Protein AF-A0AA36IM83-F1 (afdb_monomer_lite)

Foldseek 3Di:
DDDDDDDDDDDDDDDDDDDDDDDPPDDDPDDDDDPDPQDDAALVCPLVVLLVVLLVVCVVQQALLSVCCVQQVDLVSLVVLLVLQCVLQPADPPFDADFFLDADPDQVDKHWHALQQAASDPQQELFPGQFSVLLSVLSNCCSVPALPCVVPPFEFARADHDDRGARGNRTHGLGCNRVSSSLSSSSVVCSVSVPNCCRNPVRNSVSNNIHIHGYDDDDNDSLRSLLSSQVVQCDDPSGHRQFLLRLLRSVLSVVVVVDDPVVSLVVNQVPDDPVNRCDDLLVLLSVQLNVADPLLSVLSNSQCSVQPVLGQADSRLSSDPLLHQQHFDPPADPVLRVLQRQHNQLSSLLSLQSSLVQVPDDSVPRHHDDSVRSSLSSSLSSNQVSQLVVLCVVDVQPPPCVQRSVCSSNCVVLSSVQSVVCVVVVDPPDHSCSGPSSVVSVVVVVVVVVPVVPPPDDDDDDDDPPVVVVVVVVVVVVVVVVVVVVVVVVVVVVVVVVVVVVVVVVVVVVVVVVVVVVVVVQCVDPPHPSPDDDDDDDDALVVNLVVVVVVLVVVCVVVVPPDSQVDEAEAEAEVQEVVVDDPNRLLSSLLNQLCRQQVYLYKYKYQAHPDYPDPPCRVVRRVVSVVSNVVSQWDFPAKDWAFDPPDADPPWRHGDTGIMTMTHGNDPVRRVSNCVVCVPPPRNPDRPDDDDDGDDDPPPDDPDDDPDPDD

Secondary structure (DSSP, 8-state):
-----------------------------S------------TTTHHHHHHHHHHHHHHHHSSHHHHHHHHS-SHHHHHHHHHHHHHHSPPPTTS-B---SS--S-SS--EEE-GGG---SGGG-SSPSPPHHHHHHHHHHHHHH----SSSPEEEEPP----SSPPTT--EEEE-HHHHHHHHHHHHHHHHHT--HHHH-HHHHHHHH-EEEEE-SS-SSHHHHHHHHHHHHTS-SS-PPPPHHHHHHHHHHHHTTT--HHHHHHHHHHHS-TTT---HHHHHHHHHHHTS-HHHHHHHHHHHHHHGGG-SS-TTGGG-GGGSTT---SSS-HHHHHHTSPPHHHHHHHHHHHHHHHHHS-TTT--PPPHHHHHHHHHHHHHHHHHHHHHHHHS--TTHHHHHHHHHHHT-HHHHHHHHHHHHH--TT--GGGSHHHHHHHHHHHHHHHHTTT----------STTHHHHHHHHHHHHHHHHHHHHHHHHHHHHHHHHHHHHHHHHHHHHHHHHHHHHHHHHTSTT-TT---------SHHHHHHHHHHHHHHHHHHHT-SSGGGS--EEEEE-SSGGGS-HHHHHHHHHHHHHHHHTSS-EEEEEPP---SSTT-HHHHHHHHHHHHHTTTEE---EEEEEEEEEE-TTT-PEEEEEEEEEEESSHHHHHHHHHHHTTSHHHHS-SSPPPPPP--TT--------SS--

Structure (mmCIF, N/CA/C/O backbone):
data_AF-A0AA36IM83-F1
#
_entry.id   AF-A0AA36IM83-F1
#
loop_
_atom_site.group_PDB
_atom_site.id
_atom_site.type_symbol
_atom_site.label_atom_id
_atom_site.label_alt_id
_atom_site.label_comp_id
_atom_site.label_asym_id
_atom_site.label_entity_id
_atom_site.label_seq_id
_atom_site.pdbx_PDB_ins_code
_atom_site.Cartn_x
_atom_site.Cartn_y
_atom_site.Cartn_z
_atom_site.occupancy
_atom_site.B_iso_or_equiv
_atom_site.auth_seq_id
_atom_site.auth_comp_id
_atom_site.auth_asym_id
_atom_site.auth_atom_id
_atom_site.pdbx_PDB_model_num
ATOM 1 N N . MET A 1 1 ? -21.441 67.932 49.925 1.00 37.47 1 MET A N 1
ATOM 2 C CA . MET A 1 1 ? -20.030 67.525 49.770 1.00 37.47 1 MET A CA 1
ATOM 3 C C . MET A 1 1 ? -20.013 66.435 48.716 1.00 37.47 1 MET A C 1
ATOM 5 O O . MET A 1 1 ? -20.657 65.426 48.941 1.00 37.47 1 MET A O 1
ATOM 9 N N . THR A 1 2 ? -19.403 66.737 47.563 1.00 38.31 2 THR A N 1
ATOM 10 C CA . THR A 1 2 ? -19.196 65.874 46.377 1.00 38.31 2 THR A CA 1
ATOM 11 C C . THR A 1 2 ? -20.369 64.979 45.974 1.00 38.31 2 THR A C 1
ATOM 13 O O . THR A 1 2 ? -20.428 63.813 46.346 1.00 38.31 2 THR A O 1
ATOM 16 N N . ASP A 1 3 ? -21.248 65.554 45.156 1.00 33.47 3 ASP A N 1
ATOM 17 C CA . ASP A 1 3 ? -22.343 64.889 44.454 1.00 33.47 3 ASP A CA 1
ATOM 18 C C . ASP A 1 3 ? -22.333 65.437 43.018 1.00 33.47 3 ASP A C 1
ATOM 20 O O . ASP A 1 3 ? -22.610 66.619 42.826 1.00 33.47 3 ASP A O 1
ATOM 24 N N . THR A 1 4 ? -21.956 64.634 42.020 1.00 34.16 4 THR A N 1
ATOM 25 C CA . THR A 1 4 ? -22.121 64.997 40.599 1.00 34.16 4 THR A CA 1
ATOM 26 C C . THR A 1 4 ? -22.232 63.751 39.720 1.00 34.16 4 THR A C 1
ATOM 28 O O . THR A 1 4 ? -21.237 63.227 39.226 1.00 34.16 4 THR A O 1
ATOM 31 N N . ALA A 1 5 ? -23.470 63.316 39.484 1.00 38.19 5 ALA A N 1
ATOM 32 C CA . ALA A 1 5 ? -23.899 62.828 38.171 1.00 38.19 5 ALA A CA 1
ATOM 33 C C . ALA A 1 5 ? -24.315 64.044 37.315 1.00 38.19 5 ALA A C 1
ATOM 35 O O . ALA A 1 5 ? -24.752 65.048 37.886 1.00 38.19 5 ALA A O 1
ATOM 36 N N . PRO A 1 6 ? -24.212 63.985 35.972 1.00 40.19 6 PRO A N 1
ATOM 37 C CA . PRO A 1 6 ? -25.450 63.787 35.203 1.00 40.19 6 PRO A CA 1
ATOM 38 C C . PRO A 1 6 ? -25.317 63.032 33.852 1.00 40.19 6 PRO A C 1
ATOM 40 O O . PRO A 1 6 ? -24.257 62.938 33.242 1.00 40.19 6 PRO A O 1
ATOM 43 N N . LYS A 1 7 ? -26.477 62.524 33.404 1.00 29.11 7 LYS A N 1
ATOM 44 C CA . LYS A 1 7 ? -26.895 62.088 32.045 1.00 29.11 7 LYS A CA 1
ATOM 45 C C . LYS A 1 7 ? -26.953 63.292 31.038 1.00 29.11 7 LYS A C 1
ATOM 47 O O . LYS A 1 7 ? -26.666 64.402 31.469 1.00 29.11 7 LYS A O 1
ATOM 52 N N . PRO A 1 8 ? -27.637 63.214 29.863 1.00 49.78 8 PRO A N 1
ATOM 53 C CA . PRO A 1 8 ? -27.429 62.460 28.605 1.00 49.78 8 PRO A CA 1
ATOM 54 C C . PRO A 1 8 ? -27.528 63.379 27.335 1.00 49.78 8 PRO A C 1
ATOM 56 O O . PRO A 1 8 ? -27.607 64.598 27.463 1.00 49.78 8 PRO A O 1
ATOM 59 N N . SER A 1 9 ? -27.698 62.769 26.140 1.00 26.17 9 SER A N 1
ATOM 60 C CA . SER A 1 9 ? -28.183 63.338 24.844 1.00 26.17 9 SER A CA 1
ATOM 61 C C . SER A 1 9 ? -27.094 63.902 23.907 1.00 26.17 9 SER A C 1
ATOM 63 O O . SER A 1 9 ? -26.048 64.298 24.396 1.00 26.17 9 SER A O 1
ATOM 65 N N . LEU A 1 10 ? -27.199 64.001 22.574 1.00 29.11 10 LEU A N 1
ATOM 66 C CA . LEU A 1 10 ? -28.135 63.627 21.493 1.00 29.11 10 LEU A CA 1
ATOM 67 C C . LEU A 1 10 ? -27.405 64.036 20.182 1.00 29.11 10 LEU A C 1
ATOM 69 O O . LEU A 1 10 ? -26.789 65.097 20.202 1.00 29.11 10 LEU A O 1
ATOM 73 N N . ALA A 1 11 ? -27.496 63.263 19.087 1.00 29.25 11 ALA A N 1
ATOM 74 C CA . ALA A 1 11 ? -27.328 63.639 17.651 1.00 29.25 11 ALA A CA 1
ATOM 75 C C . ALA A 1 11 ? -26.796 62.419 16.864 1.00 29.25 11 ALA A C 1
ATOM 77 O O . ALA A 1 11 ? -25.929 61.719 17.369 1.00 29.25 11 ALA A O 1
ATOM 78 N N . SER A 1 12 ? -27.224 62.065 15.653 1.00 29.33 12 SER A N 1
ATOM 79 C CA . SER A 1 12 ? -28.164 62.644 14.687 1.00 29.33 12 SER A CA 1
ATOM 80 C C . SER A 1 12 ? -28.459 61.572 13.623 1.00 29.33 12 SER A C 1
ATOM 82 O O . SER A 1 12 ? -27.591 60.765 13.298 1.00 29.33 12 SER A O 1
ATOM 84 N N . LYS A 1 13 ? -29.689 61.573 13.100 1.00 28.97 13 LYS A N 1
ATOM 85 C CA . LYS A 1 13 ? -30.113 60.842 11.898 1.00 28.97 13 LYS A CA 1
ATOM 86 C C . LYS A 1 13 ? -29.447 61.436 10.655 1.00 28.97 13 LYS A C 1
ATOM 88 O O . LYS A 1 13 ? -29.394 62.656 10.570 1.00 28.97 13 LYS A O 1
ATOM 93 N N . GLU A 1 14 ? -29.119 60.599 9.674 1.00 27.50 14 GLU A N 1
ATOM 94 C CA . GLU A 1 14 ? -29.386 60.894 8.261 1.00 27.50 14 GLU A CA 1
ATOM 95 C C . GLU A 1 14 ? -29.507 59.587 7.463 1.00 27.50 14 GLU A C 1
ATOM 97 O O . GLU A 1 14 ? -28.755 58.634 7.665 1.00 27.50 14 GLU A O 1
ATOM 102 N N . GLU A 1 15 ? -30.557 59.538 6.649 1.00 27.23 15 GLU A N 1
ATOM 103 C CA . GLU A 1 15 ? -31.004 58.439 5.796 1.00 27.23 15 GLU A CA 1
ATOM 104 C C . GLU A 1 15 ? -30.163 58.360 4.511 1.00 27.23 15 GLU A C 1
ATOM 106 O O . GLU A 1 15 ? -29.767 59.387 3.968 1.00 27.23 15 GLU A O 1
ATOM 111 N N . SER A 1 16 ? -29.956 57.158 3.966 1.00 26.72 16 SER A N 1
ATOM 112 C CA . SER A 1 16 ? -29.896 56.963 2.507 1.00 26.72 16 SER A CA 1
ATOM 113 C C . SER A 1 16 ? -30.161 55.501 2.126 1.00 26.72 16 SER A C 1
ATOM 115 O O . SER A 1 16 ? -29.385 54.598 2.416 1.00 26.72 16 SER A O 1
ATOM 117 N N . GLU A 1 17 ? -31.347 55.319 1.545 1.00 25.98 17 GLU A N 1
ATOM 118 C CA . GLU A 1 17 ? -31.712 54.457 0.412 1.00 25.98 17 GLU A CA 1
ATOM 119 C C . GLU A 1 17 ? -31.021 53.091 0.235 1.00 25.98 17 GLU A C 1
ATOM 121 O O . GLU A 1 17 ? -29.912 52.962 -0.281 1.00 25.98 17 GLU A O 1
ATOM 126 N N . GLU A 1 18 ? -31.796 52.042 0.529 1.00 26.78 18 GLU A N 1
ATOM 127 C CA . GLU A 1 18 ? -31.615 50.695 -0.007 1.00 26.78 18 GLU A CA 1
ATOM 128 C C . GLU A 1 18 ? -31.792 50.685 -1.536 1.00 26.78 18 GLU A C 1
ATOM 130 O O . GLU A 1 18 ? -32.862 50.983 -2.066 1.00 26.78 18 GLU A O 1
ATOM 135 N N . THR A 1 19 ? -30.756 50.239 -2.243 1.00 25.52 19 THR A N 1
ATOM 136 C CA . THR A 1 19 ? -30.876 49.606 -3.563 1.00 25.52 19 THR A CA 1
ATOM 137 C C . THR A 1 19 ? -30.302 48.189 -3.456 1.00 25.52 19 THR A C 1
ATOM 139 O O . THR A 1 19 ? -29.188 48.028 -2.955 1.00 25.52 19 THR A O 1
ATOM 142 N N . PRO A 1 20 ? -31.030 47.136 -3.874 1.00 25.22 20 PRO A N 1
ATOM 143 C CA . PRO A 1 20 ? -30.526 45.772 -3.810 1.00 25.22 20 PRO A CA 1
ATOM 144 C C . PRO A 1 20 ? -29.591 45.539 -5.000 1.00 25.22 20 PRO A C 1
ATOM 146 O O . PRO A 1 20 ? -30.045 45.407 -6.136 1.00 25.22 20 PRO A O 1
ATOM 149 N N . SER A 1 21 ? -28.281 45.514 -4.754 1.00 25.09 21 SER A N 1
ATOM 150 C CA . SER A 1 21 ? -27.311 45.081 -5.756 1.00 25.09 21 SER A CA 1
ATOM 151 C C . SER A 1 21 ? -27.229 43.556 -5.793 1.00 25.09 21 SER A C 1
ATOM 153 O O . SER A 1 21 ? -27.151 42.862 -4.779 1.00 25.09 21 SER A O 1
ATOM 155 N N . GLU A 1 22 ? -27.323 43.061 -7.018 1.00 25.38 22 GLU A N 1
ATOM 156 C CA . GLU A 1 22 ? -27.397 41.672 -7.432 1.00 25.38 22 GLU A CA 1
ATOM 157 C C . GLU A 1 22 ? -26.303 40.790 -6.819 1.00 25.38 22 GLU A C 1
ATOM 159 O O . GLU A 1 22 ? -25.113 41.111 -6.816 1.00 25.38 22 GLU A O 1
ATOM 164 N N . SER A 1 23 ? -26.723 39.611 -6.359 1.00 24.17 23 SER A N 1
ATOM 165 C CA . SER A 1 23 ? -25.851 38.499 -6.011 1.00 24.17 23 SER A CA 1
ATOM 166 C C . SER A 1 23 ? -25.044 38.063 -7.235 1.00 24.17 23 SER A C 1
ATOM 168 O O . SER A 1 23 ? -25.560 37.386 -8.129 1.00 24.17 23 SER A O 1
ATOM 170 N N . VAL A 1 24 ? -23.764 38.418 -7.261 1.00 25.52 24 VAL A N 1
ATOM 171 C CA . VAL A 1 24 ? -22.811 37.900 -8.240 1.00 25.52 24 VAL A CA 1
ATOM 172 C C . VAL A 1 24 ? -22.431 36.474 -7.835 1.00 25.52 24 VAL A C 1
ATOM 174 O O . VAL A 1 24 ? -21.502 36.244 -7.064 1.00 25.52 24 VAL A O 1
ATOM 177 N N . ALA A 1 25 ? -23.173 35.498 -8.355 1.00 27.83 25 ALA A N 1
ATOM 178 C CA . ALA A 1 25 ? -22.710 34.122 -8.451 1.00 27.83 25 ALA A CA 1
ATOM 179 C C . ALA A 1 25 ? -21.598 34.075 -9.510 1.00 27.83 25 ALA A C 1
ATOM 181 O O . ALA A 1 25 ? -21.868 34.256 -10.697 1.00 27.83 25 ALA A O 1
ATOM 182 N N . LEU A 1 26 ? -20.348 33.861 -9.092 1.00 27.56 26 LEU A N 1
ATOM 183 C CA . LEU A 1 26 ? -19.225 33.698 -10.014 1.00 27.56 26 LEU A CA 1
ATOM 184 C C . LEU A 1 26 ? -18.753 32.246 -10.024 1.00 27.56 26 LEU A C 1
ATOM 186 O O . LEU A 1 26 ? -18.303 31.682 -9.030 1.00 27.56 26 LEU A O 1
ATOM 190 N N . SER A 1 27 ? -18.935 31.665 -11.205 1.00 25.66 27 SER A N 1
ATOM 191 C CA . SER A 1 27 ? -18.651 30.304 -11.624 1.00 25.66 27 SER A CA 1
ATOM 192 C C . SER A 1 27 ? -17.201 29.891 -11.372 1.00 25.66 27 SER A C 1
ATOM 194 O O . SER A 1 27 ? -16.273 30.465 -11.949 1.00 25.66 27 SER A O 1
ATOM 196 N N . LEU A 1 28 ? -17.014 28.819 -10.604 1.00 30.98 28 LEU A N 1
ATOM 197 C CA . LEU A 1 28 ? -15.788 28.030 -10.641 1.00 30.98 28 LEU A CA 1
ATOM 198 C C . LEU A 1 28 ? -15.732 27.300 -11.985 1.00 30.98 28 LEU A C 1
ATOM 200 O O . LEU A 1 28 ? -16.576 26.462 -12.297 1.00 30.98 28 LEU A O 1
ATOM 204 N N . ASN A 1 29 ? -14.742 27.654 -12.799 1.00 30.16 29 ASN A N 1
ATOM 205 C CA . ASN A 1 29 ? -14.474 27.026 -14.083 1.00 30.16 29 ASN A CA 1
ATOM 206 C C . ASN A 1 29 ? -13.777 25.670 -13.857 1.00 30.16 29 ASN A C 1
ATOM 208 O O . ASN A 1 29 ? -12.577 25.517 -14.076 1.00 30.16 29 ASN A O 1
ATOM 212 N N . THR A 1 30 ? -14.534 24.687 -13.379 1.00 30.84 30 THR A N 1
ATOM 213 C CA . THR A 1 30 ? -14.222 23.261 -13.511 1.00 30.84 30 THR A CA 1
ATOM 214 C C . THR A 1 30 ? -15.297 22.656 -14.399 1.00 30.84 30 THR A C 1
ATOM 216 O O . THR A 1 30 ? -16.476 22.957 -14.223 1.00 30.84 30 THR A O 1
ATOM 219 N N . LYS A 1 31 ? -14.907 21.827 -15.378 1.00 25.00 31 LYS A N 1
ATOM 220 C CA . LYS A 1 31 ? -15.864 21.017 -16.152 1.00 25.00 31 LYS A CA 1
ATOM 221 C C . LYS A 1 31 ? -16.901 20.417 -15.187 1.00 25.00 31 LYS A C 1
ATOM 223 O O . LYS A 1 31 ? -16.477 19.927 -14.140 1.00 25.00 31 LYS A O 1
ATOM 228 N N . PRO A 1 32 ? -18.207 20.450 -15.500 1.00 28.61 32 PRO A N 1
ATOM 229 C CA . PRO A 1 32 ? -19.206 19.850 -14.631 1.00 28.61 32 PRO A CA 1
ATOM 230 C C . PRO A 1 32 ? -18.963 18.336 -14.610 1.00 28.61 32 PRO A C 1
ATOM 232 O O . PRO A 1 32 ? -19.246 17.645 -15.586 1.00 28.61 32 PRO A O 1
ATOM 235 N N . GLU A 1 33 ? -18.369 17.832 -13.527 1.00 35.84 33 GLU A N 1
ATOM 236 C CA . GLU A 1 33 ? -18.490 16.420 -13.175 1.00 35.84 33 GLU A CA 1
ATOM 237 C C . GLU A 1 33 ? -19.981 16.154 -12.957 1.00 35.84 33 GLU A C 1
ATOM 239 O O . GLU A 1 33 ? -20.646 16.872 -12.204 1.00 35.84 33 GLU A O 1
ATOM 244 N N . GLU A 1 34 ? -20.518 15.162 -13.666 1.00 31.50 34 GLU A N 1
ATOM 245 C CA . GLU A 1 34 ? -21.870 14.658 -13.436 1.00 31.50 34 GLU A CA 1
ATOM 246 C C . GLU A 1 34 ? -22.068 14.393 -11.932 1.00 31.50 34 GLU A C 1
ATOM 248 O O . GLU A 1 34 ? -21.150 13.885 -11.279 1.00 31.50 34 GLU A O 1
ATOM 253 N N . PRO A 1 35 ? -23.228 14.738 -11.341 1.00 38.03 35 PRO A N 1
ATOM 254 C CA . PRO A 1 35 ? -23.460 14.497 -9.925 1.00 38.03 35 PRO A CA 1
ATOM 255 C C . PRO A 1 35 ? -23.360 12.994 -9.648 1.00 38.03 35 PRO A C 1
ATOM 257 O O . PRO A 1 35 ? -24.215 12.224 -10.088 1.00 38.03 35 PRO A O 1
ATOM 260 N N . GLU A 1 36 ? -22.309 12.584 -8.923 1.00 46.94 36 GLU A N 1
ATOM 261 C CA . GLU A 1 36 ? -22.131 11.196 -8.489 1.00 46.94 36 GLU A CA 1
ATOM 262 C C . GLU A 1 36 ? -23.446 10.702 -7.851 1.00 46.94 36 GLU A C 1
ATOM 264 O O . GLU A 1 36 ? -24.040 11.425 -7.038 1.00 46.94 36 GLU A O 1
ATOM 269 N N . PRO A 1 37 ? -23.925 9.491 -8.195 1.00 42.78 37 PRO A N 1
ATOM 270 C CA . PRO A 1 37 ? -25.159 8.958 -7.637 1.00 42.78 37 PRO A CA 1
ATOM 271 C C . PRO A 1 37 ? -25.070 8.975 -6.108 1.00 42.78 37 PRO A C 1
ATOM 273 O O . PRO A 1 37 ? -24.178 8.366 -5.514 1.00 42.78 37 PRO A O 1
ATOM 276 N N . ARG A 1 38 ? -25.988 9.706 -5.460 1.00 52.09 38 ARG A N 1
ATOM 277 C CA . ARG A 1 38 ? -26.088 9.760 -3.998 1.00 52.09 38 ARG A CA 1
ATOM 278 C C . ARG A 1 38 ? -26.525 8.388 -3.499 1.00 52.09 38 ARG A C 1
ATOM 280 O O . ARG A 1 38 ? -27.714 8.098 -3.435 1.00 52.09 38 ARG A O 1
ATOM 287 N N . VAL A 1 39 ? -25.556 7.542 -3.170 1.00 60.25 39 VAL A N 1
ATOM 288 C CA . VAL A 1 39 ? -25.796 6.306 -2.425 1.00 60.25 39 VAL A CA 1
ATOM 289 C C . VAL A 1 39 ? -26.469 6.705 -1.111 1.00 60.25 39 VAL A C 1
ATOM 291 O O . VAL A 1 39 ? -25.898 7.487 -0.351 1.00 60.25 39 VAL A O 1
ATOM 294 N N . GLU A 1 40 ? -27.691 6.232 -0.860 1.00 66.00 40 GLU A N 1
ATOM 295 C CA . GLU A 1 40 ? -28.348 6.438 0.434 1.00 66.00 40 GLU A CA 1
ATOM 296 C C . GLU A 1 40 ? -27.519 5.745 1.519 1.00 66.00 40 GLU A C 1
ATOM 298 O O . GLU A 1 40 ? -27.279 4.538 1.466 1.00 66.00 40 GLU A O 1
ATOM 303 N N . VAL A 1 41 ? -27.038 6.527 2.487 1.00 81.75 41 VAL A N 1
ATOM 304 C CA . VAL A 1 41 ? -26.170 6.037 3.560 1.00 81.75 41 VAL A CA 1
ATOM 305 C C . VAL A 1 41 ? -26.948 6.027 4.871 1.00 81.75 41 VAL A C 1
ATOM 307 O O . VAL A 1 41 ? -27.443 7.069 5.301 1.00 81.75 41 VAL A O 1
ATOM 310 N N . SER A 1 42 ? -27.033 4.863 5.518 1.00 85.75 42 SER A N 1
ATOM 311 C CA . SER A 1 42 ? -27.610 4.699 6.858 1.00 85.75 42 SER A CA 1
ATOM 312 C C . SER A 1 42 ? -26.501 4.479 7.898 1.00 85.75 42 SER A C 1
ATOM 314 O O . SER A 1 42 ? -25.367 4.171 7.522 1.00 85.75 42 SER A O 1
ATOM 316 N N . PRO A 1 43 ? -26.773 4.609 9.208 1.00 83.19 43 PRO A N 1
ATOM 317 C CA . PRO A 1 43 ? -25.788 4.302 10.250 1.00 83.19 43 PRO A CA 1
ATOM 318 C C . PRO A 1 43 ? -25.198 2.880 10.162 1.00 83.19 43 PRO A C 1
ATOM 320 O O . PRO A 1 43 ? -24.021 2.675 10.471 1.00 83.19 43 PRO A O 1
ATOM 323 N N . GLU A 1 44 ? -25.991 1.900 9.718 1.00 83.06 44 GLU A N 1
ATOM 324 C CA . GLU A 1 44 ? -25.589 0.495 9.570 1.00 83.06 44 GLU A CA 1
ATOM 325 C C . GLU A 1 44 ? -24.646 0.295 8.379 1.00 83.06 44 GLU A C 1
ATOM 327 O O . GLU A 1 44 ? -23.661 -0.435 8.488 1.00 83.06 44 GLU A O 1
ATOM 332 N N . THR A 1 45 ? -24.912 0.974 7.260 1.00 88.50 45 THR A N 1
ATOM 333 C CA . THR A 1 45 ? -24.146 0.834 6.011 1.00 88.50 45 THR A CA 1
ATOM 334 C C . THR A 1 45 ? -23.006 1.845 5.883 1.00 88.50 45 THR A C 1
ATOM 336 O O . THR A 1 45 ? -22.102 1.651 5.067 1.00 88.50 45 THR A O 1
ATOM 339 N N . PHE A 1 46 ? -22.985 2.891 6.721 1.00 89.06 46 PHE A N 1
ATOM 340 C CA . PHE A 1 46 ? -22.024 3.994 6.636 1.00 89.06 46 PHE A CA 1
ATOM 341 C C . PHE A 1 46 ? -20.575 3.525 6.598 1.00 89.06 46 PHE A C 1
ATOM 343 O O . PHE A 1 46 ? -19.813 4.012 5.773 1.00 89.06 46 PHE A O 1
ATOM 350 N N . ARG A 1 47 ? -20.180 2.573 7.456 1.00 92.50 47 ARG A N 1
ATOM 351 C CA . ARG A 1 47 ? -18.786 2.098 7.493 1.00 92.50 47 ARG A CA 1
ATOM 352 C C . ARG A 1 47 ? -18.361 1.523 6.143 1.00 92.50 47 ARG A C 1
ATOM 354 O O . ARG A 1 47 ? -17.300 1.886 5.653 1.00 92.50 47 ARG A O 1
ATOM 361 N N . GLU A 1 48 ? -19.164 0.633 5.567 1.00 90.81 48 GLU A N 1
ATOM 362 C CA . GLU A 1 48 ? -18.820 -0.074 4.329 1.00 90.81 48 GLU A CA 1
ATOM 363 C C . GLU A 1 48 ? -18.815 0.879 3.131 1.00 90.81 48 GLU A C 1
ATOM 365 O O . GLU A 1 48 ? -17.852 0.898 2.364 1.00 90.81 48 GLU A O 1
ATOM 370 N N . VAL A 1 49 ? -19.841 1.733 3.026 1.00 91.50 49 VAL A N 1
ATOM 371 C CA . VAL A 1 49 ? -19.954 2.733 1.955 1.00 91.50 49 VAL A CA 1
ATOM 372 C C . VAL A 1 49 ? -18.841 3.774 2.063 1.00 91.50 49 VAL A C 1
ATOM 374 O O . VAL A 1 49 ? -18.143 4.028 1.081 1.00 91.50 49 VAL A O 1
ATOM 377 N N . ALA A 1 50 ? -18.627 4.350 3.251 1.00 92.62 50 ALA A N 1
ATOM 378 C CA . ALA A 1 50 ? -17.574 5.335 3.463 1.00 92.62 50 ALA A CA 1
ATOM 379 C C . ALA A 1 50 ? -16.198 4.722 3.208 1.00 92.62 50 ALA A C 1
ATOM 381 O O . ALA A 1 50 ? -15.390 5.336 2.524 1.00 92.62 50 ALA A O 1
ATOM 382 N N . TYR A 1 51 ? -15.930 3.504 3.683 1.00 95.25 51 TYR A N 1
ATOM 383 C CA . TYR A 1 51 ? -14.649 2.851 3.436 1.00 95.25 51 TYR A CA 1
ATOM 384 C C . TYR A 1 51 ? -14.383 2.673 1.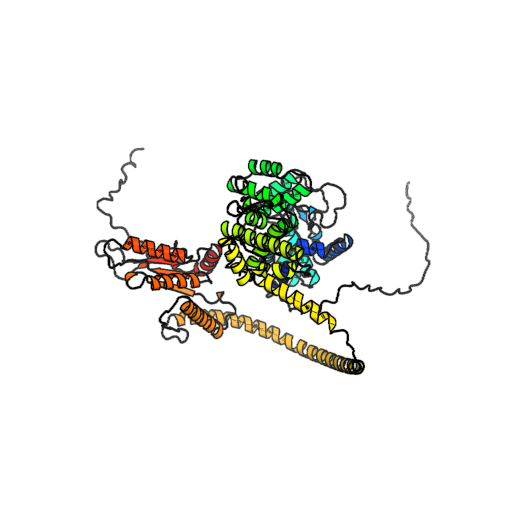937 1.00 95.25 51 TYR A C 1
ATOM 386 O O . TYR A 1 51 ? -13.340 3.113 1.460 1.00 95.25 51 TYR A O 1
ATOM 394 N N . ALA A 1 52 ? -15.329 2.105 1.181 1.00 92.62 52 ALA A N 1
ATOM 395 C CA . ALA A 1 52 ? -15.166 1.895 -0.258 1.00 92.62 52 ALA A CA 1
ATOM 396 C C . ALA A 1 52 ? -14.912 3.215 -1.008 1.00 92.62 52 ALA A C 1
ATOM 398 O O . ALA A 1 52 ? -13.921 3.343 -1.730 1.00 92.62 52 ALA A O 1
ATOM 399 N N . VAL A 1 53 ? -15.754 4.223 -0.762 1.00 93.00 53 VAL A N 1
ATOM 400 C CA . VAL A 1 53 ? -15.670 5.535 -1.419 1.00 93.00 53 VAL A CA 1
ATOM 401 C C . VAL A 1 53 ? -14.367 6.260 -1.074 1.00 93.00 53 VAL A C 1
ATOM 403 O O . VAL A 1 53 ? -13.691 6.789 -1.954 1.00 93.00 53 VAL A O 1
ATOM 406 N N . LEU A 1 54 ? -13.989 6.286 0.205 1.00 94.75 54 LEU A N 1
ATOM 407 C CA . LEU A 1 54 ? -12.793 6.992 0.668 1.00 94.75 54 LEU A CA 1
ATOM 408 C C . LEU A 1 54 ? -11.507 6.303 0.212 1.00 94.75 54 LEU A C 1
ATOM 410 O O . LEU A 1 54 ? -10.530 6.985 -0.093 1.00 94.75 54 LEU A O 1
ATOM 414 N N . VAL A 1 55 ? -11.493 4.970 0.156 1.00 94.25 55 VAL A N 1
ATOM 415 C CA . VAL A 1 55 ? -10.357 4.204 -0.364 1.00 94.25 55 VAL A CA 1
ATOM 416 C C . VAL A 1 55 ? -10.159 4.477 -1.849 1.00 94.25 55 VAL A C 1
ATOM 418 O O . VAL A 1 55 ? -9.024 4.707 -2.265 1.00 94.25 55 VAL A O 1
ATOM 421 N N . ASP A 1 56 ? -11.227 4.482 -2.644 1.00 92.44 56 ASP A N 1
ATOM 422 C CA . ASP A 1 56 ? -11.116 4.784 -4.072 1.00 92.44 56 ASP A CA 1
ATOM 423 C C . ASP A 1 56 ? -10.667 6.223 -4.311 1.00 92.44 56 ASP A C 1
ATOM 425 O O . ASP A 1 56 ? -9.801 6.463 -5.151 1.00 92.44 56 ASP A O 1
ATOM 429 N N . GLU A 1 57 ? -11.146 7.168 -3.506 1.00 93.19 57 GLU A N 1
ATOM 430 C CA . GLU A 1 57 ? -10.662 8.541 -3.559 1.00 93.19 57 GLU A CA 1
ATOM 431 C C . GLU A 1 57 ? -9.171 8.625 -3.184 1.00 93.19 57 GLU A C 1
ATOM 433 O O . GLU A 1 57 ? -8.379 9.205 -3.924 1.00 93.19 57 GLU A O 1
ATOM 438 N N . LEU A 1 58 ? -8.725 7.972 -2.107 1.00 92.81 58 LEU A N 1
ATOM 439 C CA . LEU A 1 58 ? -7.301 7.944 -1.761 1.00 92.81 58 LEU A CA 1
ATOM 440 C C . LEU A 1 58 ? -6.429 7.305 -2.849 1.00 92.81 58 LEU A C 1
ATOM 442 O O . LEU A 1 58 ? -5.319 7.786 -3.074 1.00 92.81 58 LEU A O 1
ATOM 446 N N . LYS A 1 59 ? -6.905 6.263 -3.545 1.00 90.06 59 LYS A N 1
ATOM 447 C CA . LYS A 1 59 ? -6.177 5.670 -4.681 1.00 90.06 59 LYS A CA 1
ATOM 448 C C . LYS A 1 59 ? -5.997 6.663 -5.830 1.00 90.06 59 LYS A C 1
ATOM 450 O O . LYS A 1 59 ? -4.939 6.646 -6.449 1.00 90.06 59 LYS A O 1
ATOM 455 N N . LYS A 1 60 ? -6.980 7.537 -6.096 1.00 90.06 60 LYS A N 1
ATOM 456 C CA . LYS A 1 60 ? -6.866 8.590 -7.126 1.00 90.06 60 LYS A CA 1
ATOM 457 C C . LYS A 1 60 ? -5.781 9.613 -6.778 1.00 90.06 60 LYS A C 1
ATOM 459 O O . LYS A 1 60 ? -5.049 10.058 -7.657 1.00 90.06 60 LYS A O 1
ATOM 464 N N . TRP A 1 61 ? -5.680 9.998 -5.505 1.00 88.12 61 TRP A N 1
ATOM 465 C CA . TRP A 1 61 ? -4.788 11.083 -5.068 1.00 88.12 61 TRP A CA 1
ATOM 466 C C . TRP A 1 61 ? -3.420 10.620 -4.553 1.00 88.12 61 TRP A C 1
ATOM 468 O O . TRP A 1 61 ? -2.513 11.442 -4.443 1.00 88.12 61 TRP A O 1
ATOM 478 N N . GLY A 1 62 ? -3.265 9.340 -4.213 1.00 85.94 62 GLY A N 1
ATOM 479 C CA . GLY A 1 62 ? -2.034 8.738 -3.693 1.00 85.94 62 GLY A CA 1
ATOM 480 C C . GLY A 1 62 ? -1.822 8.913 -2.185 1.00 85.94 62 GLY A C 1
ATOM 481 O O . GLY A 1 62 ? -1.235 8.041 -1.547 1.00 85.94 62 GLY A O 1
ATOM 482 N N . SER A 1 63 ? -2.314 9.994 -1.572 1.00 89.44 63 SER A N 1
ATOM 483 C CA . SER A 1 63 ? -2.290 10.176 -0.113 1.00 89.44 63 SER A CA 1
ATOM 484 C C . SER A 1 63 ? -3.278 11.246 0.377 1.00 89.44 63 SER A C 1
ATOM 486 O O . SER A 1 63 ? -3.624 12.160 -0.378 1.00 89.44 63 SER A O 1
ATOM 488 N N . PRO A 1 64 ? -3.667 11.220 1.670 1.00 94.00 64 PRO A N 1
ATOM 489 C CA . PRO A 1 64 ? -4.490 12.271 2.274 1.00 94.00 64 PRO A CA 1
ATOM 490 C C . PRO A 1 64 ? -3.868 13.668 2.169 1.00 94.00 64 PRO A C 1
ATOM 492 O O . PRO A 1 64 ? -4.566 14.644 1.919 1.00 94.00 64 PRO A O 1
ATOM 495 N N . ALA A 1 65 ? -2.547 13.780 2.348 1.00 92.50 65 ALA A N 1
ATOM 496 C CA . ALA A 1 65 ? -1.865 15.072 2.288 1.00 92.50 65 ALA A CA 1
ATOM 497 C C . ALA A 1 65 ? -1.851 15.640 0.862 1.00 92.50 65 ALA A C 1
ATOM 499 O O . ALA A 1 65 ? -2.060 16.835 0.690 1.00 92.50 65 ALA A O 1
ATOM 500 N N . GLN A 1 66 ? -1.659 14.791 -0.155 1.00 91.69 66 GLN A N 1
ATOM 501 C CA . GLN A 1 66 ? -1.733 15.211 -1.557 1.00 91.69 66 GLN A CA 1
ATOM 502 C C . GLN A 1 66 ? -3.148 15.654 -1.942 1.00 91.69 66 GLN A C 1
ATOM 504 O O . GLN A 1 66 ? -3.282 16.672 -2.618 1.00 91.69 66 GLN A O 1
ATOM 509 N N . TYR A 1 67 ? -4.187 14.951 -1.472 1.00 95.00 67 TYR A N 1
ATOM 510 C CA . TYR A 1 67 ? -5.576 15.392 -1.635 1.00 95.00 67 TYR A CA 1
ATOM 511 C C . TYR A 1 67 ? -5.783 16.793 -1.049 1.00 95.00 67 TYR A C 1
ATOM 513 O O . TYR A 1 67 ? -6.231 17.695 -1.751 1.00 95.00 67 TYR A O 1
ATOM 521 N N . LEU A 1 68 ? -5.416 16.994 0.222 1.00 94.81 68 LEU A N 1
ATOM 522 C CA . LEU A 1 68 ? -5.638 18.262 0.922 1.00 94.81 68 LEU A CA 1
ATOM 523 C C . LEU A 1 68 ? -4.854 19.415 0.280 1.00 94.81 68 LEU A C 1
ATOM 525 O O . LEU A 1 68 ? -5.408 20.490 0.092 1.00 94.81 68 LEU A O 1
ATOM 529 N N . GLN A 1 69 ? -3.598 19.189 -0.115 1.00 92.19 69 GLN A N 1
ATOM 530 C CA . GLN A 1 69 ? -2.766 20.214 -0.758 1.00 92.19 69 GLN A CA 1
ATOM 531 C C . GLN A 1 69 ? -3.256 20.593 -2.157 1.00 92.19 69 GLN A C 1
ATOM 533 O O . GLN A 1 69 ? -3.137 21.751 -2.542 1.00 92.19 69 GLN A O 1
ATOM 538 N N . LYS A 1 70 ? -3.795 19.640 -2.928 1.00 92.94 70 LYS A N 1
ATOM 539 C CA . LYS A 1 70 ? -4.348 19.931 -4.258 1.00 92.94 70 LYS A CA 1
ATOM 540 C C . LYS A 1 70 ? -5.758 20.522 -4.198 1.00 92.94 70 LYS A C 1
ATOM 542 O O . LYS A 1 70 ? -6.098 21.313 -5.067 1.00 92.94 70 LYS A O 1
ATOM 547 N N . THR A 1 71 ? -6.550 20.157 -3.189 1.00 93.44 71 THR A N 1
ATOM 548 C CA . THR A 1 71 ? -7.908 20.692 -2.983 1.00 93.44 71 THR A CA 1
ATOM 549 C C . THR A 1 71 ? -7.870 22.099 -2.386 1.00 93.44 71 THR A C 1
ATOM 551 O O . THR A 1 71 ? -8.657 22.946 -2.788 1.00 93.44 71 THR A O 1
ATOM 554 N N . TYR A 1 72 ? -6.919 22.365 -1.482 1.00 93.19 72 TYR A N 1
ATOM 555 C CA . TYR A 1 72 ? -6.759 23.652 -0.793 1.00 93.19 72 TYR A CA 1
ATOM 556 C C . TYR A 1 72 ? -5.346 24.239 -1.004 1.00 93.19 72 TYR A C 1
ATOM 558 O O . TYR A 1 72 ? -4.541 24.315 -0.063 1.00 93.19 72 TYR A O 1
ATOM 566 N N . PRO A 1 73 ? -4.989 24.609 -2.251 1.00 91.38 73 PRO A N 1
ATOM 567 C CA . PRO A 1 73 ? -3.627 25.005 -2.600 1.00 91.38 73 PRO A CA 1
ATOM 568 C C . PRO A 1 73 ? -3.249 26.414 -2.125 1.00 91.38 73 PRO A C 1
ATOM 570 O O . PRO A 1 73 ? -2.065 26.668 -1.901 1.00 91.38 73 PRO A O 1
ATOM 573 N N . THR A 1 74 ? -4.214 27.327 -1.963 1.00 91.44 74 THR A N 1
ATOM 574 C CA . THR A 1 74 ? -3.955 28.739 -1.620 1.00 91.44 74 THR A CA 1
ATOM 575 C C . THR A 1 74 ? -4.306 29.060 -0.162 1.00 91.44 74 THR A C 1
ATOM 577 O O . THR A 1 74 ? -5.161 28.378 0.414 1.00 91.44 74 THR A O 1
ATOM 580 N N . PRO A 1 75 ? -3.702 30.097 0.450 1.00 89.00 75 PRO A N 1
ATOM 581 C CA . PRO A 1 75 ? -4.044 30.529 1.808 1.00 89.00 75 PRO A CA 1
ATOM 582 C C . PRO A 1 75 ? -5.536 30.831 2.008 1.00 89.00 75 PRO A C 1
ATOM 584 O O . PRO A 1 75 ? -6.088 30.518 3.060 1.00 89.00 75 PRO A O 1
ATOM 587 N N . GLU A 1 76 ? -6.205 31.378 0.993 1.00 90.00 76 GLU A N 1
ATOM 588 C CA . GLU A 1 76 ? -7.636 31.696 1.028 1.00 90.00 76 GLU A CA 1
ATOM 589 C C . GLU A 1 76 ? -8.473 30.413 1.103 1.00 90.00 76 GLU A C 1
ATOM 591 O O . GLU A 1 76 ? -9.288 30.264 2.009 1.00 90.00 76 GLU A O 1
ATOM 596 N N . SER A 1 77 ? -8.194 29.435 0.231 1.00 91.94 77 SER A N 1
ATOM 597 C CA . SER A 1 77 ? -8.873 28.127 0.250 1.00 91.94 77 SER A CA 1
ATOM 598 C C . SER A 1 77 ? -8.619 27.342 1.546 1.00 91.94 77 SER A C 1
ATOM 600 O O . SER A 1 77 ? -9.451 26.556 1.995 1.00 91.94 77 SER A O 1
ATOM 602 N N . GLN A 1 78 ? -7.468 27.563 2.187 1.00 91.75 78 GLN A N 1
ATOM 603 C CA . GLN A 1 78 ? -7.138 26.969 3.483 1.00 91.75 78 GLN A CA 1
ATOM 604 C C . GLN A 1 78 ? -7.927 27.624 4.618 1.00 91.75 78 GLN A C 1
ATOM 606 O O . GLN A 1 78 ? -8.361 26.930 5.540 1.00 91.75 78 GLN A O 1
ATOM 611 N N . LEU A 1 79 ? -8.122 28.943 4.562 1.00 91.44 79 LEU A N 1
ATOM 612 C CA . LEU A 1 79 ? -8.958 29.658 5.520 1.00 91.44 79 LEU A CA 1
ATOM 613 C C . LEU A 1 79 ? -10.423 29.224 5.394 1.00 91.44 79 LEU A C 1
ATOM 615 O O . LEU A 1 79 ? -11.028 28.876 6.403 1.00 91.44 79 LEU A O 1
ATOM 619 N N . GLU A 1 80 ? -10.934 29.124 4.166 1.00 92.88 80 GLU A N 1
ATOM 620 C CA . GLU A 1 80 ? -12.271 28.594 3.875 1.00 92.88 80 GLU A CA 1
ATOM 621 C C . GLU A 1 80 ? -12.437 27.170 4.427 1.00 92.88 80 GLU A C 1
ATOM 623 O O . GLU A 1 80 ? -13.392 26.870 5.143 1.00 92.88 80 GLU A O 1
ATOM 628 N N . PHE A 1 81 ? -11.463 26.283 4.191 1.00 95.44 81 PHE A N 1
ATOM 629 C CA . PHE A 1 81 ? -11.517 24.929 4.743 1.00 95.44 81 PHE A CA 1
ATOM 630 C C . PHE A 1 81 ? -11.515 24.918 6.279 1.00 95.44 81 PHE A C 1
ATOM 632 O O . PHE A 1 81 ? -12.218 24.119 6.900 1.00 95.44 81 PHE A O 1
ATOM 639 N N . LYS A 1 82 ? -10.753 25.814 6.917 1.00 94.38 82 LYS A N 1
ATOM 640 C CA . LYS A 1 82 ? -10.770 25.985 8.375 1.00 94.38 82 LYS A CA 1
ATOM 641 C C . LYS A 1 82 ? -12.146 26.432 8.878 1.00 94.38 82 LYS A C 1
ATOM 643 O O . LYS A 1 82 ? -12.587 25.920 9.907 1.00 94.38 82 LYS A O 1
ATOM 648 N N . GLU A 1 83 ? -12.807 27.352 8.186 1.00 93.94 83 GLU A N 1
ATOM 649 C CA . GLU A 1 83 ? -14.160 27.807 8.526 1.00 93.94 83 GLU A CA 1
ATOM 650 C C . GLU A 1 83 ? -15.178 26.669 8.394 1.00 93.94 83 GLU A C 1
ATOM 652 O O . GLU A 1 83 ? -15.912 26.400 9.345 1.00 93.94 83 GLU A O 1
ATOM 657 N N . LEU A 1 84 ? -15.127 25.903 7.298 1.00 95.12 84 LEU A N 1
ATOM 658 C CA . LEU A 1 84 ? -15.968 24.716 7.101 1.00 95.12 84 LEU A CA 1
ATOM 659 C C . LEU A 1 84 ? -15.765 23.662 8.198 1.00 95.12 84 LEU A C 1
ATOM 661 O O . LEU A 1 84 ? -16.731 23.053 8.668 1.00 95.12 84 LEU A O 1
ATOM 665 N N . LEU A 1 85 ? -14.518 23.444 8.632 1.00 95.50 85 LEU A N 1
ATOM 666 C CA . LEU A 1 85 ? -14.216 22.549 9.750 1.00 95.50 85 LEU A CA 1
ATOM 667 C C . LEU A 1 85 ? -14.830 23.055 11.058 1.00 95.50 85 LEU A C 1
ATOM 669 O O . LEU A 1 85 ? -15.388 22.253 11.794 1.00 95.50 85 LEU A O 1
ATOM 673 N N . LEU A 1 86 ? -14.747 24.355 11.350 1.00 93.44 86 LEU A N 1
ATOM 674 C CA . LEU A 1 86 ? -15.337 24.938 12.560 1.00 93.44 86 LEU A CA 1
ATOM 675 C C . LEU A 1 86 ? -16.871 24.887 12.548 1.00 93.44 86 LEU A C 1
ATOM 677 O O . LEU A 1 86 ? -17.476 24.726 13.605 1.00 93.44 86 LEU A O 1
ATOM 681 N N . GLU A 1 87 ? -17.493 24.989 11.375 1.00 92.44 87 GLU A N 1
ATOM 682 C CA . GLU A 1 87 ? -18.941 24.846 11.214 1.00 92.44 87 GLU A CA 1
ATOM 683 C C . GLU A 1 87 ? -19.405 23.403 11.476 1.00 92.44 87 GLU A C 1
ATOM 685 O O . GLU A 1 87 ? -20.346 23.169 12.236 1.00 92.44 87 GLU A O 1
ATOM 690 N N . HIS A 1 88 ? -18.728 22.416 10.880 1.00 92.38 88 HIS A N 1
ATOM 691 C CA . HIS A 1 88 ? -19.141 21.007 10.940 1.00 92.38 88 HIS A CA 1
ATOM 692 C C . HIS A 1 88 ? -18.625 20.266 12.187 1.00 92.38 88 HIS A C 1
ATOM 694 O O . HIS A 1 88 ? -19.201 19.254 12.602 1.00 92.38 88 HIS A O 1
ATOM 700 N N . PHE A 1 89 ? -17.549 20.764 12.795 1.00 94.19 89 PHE A N 1
ATOM 701 C CA . PHE A 1 89 ? -16.905 20.218 13.989 1.00 94.19 89 PHE A CA 1
ATOM 702 C C . PHE A 1 89 ? -16.657 21.337 15.016 1.00 94.19 89 PHE A C 1
ATOM 704 O O . PHE A 1 89 ? -15.517 21.672 15.303 1.00 94.19 89 PHE A O 1
ATOM 711 N N . PRO A 1 90 ? -17.697 21.955 15.597 1.00 91.88 90 PRO A N 1
ATOM 712 C CA . PRO A 1 90 ? -17.522 23.132 16.444 1.00 91.88 90 PRO A CA 1
ATOM 713 C C . PRO A 1 90 ? -16.729 22.839 17.724 1.00 91.88 90 PRO A C 1
ATOM 715 O O . PRO A 1 90 ? -16.882 21.794 18.361 1.00 91.88 90 PRO A O 1
ATOM 718 N N . LYS A 1 91 ? -15.924 23.816 18.162 1.00 89.06 91 LYS A N 1
ATOM 719 C CA . LYS A 1 91 ? -15.223 23.746 19.452 1.00 89.06 91 LYS A CA 1
ATOM 720 C C . LYS A 1 91 ? -16.226 23.569 20.593 1.00 89.06 91 LYS A C 1
ATOM 722 O O . LYS A 1 91 ? -17.178 24.333 20.734 1.00 89.06 91 LYS A O 1
ATOM 727 N N . SER A 1 92 ? -15.989 22.564 21.431 1.00 86.38 92 SER A N 1
ATOM 728 C CA . SER A 1 92 ? -16.847 22.280 22.587 1.00 86.38 92 SER A CA 1
ATOM 729 C C . SER A 1 92 ? -16.700 23.354 23.682 1.00 86.38 92 SER A C 1
ATOM 731 O O . SER A 1 92 ? -15.572 23.618 24.096 1.00 86.38 92 SER A O 1
ATOM 733 N N . PRO A 1 93 ? -17.799 23.921 24.217 1.00 78.56 93 PRO A N 1
ATOM 734 C CA . PRO A 1 93 ? -17.776 25.069 25.138 1.00 78.56 93 PRO A CA 1
ATOM 735 C C . PRO A 1 93 ? -17.200 24.788 26.542 1.00 78.56 93 PRO A C 1
ATOM 737 O O . PRO A 1 93 ? -17.126 25.700 27.356 1.00 78.56 93 PRO A O 1
ATOM 740 N N . GLY A 1 94 ? -16.796 23.550 26.839 1.00 80.06 94 GLY A N 1
ATOM 741 C CA . GLY A 1 94 ? -16.175 23.152 28.111 1.00 80.06 94 GLY A CA 1
ATOM 742 C C . GLY A 1 94 ? -14.738 22.644 27.978 1.00 80.06 94 GLY A C 1
ATOM 743 O O . GLY A 1 94 ? -14.250 21.983 28.890 1.00 80.06 94 GLY A O 1
ATOM 744 N N . ILE A 1 95 ? -14.092 22.868 26.831 1.00 85.88 95 ILE A N 1
ATOM 745 C CA . ILE A 1 95 ? -12.730 22.402 26.558 1.00 85.88 95 ILE A CA 1
ATOM 746 C C . ILE A 1 95 ? -11.858 23.598 26.202 1.00 85.88 95 ILE A C 1
ATOM 748 O O . ILE A 1 95 ? -12.155 24.334 25.261 1.00 85.88 95 ILE A O 1
ATOM 752 N N . ASP A 1 96 ? -10.745 23.737 26.915 1.00 86.81 96 ASP A N 1
ATOM 753 C CA . ASP A 1 96 ? -9.738 24.753 26.633 1.00 86.81 96 ASP A CA 1
ATOM 754 C C . ASP A 1 96 ? -8.835 24.281 25.488 1.00 86.81 96 ASP A C 1
ATOM 756 O O . ASP A 1 96 ? -7.869 23.536 25.673 1.00 86.81 96 ASP A O 1
ATOM 760 N N . TYR A 1 97 ? -9.180 24.696 24.267 1.00 87.88 97 TYR A N 1
ATOM 761 C CA . TYR A 1 97 ? -8.378 24.408 23.080 1.00 87.88 97 TYR A CA 1
ATOM 762 C C . TYR A 1 97 ? -7.107 25.251 23.075 1.00 87.88 97 TYR A C 1
ATOM 764 O O . TYR A 1 97 ? -7.155 26.477 23.187 1.00 87.88 97 TYR A O 1
ATOM 772 N N . HIS A 1 98 ? -5.971 24.602 22.851 1.00 86.75 98 HIS A N 1
ATOM 773 C CA . HIS A 1 98 ? -4.699 25.284 22.706 1.00 86.75 98 HIS A CA 1
ATOM 774 C C . HIS A 1 98 ? -4.675 26.091 21.402 1.00 86.75 98 HIS A C 1
ATOM 776 O O . HIS A 1 98 ? -4.815 25.543 20.311 1.00 86.75 98 HIS A O 1
ATOM 782 N N . SER A 1 99 ? -4.514 27.407 21.527 1.00 72.75 99 SER A N 1
ATOM 783 C CA . SER A 1 99 ? -4.618 28.368 20.423 1.00 72.75 99 SER A CA 1
ATOM 784 C C . SER A 1 99 ? -3.313 29.118 20.141 1.00 72.75 99 SER A C 1
ATOM 786 O O . SER A 1 99 ? -3.355 30.182 19.531 1.00 72.75 99 SER A O 1
ATOM 788 N N . SER A 1 100 ? -2.173 28.610 20.615 1.00 72.88 100 SER A N 1
ATOM 789 C CA . SER A 1 100 ? -0.849 29.198 20.391 1.00 72.88 100 SER A CA 1
ATOM 790 C C . SER A 1 100 ? 0.025 28.242 19.583 1.00 72.88 100 SER A C 1
ATOM 792 O O . SER A 1 100 ? -0.128 27.029 19.673 1.00 72.88 100 SER A O 1
ATOM 794 N N . SER A 1 101 ? 0.965 28.778 18.805 1.00 70.31 101 SER A N 1
ATOM 795 C CA . SER A 1 101 ? 2.047 27.977 18.220 1.00 70.31 101 SER A CA 1
ATOM 796 C C . SER A 1 101 ? 3.139 27.626 19.240 1.00 70.31 101 SER A C 1
ATOM 798 O O . SER A 1 101 ? 4.026 26.824 18.942 1.00 70.31 101 SER A O 1
ATOM 800 N N . GLU A 1 102 ? 3.115 28.240 20.425 1.00 78.06 102 GLU A N 1
ATOM 801 C CA . GLU A 1 102 ? 4.030 27.945 21.527 1.00 78.06 102 GLU A CA 1
ATOM 802 C C . GLU A 1 102 ? 3.499 26.796 22.380 1.00 78.06 102 GLU A C 1
ATOM 804 O O . GLU A 1 102 ? 2.522 26.937 23.116 1.00 78.06 102 GLU A O 1
ATOM 809 N N . LEU A 1 103 ? 4.177 25.651 22.299 1.00 83.81 103 LEU A N 1
ATOM 810 C CA . LEU A 1 103 ? 3.792 24.460 23.041 1.00 83.81 103 LEU A CA 1
ATOM 811 C C . LEU A 1 103 ? 4.144 24.604 24.535 1.00 83.81 103 LEU A C 1
ATOM 813 O O . LEU A 1 103 ? 5.219 25.124 24.858 1.00 83.81 103 LEU A O 1
ATOM 817 N N . PRO A 1 104 ? 3.319 24.057 25.453 1.00 82.25 104 PRO A N 1
ATOM 818 C CA . PRO A 1 104 ? 3.591 24.038 26.889 1.00 82.25 104 PRO A CA 1
ATOM 819 C C . PRO A 1 104 ? 5.004 23.555 27.233 1.00 82.25 104 PRO A C 1
ATOM 821 O O . PRO A 1 104 ? 5.594 22.712 26.547 1.00 82.25 104 PRO A O 1
ATOM 824 N N . SER A 1 105 ? 5.572 24.091 28.313 1.00 77.62 105 SER A N 1
ATOM 825 C CA . SER A 1 105 ? 6.908 23.712 28.790 1.00 77.62 105 SER A CA 1
ATOM 826 C C . SER A 1 105 ? 6.954 22.265 29.285 1.00 77.62 105 SER A C 1
ATOM 828 O O . SER A 1 105 ? 7.948 21.571 29.062 1.00 77.62 105 SER A O 1
ATOM 830 N N . ASN A 1 106 ? 5.873 21.792 29.907 1.00 78.38 106 ASN A N 1
ATOM 831 C CA . ASN A 1 106 ? 5.770 20.430 30.401 1.00 78.38 106 ASN A CA 1
ATOM 832 C C . ASN A 1 106 ? 5.396 19.445 29.279 1.00 78.38 106 ASN A C 1
ATOM 834 O O . ASN A 1 106 ? 4.426 19.628 28.548 1.00 78.38 106 ASN A O 1
ATOM 838 N N . MET A 1 107 ? 6.165 18.363 29.162 1.00 73.75 107 MET A N 1
ATOM 839 C CA . MET A 1 107 ? 5.982 17.340 28.126 1.00 73.75 107 MET A CA 1
ATOM 840 C C . MET A 1 107 ? 4.906 16.302 28.468 1.00 73.75 107 MET A C 1
ATOM 842 O O . MET A 1 107 ? 4.489 15.539 27.595 1.00 73.75 107 MET A O 1
ATOM 846 N N . THR A 1 108 ? 4.453 16.245 29.724 1.00 76.81 108 THR A N 1
ATOM 847 C CA . THR A 1 108 ? 3.371 15.335 30.135 1.00 76.81 108 THR A CA 1
ATOM 848 C C . THR A 1 108 ? 1.983 15.917 29.911 1.00 76.81 108 THR A C 1
ATOM 850 O O . THR A 1 108 ? 1.013 15.157 29.880 1.00 76.81 108 THR A O 1
ATOM 853 N N . ASP A 1 109 ? 1.888 17.237 29.747 1.00 83.81 109 ASP A N 1
ATOM 854 C CA . ASP A 1 109 ? 0.612 17.937 29.678 1.00 83.81 109 ASP A CA 1
ATOM 855 C C . ASP A 1 109 ? -0.115 17.591 28.381 1.00 83.81 109 ASP A C 1
ATOM 857 O O . ASP A 1 109 ? 0.421 17.709 27.274 1.00 83.81 109 ASP A O 1
ATOM 861 N N . LEU A 1 110 ? -1.348 17.117 28.545 1.00 88.44 110 LEU A N 1
ATOM 862 C CA . LEU A 1 110 ? -2.259 16.851 27.447 1.00 88.44 110 LEU A CA 1
ATOM 863 C C . LEU A 1 110 ? -2.920 18.169 27.049 1.00 88.44 110 LEU A C 1
ATOM 865 O O . LEU A 1 110 ? -3.503 18.843 27.893 1.00 88.44 110 LEU A O 1
ATOM 869 N N . MET A 1 111 ? -2.843 18.519 25.771 1.00 91.56 111 MET A N 1
ATOM 870 C CA . MET A 1 111 ? -3.530 19.683 25.220 1.00 91.56 111 MET A CA 1
ATOM 871 C C . MET A 1 111 ? -4.617 19.239 24.248 1.00 91.56 111 MET A C 1
ATOM 873 O O . MET A 1 111 ? -4.435 18.272 23.503 1.00 91.56 111 MET A O 1
ATOM 877 N N . ALA A 1 112 ? -5.735 19.956 24.250 1.00 92.25 112 ALA A N 1
ATOM 878 C CA . ALA A 1 112 ? -6.792 19.779 23.271 1.00 92.25 112 ALA A CA 1
ATOM 879 C C . ALA A 1 112 ? -6.519 20.667 22.053 1.00 92.25 112 ALA A C 1
ATOM 881 O O . ALA A 1 112 ? -6.301 21.870 22.185 1.00 92.25 112 ALA A O 1
ATOM 882 N N . LEU A 1 113 ? -6.541 20.073 20.868 1.00 93.50 113 LEU A N 1
ATOM 883 C CA . LEU A 1 113 ? -6.462 20.756 19.583 1.00 93.50 113 LEU A CA 1
ATOM 884 C C . LEU A 1 113 ? -7.763 20.559 18.822 1.00 93.50 113 LEU A C 1
ATOM 886 O O . LEU A 1 113 ? -8.443 19.540 18.970 1.00 93.50 113 LEU A O 1
ATOM 890 N N . HIS A 1 114 ? -8.086 21.533 17.983 1.00 94.25 114 HIS A N 1
ATOM 891 C CA . HIS A 1 114 ? -9.161 21.408 17.018 1.00 94.25 114 HIS A CA 1
ATOM 892 C C . HIS A 1 114 ? -8.615 20.842 15.694 1.00 94.25 114 HIS A C 1
ATOM 894 O O . HIS A 1 114 ? -7.421 20.957 15.405 1.00 94.25 114 HIS A O 1
ATOM 900 N N . LEU A 1 115 ? -9.468 20.249 14.847 1.00 94.31 115 LEU A N 1
ATOM 901 C CA . LEU A 1 115 ? -9.035 19.730 13.539 1.00 94.31 115 LEU A CA 1
ATOM 902 C C . LEU A 1 115 ? -8.340 20.797 12.688 1.00 94.31 115 LEU A C 1
ATOM 904 O O . LEU A 1 115 ? -7.352 20.500 12.027 1.00 94.31 115 LEU A O 1
ATOM 908 N N . SER A 1 116 ? -8.799 22.049 12.754 1.00 93.50 116 SER A N 1
ATOM 909 C CA . SER A 1 116 ? -8.195 23.173 12.021 1.00 93.50 116 SER A CA 1
ATOM 910 C C . SER A 1 116 ? -6.753 23.497 12.423 1.00 93.50 116 SER A C 1
ATOM 912 O O . SER A 1 116 ? -6.087 24.270 11.739 1.00 93.50 116 SER A O 1
ATOM 914 N N . ASP A 1 117 ? -6.276 22.959 13.545 1.00 92.06 117 ASP A N 1
ATOM 915 C CA . ASP A 1 117 ? -4.910 23.162 14.032 1.00 92.06 117 ASP A CA 1
ATOM 916 C C . ASP A 1 117 ? -3.947 22.103 13.461 1.00 92.06 117 ASP A C 1
ATOM 918 O O . ASP A 1 117 ? -2.722 22.232 13.554 1.00 92.06 117 ASP A O 1
ATOM 922 N N . LEU A 1 118 ? -4.477 21.044 12.836 1.00 93.81 118 LEU A N 1
ATOM 923 C CA . LEU A 1 118 ? -3.704 19.923 12.310 1.00 93.81 118 LEU A CA 1
ATOM 924 C C . LEU A 1 118 ? -2.992 20.268 10.993 1.00 93.81 118 LEU A C 1
ATOM 926 O O . LEU A 1 118 ? -3.626 20.481 9.972 1.00 93.81 118 LEU A O 1
ATOM 930 N N . GLY A 1 119 ? -1.661 20.284 10.984 1.00 91.56 119 GLY A N 1
ATOM 931 C CA . GLY A 1 119 ? -0.870 20.497 9.777 1.00 91.56 119 GLY A CA 1
ATOM 932 C C . GLY A 1 119 ? -0.996 19.364 8.758 1.00 91.56 119 GLY A C 1
ATOM 933 O O . GLY A 1 119 ? -0.950 18.187 9.103 1.00 91.56 119 GLY A O 1
ATOM 934 N N . PHE A 1 120 ? -1.075 19.700 7.472 1.00 92.94 120 PHE A N 1
ATOM 935 C CA . PHE A 1 120 ? -1.008 18.716 6.377 1.00 92.94 120 PHE A CA 1
ATOM 936 C C . PHE A 1 120 ? 0.036 19.068 5.305 1.00 92.94 120 PHE A C 1
ATOM 938 O O . PHE A 1 120 ? 0.107 18.439 4.246 1.00 92.94 120 PHE A O 1
ATOM 945 N N . PHE A 1 121 ? 0.887 20.056 5.581 1.00 89.06 121 PHE A N 1
ATOM 946 C CA . PHE A 1 121 ? 1.930 20.523 4.671 1.00 89.06 121 PHE A CA 1
ATOM 947 C C . PHE A 1 121 ? 3.224 19.718 4.812 1.00 89.06 121 PHE A C 1
ATOM 949 O O . PHE A 1 121 ? 3.506 19.144 5.864 1.00 89.06 121 PHE A O 1
ATOM 956 N N . ALA A 1 122 ? 4.083 19.769 3.788 1.00 83.88 122 ALA A N 1
ATOM 957 C CA . ALA A 1 122 ? 5.425 19.179 3.851 1.00 83.88 122 ALA A CA 1
ATOM 958 C C . ALA A 1 122 ? 6.242 19.712 5.045 1.00 83.88 122 ALA A C 1
ATOM 960 O O . ALA A 1 122 ? 7.004 18.973 5.661 1.00 83.88 122 ALA A O 1
ATOM 961 N N . ARG A 1 123 ? 6.031 20.979 5.440 1.00 84.69 123 ARG A N 1
ATOM 962 C CA . ARG A 1 123 ? 6.701 21.574 6.607 1.00 84.69 123 ARG A CA 1
ATOM 963 C C . ARG A 1 123 ? 6.290 20.955 7.947 1.00 84.69 123 ARG A C 1
ATOM 965 O O . ARG A 1 123 ? 7.097 20.983 8.876 1.00 84.69 123 ARG A O 1
ATOM 972 N N . SER A 1 124 ? 5.090 20.381 8.025 1.00 87.81 124 SER A N 1
ATOM 973 C CA . SER A 1 124 ? 4.494 19.828 9.244 1.00 87.81 124 SER A CA 1
ATOM 974 C C . SER A 1 124 ? 5.069 18.464 9.632 1.00 87.81 124 SER A C 1
ATOM 976 O O . SER A 1 124 ? 4.794 17.979 10.726 1.00 87.81 124 SER A O 1
ATOM 978 N N . SER A 1 125 ? 5.874 17.815 8.783 1.00 87.94 125 SER A N 1
ATOM 979 C CA . SER A 1 125 ? 6.466 16.510 9.090 1.00 87.94 125 SER A CA 1
ATOM 980 C C . SER A 1 125 ? 7.914 16.385 8.623 1.00 87.94 125 SER A C 1
ATOM 982 O O . SER A 1 125 ? 8.345 17.020 7.670 1.00 87.94 125 SER A O 1
ATOM 984 N N . THR A 1 126 ? 8.669 15.510 9.286 1.00 84.44 126 THR A N 1
ATOM 985 C CA . THR A 1 126 ? 10.003 15.048 8.856 1.00 84.44 126 THR A CA 1
ATOM 986 C C . THR A 1 126 ? 9.938 13.718 8.096 1.00 84.44 126 THR A C 1
ATOM 988 O O . THR A 1 126 ? 10.932 12.994 7.985 1.00 84.44 126 THR A O 1
ATOM 991 N N . LYS A 1 127 ? 8.743 13.339 7.637 1.00 83.31 127 LYS A N 1
ATOM 992 C CA . LYS A 1 127 ? 8.490 12.205 6.748 1.00 83.31 127 LYS A CA 1
ATOM 993 C C . LYS A 1 127 ? 7.873 12.716 5.444 1.00 83.31 127 LYS A C 1
ATOM 995 O O . LYS A 1 127 ? 7.235 13.770 5.470 1.00 83.31 127 LYS A O 1
ATOM 1000 N N . PRO A 1 128 ? 8.013 11.961 4.339 1.00 83.81 128 PRO A N 1
ATOM 1001 C CA . PRO A 1 128 ? 7.221 12.209 3.139 1.00 83.81 128 PRO A CA 1
ATOM 1002 C C . PRO A 1 128 ? 5.718 12.139 3.448 1.00 83.81 128 PRO A C 1
ATOM 1004 O O . PRO A 1 128 ? 5.309 11.728 4.542 1.00 83.81 128 PRO A O 1
ATOM 1007 N N . ALA A 1 129 ? 4.902 12.543 2.470 1.00 86.88 129 ALA A N 1
ATOM 1008 C CA . ALA A 1 129 ? 3.450 12.441 2.561 1.00 86.88 129 ALA A CA 1
ATOM 1009 C C . ALA A 1 129 ? 3.022 11.043 3.065 1.00 86.88 129 ALA A C 1
ATOM 1011 O O . ALA A 1 129 ? 3.681 10.051 2.735 1.00 86.88 129 ALA A O 1
ATOM 1012 N N . PRO A 1 130 ? 1.960 10.945 3.889 1.00 89.56 130 PRO A N 1
ATOM 1013 C CA . PRO A 1 130 ? 1.523 9.671 4.449 1.00 89.56 130 PRO A CA 1
ATOM 1014 C C . PRO A 1 130 ? 1.317 8.617 3.362 1.00 89.56 130 PRO A C 1
ATOM 1016 O O . PRO A 1 130 ? 0.619 8.870 2.386 1.00 89.56 130 PRO A O 1
ATOM 1019 N N . PHE A 1 131 ? 1.922 7.444 3.538 1.00 90.19 131 PHE A N 1
ATOM 1020 C CA . PHE A 1 131 ? 1.816 6.365 2.562 1.00 90.19 131 PHE A CA 1
ATOM 1021 C C . PHE A 1 131 ? 0.376 5.862 2.428 1.00 90.19 131 PHE A C 1
ATOM 1023 O O . PHE A 1 131 ? -0.311 5.676 3.435 1.00 90.19 131 PHE A O 1
ATOM 1030 N N . LEU A 1 132 ? -0.046 5.581 1.193 1.00 90.88 132 LEU A N 1
ATOM 1031 C CA . LEU A 1 132 ? -1.411 5.190 0.851 1.00 90.88 132 LEU A CA 1
ATOM 1032 C C . LEU A 1 132 ? -1.890 4.000 1.679 1.00 90.88 132 LEU A C 1
ATOM 1034 O O . LEU A 1 132 ? -2.929 4.085 2.327 1.00 90.88 132 LEU A O 1
ATOM 1038 N N . HIS A 1 133 ? -1.115 2.912 1.706 1.00 88.81 133 HIS A N 1
ATOM 1039 C CA . HIS A 1 133 ? -1.478 1.710 2.460 1.00 88.81 133 HIS A CA 1
ATOM 1040 C C . HIS A 1 133 ? -1.669 2.010 3.957 1.00 88.81 133 HIS A C 1
ATOM 1042 O O . HIS A 1 133 ? -2.612 1.519 4.569 1.00 88.81 133 HIS A O 1
ATOM 1048 N N . THR A 1 134 ? -0.821 2.870 4.540 1.00 90.12 134 THR A N 1
ATOM 1049 C CA . THR A 1 134 ? -0.943 3.290 5.943 1.00 90.12 134 THR A CA 1
ATOM 1050 C C . THR A 1 134 ? -2.228 4.087 6.154 1.00 90.12 134 THR A C 1
ATOM 1052 O O . THR A 1 134 ? -2.934 3.870 7.134 1.00 90.12 134 THR A O 1
ATOM 1055 N N . SER A 1 135 ? -2.552 5.001 5.239 1.00 93.94 135 SER A N 1
ATOM 1056 C CA . SER A 1 135 ? -3.775 5.801 5.307 1.00 93.94 135 SER A CA 1
ATOM 1057 C C . SER A 1 135 ? -5.044 4.971 5.120 1.00 93.94 135 SER A C 1
ATOM 1059 O O . SER A 1 135 ? -6.019 5.230 5.814 1.00 93.94 135 SER A O 1
ATOM 1061 N N . ILE A 1 136 ? -5.025 3.938 4.275 1.00 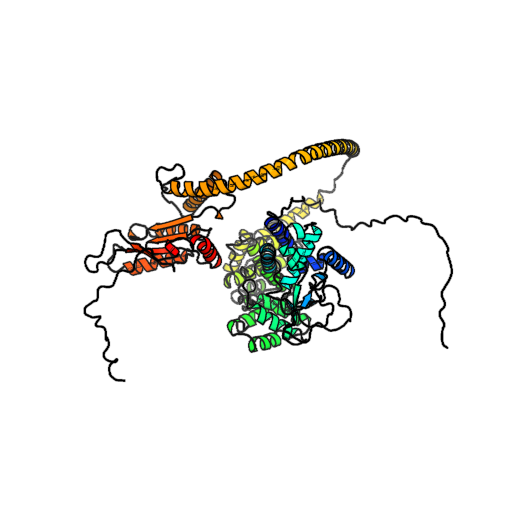93.50 136 ILE A N 1
ATOM 1062 C CA . ILE A 1 136 ? -6.141 2.990 4.128 1.00 93.50 136 ILE A CA 1
ATOM 1063 C C . ILE A 1 136 ? -6.371 2.214 5.432 1.00 93.50 136 ILE A C 1
ATOM 1065 O O . ILE A 1 136 ? -7.508 2.126 5.894 1.00 93.50 136 ILE A O 1
ATOM 1069 N N . SER A 1 137 ? -5.310 1.705 6.069 1.00 90.44 137 SER A N 1
ATOM 1070 C CA . SER A 1 137 ? -5.429 1.038 7.375 1.00 90.44 137 SER A CA 1
ATOM 1071 C C . SER A 1 137 ? -5.930 1.987 8.466 1.00 90.44 137 SER A C 1
ATOM 1073 O O . SER A 1 137 ? -6.734 1.596 9.304 1.00 90.44 137 SER A O 1
ATOM 1075 N N . LEU A 1 138 ? -5.486 3.249 8.453 1.00 93.38 138 LEU A N 1
ATOM 1076 C CA . LEU A 1 138 ? -5.972 4.266 9.388 1.00 93.38 138 LEU A CA 1
ATOM 1077 C C . LEU A 1 138 ? -7.443 4.627 9.148 1.00 93.38 138 LEU A C 1
ATOM 1079 O O . LEU A 1 138 ? -8.155 4.867 10.115 1.00 93.38 138 LEU A O 1
ATOM 1083 N N . LEU A 1 139 ? -7.908 4.660 7.896 1.00 95.06 139 LEU A N 1
ATOM 1084 C CA . LEU A 1 139 ? -9.324 4.877 7.595 1.00 95.06 139 LEU A CA 1
ATOM 1085 C C . LEU A 1 139 ? -10.198 3.748 8.141 1.00 95.06 139 LEU A C 1
ATOM 1087 O O . LEU A 1 139 ? -11.222 4.040 8.753 1.00 95.06 139 LEU A O 1
ATOM 1091 N N . ASP A 1 140 ? -9.799 2.487 7.954 1.00 93.06 140 ASP A N 1
ATOM 1092 C CA . ASP A 1 140 ? -10.535 1.350 8.525 1.00 93.06 140 ASP A CA 1
ATOM 1093 C C . ASP A 1 140 ? -10.604 1.452 10.055 1.00 93.06 140 ASP A C 1
ATOM 1095 O O . ASP A 1 140 ? -11.677 1.342 10.654 1.00 93.06 140 ASP A O 1
ATOM 1099 N N . GLU A 1 141 ? -9.468 1.773 10.682 1.00 92.06 141 GLU A N 1
ATOM 1100 C CA . GLU A 1 141 ? -9.376 1.987 12.125 1.00 92.06 141 GLU A CA 1
ATOM 1101 C C . GLU A 1 141 ? -10.293 3.126 12.586 1.00 92.06 141 GLU A C 1
ATOM 1103 O O . GLU A 1 141 ? -11.010 2.976 13.566 1.00 92.06 141 GLU A O 1
ATOM 1108 N N . TYR A 1 142 ? -10.341 4.257 11.878 1.00 94.38 142 TYR A N 1
ATOM 1109 C CA . TYR A 1 142 ? -11.185 5.390 12.272 1.00 94.38 142 TYR A CA 1
ATOM 1110 C C . TYR A 1 142 ? -12.671 5.102 12.088 1.00 94.38 142 TYR A C 1
ATOM 1112 O O . TYR A 1 142 ? -13.477 5.465 12.941 1.00 94.38 142 TYR A O 1
ATOM 1120 N N . LEU A 1 143 ? -13.052 4.424 11.007 1.00 92.44 143 LEU A N 1
ATOM 1121 C CA . LEU A 1 143 ? -14.449 4.063 10.764 1.00 92.44 143 LEU A CA 1
ATOM 1122 C C . LEU A 1 143 ? -14.949 2.965 11.719 1.00 92.44 143 LEU A C 1
ATOM 1124 O O . LEU A 1 143 ? -16.160 2.844 11.919 1.00 92.44 143 LEU A O 1
ATOM 1128 N N . THR A 1 144 ? -14.036 2.188 12.310 1.00 88.94 144 THR A N 1
ATOM 1129 C CA . THR A 1 144 ? -14.348 1.099 13.249 1.00 88.94 144 THR A CA 1
ATOM 1130 C C . THR A 1 144 ? -14.254 1.552 14.709 1.00 88.94 144 THR A C 1
ATOM 1132 O O . THR A 1 144 ? -15.202 1.379 15.472 1.00 88.94 144 THR A O 1
ATOM 1135 N N . ASN A 1 145 ? -13.141 2.183 15.084 1.00 86.88 145 ASN A N 1
ATOM 1136 C CA . ASN A 1 145 ? -12.756 2.500 16.461 1.00 86.88 145 ASN A CA 1
ATOM 1137 C C . ASN A 1 145 ? -12.674 4.008 16.753 1.00 86.88 145 ASN A C 1
ATOM 1139 O O . ASN A 1 145 ? -12.362 4.391 17.878 1.00 86.88 145 ASN A O 1
ATOM 1143 N N . SER A 1 146 ? -13.018 4.875 15.792 1.00 91.44 146 SER A N 1
ATOM 1144 C CA . SER A 1 146 ? -12.915 6.343 15.905 1.00 91.44 146 SER A CA 1
ATOM 1145 C C . SER A 1 146 ? -11.466 6.857 15.990 1.00 91.44 146 SER A C 1
ATOM 1147 O O . SER A 1 146 ? -10.497 6.097 15.950 1.00 91.44 146 SER A O 1
ATOM 1149 N N . PHE A 1 147 ? -11.277 8.178 16.055 1.00 92.25 147 PHE A N 1
ATOM 1150 C CA . PHE A 1 147 ? -9.947 8.783 16.119 1.00 92.25 147 PHE A CA 1
ATOM 1151 C C . PHE A 1 147 ? -9.420 8.854 17.564 1.00 92.25 147 PHE A C 1
ATOM 1153 O O . PHE A 1 147 ? -9.498 9.878 18.240 1.00 92.25 147 PHE A O 1
ATOM 1160 N N . LEU A 1 148 ? -8.856 7.748 18.054 1.00 87.56 148 LEU A N 1
ATOM 1161 C CA . LEU A 1 148 ? -8.426 7.594 19.452 1.00 87.56 148 LEU A CA 1
ATOM 1162 C C . LEU A 1 148 ? -7.148 8.390 19.784 1.00 87.56 148 LEU A C 1
ATOM 1164 O O . LEU A 1 148 ? -6.029 7.887 19.663 1.00 87.56 148 LEU A O 1
ATOM 1168 N N . THR A 1 149 ? -7.283 9.654 20.185 1.00 90.44 149 THR A N 1
ATOM 1169 C CA . THR A 1 149 ? -6.143 10.545 20.502 1.00 90.44 149 THR A CA 1
ATOM 1170 C C . THR A 1 149 ? -5.868 10.681 21.993 1.00 90.44 149 THR A C 1
ATOM 1172 O O . THR A 1 149 ? -4.738 10.945 22.376 1.00 90.44 149 THR A O 1
ATOM 1175 N N . GLU A 1 150 ? -6.851 10.443 22.855 1.00 85.94 150 GLU A N 1
ATOM 1176 C CA . GLU A 1 150 ? -6.681 10.575 24.308 1.00 85.94 150 GLU A CA 1
ATOM 1177 C C . GLU A 1 150 ? -5.676 9.553 24.874 1.00 85.94 150 GLU A C 1
ATOM 1179 O O . GLU A 1 150 ? -4.799 9.891 25.668 1.00 85.94 150 GLU A O 1
ATOM 1184 N N . GLN A 1 151 ? -5.755 8.304 24.398 1.00 84.62 151 GLN A N 1
ATOM 1185 C CA . GLN A 1 151 ? -4.904 7.192 24.842 1.00 84.62 151 GLN A CA 1
ATOM 1186 C C . GLN A 1 151 ? -3.559 7.115 24.088 1.00 84.62 151 GLN A C 1
ATOM 1188 O O . GLN A 1 151 ? -2.553 6.710 24.668 1.00 84.62 151 GLN A O 1
ATOM 1193 N N . ASP A 1 152 ? -3.513 7.533 22.814 1.00 86.31 152 ASP A N 1
ATOM 1194 C CA . ASP A 1 152 ? -2.277 7.716 22.020 1.00 86.31 152 ASP A CA 1
ATOM 1195 C C . ASP A 1 152 ? -2.256 9.151 21.465 1.00 86.31 152 ASP A C 1
ATOM 1197 O O . ASP A 1 152 ? -2.668 9.365 20.317 1.00 86.31 152 ASP A O 1
ATOM 1201 N N . PRO A 1 153 ? -1.804 10.143 22.258 1.00 90.50 153 PRO A N 1
ATOM 1202 C CA . PRO A 1 153 ? -1.767 11.539 21.836 1.00 90.50 153 PRO A CA 1
ATOM 1203 C C . PRO A 1 153 ? -0.856 11.777 20.638 1.00 90.50 153 PRO A C 1
ATOM 1205 O O . PRO A 1 153 ? 0.181 11.128 20.457 1.00 90.50 153 PRO A O 1
ATOM 1208 N N . VAL A 1 154 ? -1.228 12.763 19.826 1.00 92.31 154 VAL A N 1
ATOM 1209 C CA . VAL A 1 154 ? -0.367 13.271 18.756 1.00 92.31 154 VAL A CA 1
ATOM 1210 C C . VAL A 1 154 ? 0.816 14.006 19.389 1.00 92.31 154 VAL A C 1
ATOM 1212 O O . VAL A 1 154 ? 0.632 14.829 20.278 1.00 92.31 154 VAL A O 1
ATOM 1215 N N . LEU A 1 155 ? 2.044 13.718 18.955 1.00 91.19 155 LEU A N 1
ATOM 1216 C CA . LEU A 1 155 ? 3.240 14.357 19.508 1.00 91.19 155 LEU A CA 1
ATOM 1217 C C . LEU A 1 155 ? 3.703 15.480 18.594 1.00 91.19 155 LEU A C 1
ATOM 1219 O O . LEU A 1 155 ? 4.067 15.231 17.438 1.00 91.19 155 LEU A O 1
ATOM 1223 N N . LEU A 1 156 ? 3.719 16.695 19.129 1.00 90.50 156 LEU A N 1
ATOM 1224 C CA . LEU A 1 156 ? 4.082 17.905 18.406 1.00 90.50 156 LEU A CA 1
ATOM 1225 C C . LEU A 1 156 ? 5.529 18.328 18.658 1.00 90.50 156 LEU A C 1
ATOM 1227 O O . LEU A 1 156 ? 6.080 18.103 19.736 1.00 90.50 156 LEU A O 1
ATOM 1231 N N . ALA A 1 157 ? 6.133 18.937 17.642 1.00 88.12 157 ALA A N 1
ATOM 1232 C CA . ALA A 1 157 ? 7.421 19.611 17.705 1.00 88.12 157 ALA A CA 1
ATOM 1233 C C . ALA A 1 157 ? 7.197 21.126 17.726 1.00 88.12 157 ALA A C 1
ATOM 1235 O O . ALA A 1 157 ? 6.267 21.627 17.093 1.00 88.12 157 ALA A O 1
ATOM 1236 N N . GLN A 1 158 ? 8.073 21.851 18.419 1.00 83.62 158 GLN A N 1
ATOM 1237 C CA . GLN A 1 158 ? 8.044 23.309 18.403 1.00 83.62 158 GLN A CA 1
ATOM 1238 C C . GLN A 1 158 ? 8.492 23.817 17.026 1.00 83.62 158 GLN A C 1
ATOM 1240 O O . GLN A 1 158 ? 9.584 23.482 16.567 1.00 83.62 158 GLN A O 1
ATOM 1245 N N . GLY A 1 159 ? 7.648 24.615 16.371 1.00 71.44 159 GLY A N 1
ATOM 1246 C CA . GLY A 1 159 ? 8.000 25.301 15.128 1.00 71.44 159 GLY A CA 1
ATOM 1247 C C . GLY A 1 159 ? 8.825 26.568 15.359 1.00 71.44 159 GLY A C 1
ATOM 1248 O O . GLY A 1 159 ? 8.886 27.052 16.493 1.00 71.44 159 GLY A O 1
ATOM 1249 N N . PRO A 1 160 ? 9.443 27.131 14.303 1.00 64.00 160 PRO A N 1
ATOM 1250 C CA . PRO A 1 160 ? 10.077 28.445 14.375 1.00 64.00 160 PRO A CA 1
ATOM 1251 C C . PRO A 1 160 ? 9.025 29.500 14.762 1.00 64.00 160 PRO A C 1
ATOM 1253 O O . PRO A 1 160 ? 8.097 29.771 14.000 1.00 64.00 160 PRO A O 1
ATOM 1256 N N . SER A 1 161 ? 9.144 30.040 15.979 1.00 55.81 161 SER A N 1
ATOM 1257 C CA . SER A 1 161 ? 8.176 30.981 16.559 1.00 55.81 161 SER A CA 1
ATOM 1258 C C . SER A 1 161 ? 8.178 32.276 15.752 1.00 55.81 161 SER A C 1
ATOM 1260 O O . SER A 1 161 ? 9.209 32.945 15.684 1.00 55.81 161 SER A O 1
ATOM 1262 N N . THR A 1 162 ? 7.071 32.601 15.079 1.00 52.59 162 THR A N 1
ATOM 1263 C CA . THR A 1 162 ? 7.023 33.780 14.193 1.00 52.59 162 THR A CA 1
ATOM 1264 C C . THR A 1 162 ? 5.730 34.596 14.246 1.00 52.59 162 THR A C 1
ATOM 1266 O O . THR A 1 162 ? 5.719 35.689 13.690 1.00 52.59 162 THR A O 1
ATOM 1269 N N . SER A 1 163 ? 4.674 34.173 14.955 1.00 52.38 163 SER A N 1
ATOM 1270 C CA . SER A 1 163 ? 3.455 34.988 15.091 1.00 52.38 163 SER A CA 1
ATOM 1271 C C . SER A 1 163 ? 2.678 34.689 16.384 1.00 52.38 163 SER A C 1
ATOM 1273 O O . SER A 1 163 ? 2.564 33.521 16.754 1.00 52.38 163 SER A O 1
ATOM 1275 N N . PRO A 1 164 ? 2.110 35.710 17.063 1.00 52.94 164 PRO A N 1
ATOM 1276 C CA . PRO A 1 164 ? 1.206 35.527 18.202 1.00 52.94 164 PRO A CA 1
ATOM 1277 C C . PRO A 1 164 ? -0.155 34.927 17.808 1.00 52.94 164 PRO A C 1
ATOM 1279 O O . PRO A 1 164 ? -0.854 34.388 18.663 1.00 52.94 164 PRO A O 1
ATOM 1282 N N . THR A 1 165 ? -0.536 34.990 16.527 1.00 57.16 165 THR A N 1
ATOM 1283 C CA . THR A 1 165 ? -1.686 34.263 15.976 1.00 57.16 165 THR A CA 1
ATOM 1284 C C . THR A 1 165 ? -1.186 33.060 15.178 1.00 57.16 165 THR A C 1
ATOM 1286 O O . THR A 1 165 ? -0.419 33.245 14.229 1.00 57.16 165 THR A O 1
ATOM 1289 N N . PRO A 1 166 ? -1.585 31.825 15.529 1.00 61.34 166 PRO A N 1
ATOM 1290 C CA . PRO A 1 166 ? -1.150 30.665 14.772 1.00 61.34 166 PRO A CA 1
ATOM 1291 C C . PRO A 1 166 ? -1.795 30.662 13.384 1.00 61.34 166 PRO A C 1
ATOM 1293 O O . PRO A 1 166 ? -3.013 30.831 13.245 1.00 61.34 166 PRO A O 1
ATOM 1296 N N . ASP A 1 167 ? -0.973 30.415 12.365 1.00 71.88 167 ASP A N 1
ATOM 1297 C CA . ASP A 1 167 ? -1.441 30.101 11.016 1.00 71.88 167 ASP A CA 1
ATOM 1298 C C . ASP A 1 167 ? -2.473 28.951 11.057 1.00 71.88 167 ASP A C 1
ATOM 1300 O O . ASP A 1 167 ? -2.401 28.070 11.924 1.00 71.88 167 ASP A O 1
ATOM 1304 N N . PRO A 1 168 ? -3.436 28.888 10.119 1.00 80.81 168 PRO A N 1
ATOM 1305 C CA . PRO A 1 168 ? -4.231 27.681 9.921 1.00 80.81 168 PRO A CA 1
ATOM 1306 C C . PRO A 1 168 ? -3.320 26.457 9.760 1.00 80.81 168 PRO A C 1
ATOM 1308 O O . PRO A 1 168 ? -2.289 26.528 9.086 1.00 80.81 168 PRO A O 1
ATOM 1311 N N . PHE A 1 169 ? -3.705 25.323 10.356 1.00 90.25 169 PHE A N 1
ATOM 1312 C CA . PHE A 1 169 ? -2.976 24.060 10.205 1.00 90.25 169 PHE A CA 1
ATOM 1313 C C . PHE A 1 169 ? -1.486 24.169 10.616 1.00 90.25 169 PHE A C 1
ATOM 1315 O O . PHE A 1 169 ? -0.585 23.668 9.934 1.00 90.25 169 PHE A O 1
ATOM 1322 N N . TRP A 1 170 ? -1.216 24.856 11.731 1.00 88.00 170 TRP A N 1
ATOM 1323 C CA . TRP A 1 170 ? 0.133 25.191 12.206 1.00 88.00 170 TRP A CA 1
ATOM 1324 C C . TRP A 1 170 ? 0.924 24.013 12.784 1.00 88.00 170 TRP A C 1
ATOM 1326 O O . TRP A 1 170 ? 2.153 24.087 12.858 1.00 88.00 170 TRP A O 1
ATOM 1336 N N . SER A 1 171 ? 0.264 22.943 13.237 1.00 89.50 171 SER A N 1
ATOM 1337 C CA . SER A 1 171 ? 0.960 21.905 14.003 1.00 89.50 171 SER A CA 1
ATOM 1338 C C . SER A 1 171 ? 2.046 21.182 13.196 1.00 89.50 171 SER A C 1
ATOM 1340 O O . SER A 1 171 ? 1.893 20.840 12.018 1.00 89.50 171 SER A O 1
ATOM 1342 N N . ILE A 1 172 ? 3.173 20.936 13.868 1.00 89.75 172 ILE A N 1
ATOM 1343 C CA . ILE A 1 172 ? 4.329 20.205 13.345 1.00 89.75 172 ILE A CA 1
ATOM 1344 C C . ILE A 1 172 ? 4.498 18.948 14.186 1.00 89.75 172 ILE A C 1
ATOM 1346 O O . ILE A 1 172 ? 4.451 19.002 15.411 1.00 89.75 172 ILE A O 1
ATOM 1350 N N . TYR A 1 173 ? 4.705 17.802 13.546 1.00 90.12 173 TYR A N 1
ATOM 1351 C CA . TYR A 1 173 ? 4.656 16.507 14.212 1.00 90.12 173 TYR A CA 1
ATOM 1352 C C . TYR A 1 173 ? 6.040 15.920 14.472 1.00 90.12 173 TYR A C 1
ATOM 1354 O O . TYR A 1 173 ? 6.812 15.679 13.542 1.00 90.12 173 TYR A O 1
ATOM 1362 N N . VAL A 1 174 ? 6.272 15.512 15.721 1.00 89.06 174 VAL A N 1
ATOM 1363 C CA . VAL A 1 174 ? 7.222 14.435 16.034 1.00 89.06 174 VAL A CA 1
ATOM 1364 C C . VAL A 1 174 ? 6.583 13.084 15.708 1.00 89.06 174 VAL A C 1
ATOM 1366 O O . VAL A 1 174 ? 7.212 12.222 15.100 1.00 89.06 174 VAL A O 1
ATOM 1369 N N . LYS A 1 175 ? 5.307 12.877 16.058 1.00 87.94 175 LYS A N 1
ATOM 1370 C CA . LYS A 1 175 ? 4.557 11.632 15.806 1.00 87.94 175 LYS A CA 1
ATOM 1371 C C . LYS A 1 175 ? 3.086 11.969 15.580 1.00 87.94 175 LYS A C 1
ATOM 1373 O O . LYS A 1 175 ? 2.501 12.708 16.353 1.00 87.94 175 LYS A O 1
ATOM 1378 N N . GLY A 1 176 ? 2.470 11.371 14.561 1.00 89.88 176 GLY A N 1
ATOM 1379 C CA . GLY A 1 176 ? 1.027 11.502 14.318 1.00 89.88 176 GLY A CA 1
ATOM 1380 C C . GLY A 1 176 ? 0.636 12.193 13.012 1.00 89.88 176 GLY A C 1
ATOM 1381 O O . GLY A 1 176 ? -0.538 12.173 12.692 1.00 89.88 176 GLY A O 1
ATOM 1382 N N . ALA A 1 177 ? 1.586 12.670 12.199 1.00 91.81 177 ALA A N 1
ATOM 1383 C CA . ALA A 1 177 ? 1.293 13.296 10.900 1.00 91.81 177 ALA A CA 1
ATOM 1384 C C . ALA A 1 177 ? 0.336 12.473 10.014 1.00 91.81 177 ALA A C 1
ATOM 1386 O O . ALA A 1 177 ? -0.698 12.969 9.590 1.00 91.81 177 ALA A O 1
ATOM 1387 N N . ALA A 1 178 ? 0.624 11.183 9.797 1.00 92.00 178 ALA A N 1
ATOM 1388 C CA . ALA A 1 178 ? -0.248 10.305 9.007 1.00 92.00 178 ALA A CA 1
ATOM 1389 C C . ALA A 1 178 ? -1.657 10.170 9.600 1.00 92.00 178 ALA A C 1
ATOM 1391 O O . ALA A 1 178 ? -2.640 10.134 8.862 1.00 92.00 178 ALA A O 1
ATOM 1392 N N . ARG A 1 179 ? -1.751 10.137 10.933 1.00 93.38 179 ARG A N 1
ATOM 1393 C CA . ARG A 1 179 ? -3.019 10.059 11.654 1.00 93.38 179 ARG A CA 1
ATOM 1394 C C . ARG A 1 179 ? -3.844 11.330 11.471 1.00 93.38 179 ARG A C 1
ATOM 1396 O O . ARG A 1 179 ? -5.012 11.233 11.107 1.00 93.38 179 ARG A O 1
ATOM 1403 N N . SER A 1 180 ? -3.211 12.483 11.656 1.00 95.31 180 SER A N 1
ATOM 1404 C CA . SER A 1 180 ? -3.814 13.804 11.506 1.00 95.31 180 SER A CA 1
ATOM 1405 C C . SER A 1 180 ? -4.266 14.075 10.072 1.00 95.31 180 SER A C 1
ATOM 1407 O O . SER A 1 180 ? -5.423 14.416 9.858 1.00 95.31 180 SER A O 1
ATOM 1409 N N . CYS A 1 181 ? -3.408 13.836 9.072 1.00 95.75 181 CYS A N 1
ATOM 1410 C CA . CYS A 1 181 ? -3.772 14.040 7.667 1.00 95.75 181 CYS A CA 1
ATOM 1411 C C . CYS A 1 181 ? -4.924 13.125 7.228 1.00 95.75 181 CYS A C 1
ATOM 1413 O O . CYS A 1 181 ? -5.787 13.551 6.469 1.00 95.75 181 CYS A O 1
ATOM 1415 N N . THR A 1 182 ? -4.958 11.874 7.706 1.00 96.62 182 THR A N 1
ATOM 1416 C CA . THR A 1 182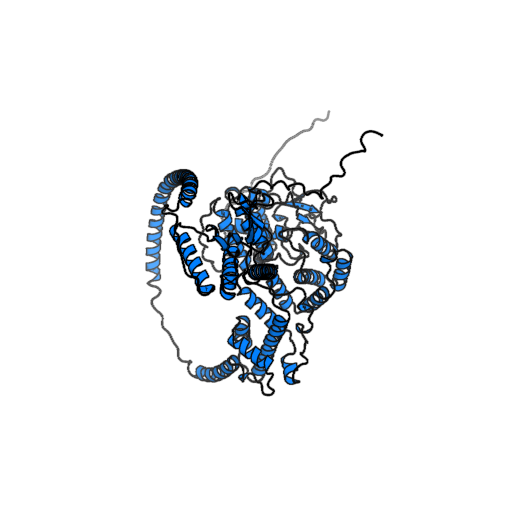 ? -6.055 10.943 7.386 1.00 96.62 182 THR A CA 1
ATOM 1417 C C . THR A 1 182 ? -7.368 11.385 8.044 1.00 96.62 182 THR A C 1
ATOM 1419 O O . THR A 1 182 ? -8.418 11.298 7.415 1.00 96.62 182 THR A O 1
ATOM 1422 N N . ALA A 1 183 ? -7.317 11.916 9.272 1.00 96.81 183 ALA A N 1
ATOM 1423 C CA . ALA A 1 183 ? -8.492 12.457 9.960 1.00 96.81 183 ALA A CA 1
ATOM 1424 C C . ALA A 1 183 ? -9.036 13.714 9.258 1.00 96.81 183 ALA A C 1
ATOM 1426 O O . ALA A 1 183 ? -10.238 13.821 9.036 1.00 96.81 183 ALA A O 1
ATOM 1427 N N . LEU A 1 184 ? -8.152 14.623 8.832 1.00 97.25 184 LEU A N 1
ATOM 1428 C CA . LEU A 1 184 ? -8.518 15.796 8.032 1.00 97.25 184 LEU A CA 1
ATOM 1429 C C . LEU A 1 184 ? -9.136 15.422 6.686 1.00 97.25 184 LEU A C 1
ATOM 1431 O O . LEU A 1 184 ? -10.130 16.015 6.281 1.00 97.25 184 LEU A O 1
ATOM 1435 N N . PHE A 1 185 ? -8.567 14.431 6.000 1.00 97.50 185 PHE A N 1
ATOM 1436 C CA . PHE A 1 185 ? -9.129 13.914 4.756 1.00 97.50 185 PHE A CA 1
ATOM 1437 C C . PHE A 1 185 ? -10.531 13.335 4.968 1.00 97.50 185 PHE A C 1
ATOM 1439 O O . PHE A 1 185 ? -11.444 13.664 4.215 1.00 97.50 185 PHE A O 1
ATOM 1446 N N . LEU A 1 186 ? -10.726 12.532 6.019 1.00 97.12 186 LEU A N 1
ATOM 1447 C CA . LEU A 1 186 ? -12.035 11.992 6.382 1.00 97.12 186 LEU A CA 1
ATOM 1448 C C . LEU A 1 186 ? -13.049 13.114 6.658 1.00 97.12 186 LEU A C 1
ATOM 1450 O O . LEU A 1 186 ? -14.154 13.073 6.120 1.00 97.12 186 LEU A O 1
ATOM 1454 N N . ALA A 1 187 ? -12.666 14.133 7.432 1.00 96.88 187 ALA A N 1
ATOM 1455 C CA . ALA A 1 187 ? -13.511 15.295 7.706 1.00 96.88 187 ALA A CA 1
ATOM 1456 C C . ALA A 1 187 ? -13.870 16.060 6.419 1.00 96.88 187 ALA A C 1
ATOM 1458 O O . ALA A 1 187 ? -15.045 16.324 6.173 1.00 96.88 187 ALA A O 1
ATOM 1459 N N . ALA A 1 188 ? -12.886 16.332 5.555 1.00 96.75 188 ALA A N 1
ATOM 1460 C CA . ALA A 1 188 ? -13.097 17.001 4.272 1.00 96.75 188 ALA A CA 1
ATOM 1461 C C . ALA A 1 188 ? -14.072 16.231 3.368 1.00 96.75 188 ALA A C 1
ATOM 1463 O O . ALA A 1 188 ? -14.937 16.831 2.735 1.00 96.75 188 ALA A O 1
ATOM 1464 N N . GLN A 1 189 ? -13.966 14.902 3.325 1.00 95.81 189 GLN A N 1
ATOM 1465 C CA . GLN A 1 189 ? -14.865 14.063 2.532 1.00 95.81 189 GLN A CA 1
ATOM 1466 C C . GLN A 1 189 ? -16.276 14.000 3.116 1.00 95.81 189 GLN A C 1
ATOM 1468 O O . GLN A 1 189 ? -17.245 14.006 2.357 1.00 95.81 189 GLN A O 1
ATOM 1473 N N . CYS A 1 190 ? -16.414 14.000 4.445 1.00 93.88 190 CYS A N 1
ATOM 1474 C CA . CYS A 1 190 ? -17.726 14.084 5.083 1.00 93.88 190 CYS A CA 1
ATOM 1475 C C . CYS A 1 190 ? -18.422 15.409 4.749 1.00 93.88 190 CYS A C 1
ATOM 1477 O O . CYS A 1 190 ? -19.600 15.390 4.398 1.00 93.88 190 CYS A O 1
ATOM 1479 N N . ILE A 1 191 ? -17.688 16.528 4.777 1.00 94.31 191 ILE A N 1
ATOM 1480 C CA . ILE A 1 191 ? -18.197 17.853 4.387 1.00 94.31 191 ILE A CA 1
ATOM 1481 C C . ILE A 1 191 ? -18.595 17.848 2.906 1.00 94.31 191 ILE A C 1
ATOM 1483 O O . ILE A 1 191 ? -19.752 18.107 2.582 1.00 94.31 191 ILE A O 1
ATOM 1487 N N . LYS A 1 192 ? -17.678 17.452 2.010 1.00 93.62 192 LYS A N 1
ATOM 1488 C CA . LYS A 1 192 ? -17.907 17.407 0.552 1.00 93.62 192 LYS A CA 1
ATOM 1489 C C . LYS A 1 192 ? -19.153 16.599 0.176 1.00 93.62 192 LYS A C 1
ATOM 1491 O O . LYS A 1 192 ? -19.869 16.961 -0.752 1.00 93.62 192 LYS A O 1
ATOM 1496 N N . ARG A 1 193 ? -19.407 15.491 0.878 1.00 92.19 193 ARG A N 1
ATOM 1497 C CA . ARG A 1 193 ? -20.507 14.558 0.582 1.00 92.19 193 ARG A CA 1
ATOM 1498 C C . ARG A 1 193 ? -21.768 14.811 1.414 1.00 92.19 193 ARG A C 1
ATOM 1500 O O . ARG A 1 193 ? -22.759 14.109 1.229 1.00 92.19 193 ARG A O 1
ATOM 1507 N N . GLY A 1 194 ? -21.750 15.787 2.323 1.00 90.12 194 GLY A N 1
ATOM 1508 C CA . GLY A 1 194 ? -22.869 16.085 3.221 1.00 90.12 194 GLY A CA 1
ATOM 1509 C C . GLY A 1 194 ? -23.165 14.975 4.237 1.00 90.12 194 GLY A C 1
ATOM 1510 O O . GLY A 1 194 ? -24.300 14.841 4.700 1.00 90.12 194 GLY A O 1
ATOM 1511 N N . TRP A 1 195 ? -22.173 14.150 4.583 1.00 92.25 195 TRP A N 1
ATOM 1512 C CA . TRP A 1 195 ? -22.330 13.081 5.567 1.00 92.25 195 TRP A CA 1
ATOM 1513 C C . TRP A 1 195 ? -22.369 13.650 6.982 1.00 92.25 195 TRP A C 1
ATOM 1515 O O . TRP A 1 195 ? -21.361 14.082 7.542 1.00 92.25 195 TRP A O 1
ATOM 1525 N N . LYS A 1 196 ? -23.551 13.595 7.598 1.00 89.06 196 LYS A N 1
ATOM 1526 C CA . LYS A 1 196 ? -23.765 14.040 8.977 1.00 89.06 196 LYS A CA 1
ATOM 1527 C C . LYS A 1 196 ? -23.288 12.975 9.963 1.00 89.06 196 LYS A C 1
ATOM 1529 O O . LYS A 1 196 ? -24.075 12.156 10.436 1.00 89.06 196 LYS A O 1
ATOM 1534 N N . LEU A 1 197 ? -21.999 13.000 10.298 1.00 89.12 197 LEU A N 1
ATOM 1535 C CA . LEU A 1 197 ? -21.382 12.054 11.237 1.00 89.12 197 LEU A CA 1
ATOM 1536 C C . LEU A 1 197 ? -22.063 12.031 12.613 1.00 89.12 197 LEU A C 1
ATOM 1538 O O . LEU A 1 197 ? -22.160 10.965 13.208 1.00 89.12 197 LEU A O 1
ATOM 1542 N N . ALA A 1 198 ? -22.610 13.154 13.087 1.00 87.38 198 ALA A N 1
ATOM 1543 C CA . ALA A 1 198 ? -23.385 13.198 14.331 1.00 87.38 198 ALA A CA 1
ATOM 1544 C C . ALA A 1 198 ? -24.585 12.227 14.346 1.00 87.38 198 ALA A C 1
ATOM 1546 O O . ALA A 1 198 ? -24.989 11.779 15.413 1.00 87.38 198 ALA A O 1
ATOM 1547 N N . VAL A 1 199 ? -25.134 11.891 13.173 1.00 85.75 199 VAL A N 1
ATOM 1548 C CA . VAL A 1 199 ? -26.225 10.916 13.010 1.00 85.75 199 VAL A CA 1
ATOM 1549 C C . VAL A 1 199 ? -25.674 9.550 12.603 1.00 85.75 199 VAL A C 1
ATOM 1551 O O . VAL A 1 199 ? -26.053 8.532 13.170 1.00 85.75 199 VAL A O 1
ATOM 1554 N N . LEU A 1 200 ? -24.762 9.525 11.627 1.00 88.56 200 LEU A N 1
ATOM 1555 C CA . LEU A 1 200 ? -24.276 8.289 11.007 1.00 88.56 200 LEU A CA 1
ATOM 1556 C C . LEU A 1 200 ? -23.302 7.517 11.913 1.00 88.56 200 LEU A C 1
ATOM 1558 O O . LEU A 1 200 ? -23.373 6.293 12.002 1.00 88.56 200 LEU A O 1
ATOM 1562 N N . ARG A 1 201 ? -22.393 8.222 12.599 1.00 91.00 201 ARG A N 1
ATOM 1563 C CA . ARG A 1 201 ? -21.387 7.669 13.523 1.00 91.00 201 ARG A CA 1
ATOM 1564 C C . ARG A 1 201 ? -21.036 8.675 14.638 1.00 91.00 201 ARG A C 1
ATOM 1566 O O . ARG A 1 201 ? -19.982 9.315 14.577 1.00 91.00 201 ARG A O 1
ATOM 1573 N N . PRO A 1 202 ? -21.855 8.770 15.703 1.00 88.25 202 PRO A N 1
ATOM 1574 C CA . PRO A 1 202 ? -21.670 9.760 16.771 1.00 88.25 202 PRO A CA 1
ATOM 1575 C C . PRO A 1 202 ? -20.308 9.678 17.481 1.00 88.25 202 PRO A C 1
ATOM 1577 O O . PRO A 1 202 ? -19.694 10.703 17.763 1.00 88.25 202 PRO A O 1
ATOM 1580 N N . ASN A 1 203 ? -19.791 8.468 17.721 1.00 89.31 203 ASN A N 1
ATOM 1581 C CA . ASN A 1 203 ? -18.489 8.276 18.378 1.00 89.31 203 ASN A CA 1
ATOM 1582 C C . ASN A 1 203 ? -17.330 8.843 17.544 1.00 89.31 203 ASN A C 1
ATOM 1584 O O . ASN A 1 203 ? -16.411 9.461 18.084 1.00 89.31 203 ASN A O 1
ATOM 1588 N N . LEU A 1 204 ? -17.405 8.682 16.219 1.00 92.56 204 LEU A N 1
ATOM 1589 C CA . LEU A 1 204 ? -16.418 9.231 15.299 1.00 92.56 204 LEU A CA 1
ATOM 1590 C C . LEU A 1 204 ? -16.491 10.760 15.291 1.00 92.56 204 LEU A C 1
ATOM 1592 O O . LEU A 1 204 ? -15.449 11.398 15.425 1.00 92.56 204 LEU A O 1
ATOM 1596 N N . GLN A 1 205 ? -17.700 11.337 15.230 1.00 92.44 205 GLN A N 1
ATOM 1597 C CA . GLN A 1 205 ? -17.896 12.785 15.377 1.00 92.44 205 GLN A CA 1
ATOM 1598 C C . GLN A 1 205 ? -17.236 13.290 16.664 1.00 92.44 205 GLN A C 1
ATOM 1600 O O . GLN A 1 205 ? -16.409 14.194 16.608 1.00 92.44 205 GLN A O 1
ATOM 1605 N N . GLN A 1 206 ? -17.532 12.666 17.808 1.00 88.81 206 GLN A N 1
ATOM 1606 C CA . GLN A 1 206 ? -16.994 13.085 19.103 1.00 88.81 206 GLN A CA 1
ATOM 1607 C C . GLN A 1 206 ? -15.461 13.037 19.139 1.00 88.81 206 GLN A C 1
ATOM 1609 O O . GLN A 1 206 ? -14.826 13.961 19.642 1.00 88.81 206 GLN A O 1
ATOM 1614 N N . SER A 1 207 ? -14.860 11.993 18.562 1.00 93.38 207 SER A N 1
ATOM 1615 C CA . SER A 1 207 ? -13.400 11.853 18.486 1.00 93.38 207 SER A CA 1
ATOM 1616 C C . SER A 1 207 ? -12.718 12.886 17.581 1.00 93.38 207 SER A C 1
ATOM 1618 O O . SER A 1 207 ? -11.527 13.148 17.728 1.00 93.38 207 SER A O 1
ATOM 1620 N N . LEU A 1 208 ? -13.465 13.464 16.637 1.00 94.50 208 LEU A N 1
ATOM 1621 C CA . LEU A 1 208 ? -12.990 14.493 15.718 1.00 94.50 208 LEU A CA 1
ATOM 1622 C C . LEU A 1 208 ? -13.162 15.908 16.287 1.00 94.50 208 LEU A C 1
ATOM 1624 O O . LEU A 1 208 ? -12.428 16.799 15.879 1.00 94.50 208 LEU A O 1
ATOM 1628 N N . LEU A 1 209 ? -14.060 16.121 17.255 1.00 92.69 209 LEU A N 1
ATOM 1629 C CA . LEU A 1 209 ? -14.217 17.421 17.923 1.00 92.69 209 LEU A CA 1
ATOM 1630 C C . LEU A 1 209 ? -12.995 17.795 18.777 1.00 92.69 209 LEU A C 1
ATOM 1632 O O . LEU A 1 209 ? -12.671 18.974 18.899 1.00 92.69 209 LEU A O 1
ATOM 1636 N N . VAL A 1 210 ? -12.315 16.802 19.363 1.00 92.25 210 VAL A N 1
ATOM 1637 C CA . VAL A 1 210 ? -11.210 17.017 20.308 1.00 92.25 210 VAL A CA 1
ATOM 1638 C C . VAL A 1 210 ? -10.029 16.125 19.960 1.00 92.25 210 VAL A C 1
ATOM 1640 O O . VAL A 1 210 ? -10.068 14.906 20.133 1.00 92.25 210 VAL A O 1
ATOM 1643 N N . VAL A 1 211 ? -8.937 16.743 19.521 1.00 95.00 211 VAL A N 1
ATOM 1644 C CA . VAL A 1 211 ? -7.697 16.039 19.201 1.00 95.00 211 VAL A CA 1
ATOM 1645 C C . VAL A 1 211 ? -6.696 16.249 20.320 1.00 95.00 211 VAL A C 1
ATOM 1647 O O . VAL A 1 211 ? -6.165 17.340 20.502 1.00 95.00 211 VAL A O 1
ATOM 1650 N N . HIS A 1 212 ? -6.407 15.193 21.069 1.00 94.06 212 HIS A N 1
ATOM 1651 C CA . HIS A 1 212 ? -5.453 15.271 22.163 1.00 94.06 212 HIS A CA 1
ATOM 1652 C C . HIS A 1 212 ? -4.012 15.181 21.651 1.00 94.06 212 HIS A C 1
ATOM 1654 O O . HIS A 1 212 ? -3.636 14.266 20.905 1.00 94.06 212 HIS A O 1
ATOM 1660 N N . ALA A 1 213 ? -3.187 16.128 22.084 1.00 93.25 213 ALA A N 1
ATOM 1661 C CA . ALA A 1 213 ? -1.784 16.222 21.721 1.00 93.25 213 ALA A CA 1
ATOM 1662 C C . ALA A 1 213 ? -0.886 16.425 22.945 1.00 93.25 213 ALA A C 1
ATOM 1664 O O . ALA A 1 213 ? -1.335 16.813 24.021 1.00 93.25 213 ALA A O 1
ATOM 1665 N N . ARG A 1 214 ? 0.406 16.143 22.777 1.00 91.06 214 ARG A N 1
ATOM 1666 C CA . ARG A 1 214 ? 1.463 16.419 23.755 1.00 91.06 214 ARG A CA 1
ATOM 1667 C C . ARG A 1 214 ? 2.684 16.985 23.055 1.00 91.06 214 ARG A C 1
ATOM 1669 O O . ARG A 1 214 ? 2.929 16.708 21.879 1.00 91.06 214 ARG A O 1
ATOM 1676 N N . ARG A 1 215 ? 3.501 17.723 23.796 1.00 87.25 215 ARG A N 1
ATOM 1677 C CA . ARG A 1 215 ? 4.832 18.108 23.331 1.00 87.25 215 ARG A CA 1
ATOM 1678 C C . ARG A 1 215 ? 5.747 16.879 23.296 1.00 87.25 215 ARG A C 1
ATOM 1680 O O . ARG A 1 215 ? 5.863 16.157 24.282 1.00 87.25 215 ARG A O 1
ATOM 1687 N N . GLY A 1 216 ? 6.390 16.630 22.158 1.00 79.94 216 GLY A N 1
ATOM 1688 C CA . GLY A 1 216 ? 7.398 15.579 22.028 1.00 79.94 216 GLY A CA 1
ATOM 1689 C C . GLY A 1 216 ? 8.719 15.949 22.713 1.00 79.94 216 GLY A C 1
ATOM 1690 O O . GLY A 1 216 ? 9.092 17.120 22.779 1.00 79.94 216 GLY A O 1
ATOM 1691 N N . PHE A 1 217 ? 9.441 14.939 23.201 1.00 67.44 217 PHE A N 1
ATOM 1692 C CA . PHE A 1 217 ? 10.796 15.082 23.742 1.00 67.44 217 PHE A CA 1
ATOM 1693 C C . PHE A 1 217 ? 11.793 15.071 22.579 1.00 67.44 217 PHE A C 1
ATOM 1695 O O . PHE A 1 217 ? 11.852 14.042 21.917 1.00 67.44 217 PHE A O 1
ATOM 1702 N N . MET A 1 218 ? 12.500 16.183 22.311 1.00 64.69 218 MET A N 1
ATOM 1703 C CA . MET A 1 218 ? 13.780 16.343 21.566 1.00 64.69 218 MET A CA 1
ATOM 1704 C C . MET A 1 218 ? 13.894 17.771 20.955 1.00 64.69 218 MET A C 1
ATOM 1706 O O . MET A 1 218 ? 12.868 18.441 20.827 1.00 64.69 218 MET A O 1
ATOM 1710 N N . PRO A 1 219 ? 15.121 18.274 20.680 1.00 56.16 219 PRO A N 1
ATOM 1711 C CA . PRO A 1 219 ? 15.434 19.691 20.420 1.00 56.16 219 PRO A CA 1
ATOM 1712 C C . PRO A 1 219 ? 14.760 20.319 19.186 1.00 56.16 219 PRO A C 1
ATOM 1714 O O . PRO A 1 219 ? 14.129 19.648 18.375 1.00 56.16 219 PRO A O 1
ATOM 1717 N N . THR A 1 220 ? 14.858 21.651 19.083 1.00 61.88 220 THR A N 1
ATOM 1718 C CA . THR A 1 220 ? 14.238 22.486 18.034 1.00 61.88 220 THR A CA 1
ATOM 1719 C C . THR A 1 220 ? 14.779 22.224 16.626 1.00 61.88 220 THR A C 1
ATOM 1721 O O . THR A 1 220 ? 14.202 22.711 15.653 1.00 61.88 220 THR A O 1
ATOM 1724 N N . ASP A 1 221 ? 15.873 21.475 16.486 1.00 78.44 221 ASP A N 1
ATOM 1725 C CA . ASP A 1 221 ? 16.447 21.139 15.194 1.00 78.44 221 ASP A CA 1
ATOM 1726 C C . ASP A 1 221 ? 15.709 19.965 14.531 1.00 78.44 221 ASP A C 1
ATOM 1728 O O . ASP A 1 221 ? 15.311 18.968 15.140 1.00 78.44 221 ASP A O 1
ATOM 1732 N N . ARG A 1 222 ? 15.513 20.086 13.219 1.00 81.19 222 ARG A N 1
ATOM 1733 C CA . ARG A 1 222 ? 14.720 19.128 12.444 1.00 81.19 222 ARG A CA 1
ATOM 1734 C C . ARG A 1 222 ? 15.348 17.739 12.354 1.00 81.19 222 ARG A C 1
ATOM 1736 O O . ARG A 1 222 ? 14.609 16.768 12.178 1.00 81.19 222 ARG A O 1
ATOM 1743 N N . GLU A 1 223 ? 16.674 17.640 12.452 1.00 85.88 223 GLU A N 1
ATOM 1744 C CA . GLU A 1 223 ? 17.387 16.362 12.446 1.00 85.88 223 GLU A CA 1
ATOM 1745 C C . GLU A 1 223 ? 16.993 15.539 13.674 1.00 85.88 223 GLU A C 1
ATOM 1747 O O . GLU A 1 223 ? 16.511 14.413 13.524 1.00 85.88 223 GLU A O 1
ATOM 1752 N N . ALA A 1 224 ? 17.063 16.123 14.872 1.00 85.31 224 ALA A N 1
ATOM 1753 C CA . ALA A 1 224 ? 16.629 15.456 16.093 1.00 85.31 224 ALA A CA 1
ATOM 1754 C C . ALA A 1 224 ? 15.148 15.044 16.056 1.00 85.31 224 ALA A C 1
ATOM 1756 O O . ALA A 1 224 ? 14.817 13.907 16.408 1.00 85.31 224 ALA A O 1
ATOM 1757 N N . VAL A 1 225 ? 14.259 15.911 15.548 1.00 87.00 225 VAL A N 1
ATOM 1758 C CA . VAL A 1 225 ? 12.836 15.574 15.343 1.00 87.00 225 VAL A CA 1
ATOM 1759 C C . VAL A 1 225 ? 12.682 14.376 14.400 1.00 87.00 225 VAL A C 1
ATOM 1761 O O . VAL A 1 225 ? 11.855 13.490 14.636 1.00 87.00 225 VAL A O 1
ATOM 1764 N N . ALA A 1 226 ? 13.475 14.313 13.328 1.00 87.69 226 ALA A N 1
ATOM 1765 C CA . ALA A 1 226 ? 13.436 13.214 12.372 1.00 87.69 226 ALA A CA 1
ATOM 1766 C C . ALA A 1 226 ? 13.911 11.884 12.971 1.00 87.69 226 ALA A C 1
ATOM 1768 O O . ALA A 1 226 ? 13.313 10.848 12.649 1.00 87.69 226 ALA A O 1
ATOM 1769 N N . LEU A 1 227 ? 14.935 11.911 13.828 1.00 88.69 227 LEU A N 1
ATOM 1770 C CA . LEU A 1 227 ? 15.474 10.733 14.507 1.00 88.69 227 LEU A CA 1
ATOM 1771 C C . LEU A 1 227 ? 14.536 10.228 15.609 1.00 88.69 227 LEU A C 1
ATOM 1773 O O . LEU A 1 227 ? 14.246 9.032 15.654 1.00 88.69 227 LEU A O 1
ATOM 1777 N N . GLU A 1 228 ? 13.971 11.113 16.435 1.00 87.38 228 GLU A N 1
ATOM 1778 C CA . GLU A 1 228 ? 13.010 10.688 17.461 1.00 87.38 228 GLU A CA 1
ATOM 1779 C C . GLU A 1 228 ? 11.725 10.150 16.826 1.00 87.38 228 GLU A C 1
ATOM 1781 O O . GLU A 1 228 ? 11.192 9.121 17.243 1.00 87.38 228 GLU A O 1
ATOM 1786 N N . ASN A 1 229 ? 11.268 10.764 15.732 1.00 88.00 229 ASN A N 1
ATOM 1787 C CA . ASN A 1 229 ? 10.184 10.220 14.923 1.00 88.00 229 ASN A CA 1
ATOM 1788 C C . ASN A 1 229 ? 10.475 8.783 14.447 1.00 88.00 229 ASN A C 1
ATOM 1790 O O . ASN A 1 229 ? 9.572 7.940 14.469 1.00 88.00 229 ASN A O 1
ATOM 1794 N N . ALA A 1 230 ? 11.704 8.489 14.012 1.00 86.19 230 ALA A N 1
ATOM 1795 C CA . ALA A 1 230 ? 12.104 7.139 13.621 1.00 86.19 230 ALA A CA 1
ATOM 1796 C C . ALA A 1 230 ? 12.105 6.180 14.817 1.00 86.19 230 ALA A C 1
ATOM 1798 O O . ALA A 1 230 ? 11.540 5.088 14.722 1.00 86.19 230 ALA A O 1
ATOM 1799 N N . ARG A 1 231 ? 12.619 6.624 15.970 1.00 85.44 231 ARG A N 1
ATOM 1800 C CA . ARG A 1 231 ? 12.634 5.854 17.220 1.00 85.44 231 ARG A CA 1
ATOM 1801 C C . ARG A 1 231 ? 11.233 5.493 17.710 1.00 85.44 231 ARG A C 1
ATOM 1803 O O . ARG A 1 231 ? 10.991 4.354 18.088 1.00 85.44 231 ARG A O 1
ATOM 1810 N N . LEU A 1 232 ? 10.300 6.440 17.664 1.00 82.44 232 LEU A N 1
ATOM 1811 C CA . LEU A 1 232 ? 8.917 6.252 18.109 1.00 82.44 232 LEU A CA 1
ATOM 1812 C C . LEU A 1 232 ? 8.048 5.494 17.098 1.00 82.44 232 LEU A C 1
ATOM 1814 O O . LEU A 1 232 ? 6.998 4.963 17.462 1.00 82.44 232 LEU A O 1
ATOM 1818 N N . SER A 1 233 ? 8.451 5.456 15.824 1.00 77.00 233 SER A N 1
ATOM 1819 C CA . SER A 1 233 ? 7.707 4.749 14.775 1.00 77.00 233 SER A CA 1
ATOM 1820 C C . SER A 1 233 ? 7.852 3.228 14.847 1.00 77.00 233 SER A C 1
ATOM 1822 O O . SER A 1 233 ? 7.015 2.546 14.276 1.00 77.00 233 SER A O 1
ATOM 1824 N N . SER A 1 234 ? 8.863 2.693 15.537 1.00 65.06 234 SER A N 1
ATOM 1825 C CA . SER A 1 234 ? 9.134 1.248 15.610 1.00 65.06 234 SER A CA 1
ATOM 1826 C C . SER A 1 234 ? 8.205 0.464 16.552 1.00 65.06 234 SER A C 1
ATOM 1828 O O . SER A 1 234 ? 8.365 -0.745 16.687 1.00 65.06 234 SER A O 1
ATOM 1830 N N . ARG A 1 235 ? 7.250 1.128 17.225 1.00 59.84 235 ARG A N 1
ATOM 1831 C CA . ARG A 1 235 ? 6.458 0.564 18.337 1.00 59.84 235 ARG A CA 1
ATOM 1832 C C . ARG A 1 235 ? 4.933 0.549 18.101 1.00 59.84 235 ARG A C 1
ATOM 1834 O O . ARG A 1 235 ? 4.189 0.951 18.990 1.00 59.84 235 ARG A O 1
ATOM 1841 N N . GLY A 1 236 ? 4.426 0.121 16.939 1.00 57.84 236 GLY A N 1
ATOM 1842 C CA . GLY A 1 236 ? 2.969 -0.005 16.731 1.00 57.84 236 GLY A CA 1
ATOM 1843 C C . GLY A 1 236 ? 2.545 -1.051 15.695 1.00 57.84 236 GLY A C 1
ATOM 1844 O O . GLY A 1 236 ? 3.274 -1.317 14.756 1.00 57.84 236 GLY A O 1
ATOM 1845 N N . ALA A 1 237 ? 1.338 -1.615 15.824 1.00 45.72 237 ALA A N 1
ATOM 1846 C CA . ALA A 1 237 ? 0.835 -2.662 14.919 1.00 45.72 237 ALA A CA 1
ATOM 1847 C C . ALA A 1 237 ? 0.622 -2.171 13.469 1.00 45.72 237 ALA A C 1
ATOM 1849 O O . ALA A 1 237 ? 1.018 -2.838 12.521 1.00 45.72 237 ALA A O 1
ATOM 1850 N N . ILE A 1 238 ? 0.086 -0.956 13.297 1.00 59.56 238 ILE A N 1
ATOM 1851 C CA . ILE A 1 238 ? -0.047 -0.285 11.986 1.00 59.56 238 ILE A CA 1
ATOM 1852 C C . ILE A 1 238 ? 1.307 0.299 11.521 1.00 59.56 238 ILE A C 1
ATOM 1854 O O . ILE A 1 238 ? 1.498 0.622 10.352 1.00 59.56 238 ILE A O 1
ATOM 1858 N N . ARG A 1 239 ? 2.270 0.477 12.437 1.00 62.69 239 ARG A N 1
ATOM 1859 C CA . ARG A 1 239 ? 3.498 1.256 12.212 1.00 62.69 239 ARG A CA 1
ATOM 1860 C C . ARG A 1 239 ? 4.725 0.361 12.322 1.00 62.69 239 ARG A C 1
ATOM 1862 O O . ARG A 1 239 ? 5.208 0.082 13.413 1.00 62.69 239 ARG A O 1
ATOM 1869 N N . LYS A 1 240 ? 5.256 -0.045 11.175 1.00 66.25 240 LYS A N 1
ATOM 1870 C CA . LYS A 1 240 ? 6.488 -0.833 11.111 1.00 66.25 240 LYS A CA 1
ATOM 1871 C C . LYS A 1 240 ? 7.728 0.049 11.242 1.00 66.25 240 LYS A C 1
ATOM 1873 O O . LYS A 1 240 ? 7.680 1.271 11.055 1.00 66.25 240 LYS A O 1
ATOM 1878 N N . SER A 1 241 ? 8.847 -0.581 11.596 1.00 72.50 241 SER A N 1
ATOM 1879 C CA . SER A 1 241 ? 10.160 0.062 11.560 1.00 72.50 241 SER A CA 1
ATOM 1880 C C . SER A 1 241 ? 10.426 0.642 10.166 1.00 72.50 241 SER A C 1
ATOM 1882 O O . SER A 1 241 ? 9.931 0.145 9.155 1.00 72.50 241 SER A O 1
ATOM 1884 N N . HIS A 1 242 ? 11.165 1.752 10.100 1.00 79.56 242 HIS A N 1
ATOM 1885 C CA . HIS A 1 242 ? 11.451 2.392 8.814 1.00 79.56 242 HIS A CA 1
ATOM 1886 C C . HIS A 1 242 ? 12.366 1.485 7.990 1.00 79.56 242 HIS A C 1
ATOM 1888 O O . HIS A 1 242 ? 13.511 1.251 8.375 1.00 79.56 242 HIS A O 1
ATOM 1894 N N . CYS A 1 243 ? 11.875 1.018 6.844 1.00 82.50 243 CYS A N 1
ATOM 1895 C CA . CYS A 1 243 ? 12.687 0.316 5.854 1.00 82.50 243 CYS A CA 1
ATOM 1896 C C . CYS A 1 243 ? 13.631 1.285 5.117 1.00 82.50 243 CYS A C 1
ATOM 1898 O O . CYS A 1 243 ? 13.497 2.510 5.223 1.00 82.50 243 CYS A O 1
ATOM 1900 N N . VAL A 1 244 ? 14.557 0.749 4.314 1.00 88.31 244 VAL A N 1
ATOM 1901 C CA . VAL A 1 244 ? 15.521 1.543 3.519 1.00 88.31 244 VAL A CA 1
ATOM 1902 C C . VAL A 1 244 ? 14.825 2.597 2.647 1.00 88.31 244 VAL A C 1
ATOM 1904 O O . VAL A 1 244 ? 15.252 3.747 2.617 1.00 88.31 244 VAL A O 1
ATOM 1907 N N . LEU A 1 245 ? 13.706 2.255 2.006 1.00 88.06 245 LEU A N 1
ATOM 1908 C CA . LEU A 1 245 ? 12.957 3.189 1.156 1.00 88.06 245 LEU A CA 1
ATOM 1909 C C . LEU A 1 245 ? 12.190 4.254 1.964 1.00 88.06 245 LEU A C 1
ATOM 1911 O O . LEU A 1 245 ? 12.045 5.387 1.517 1.00 88.06 245 LEU A O 1
ATOM 1915 N N . THR A 1 246 ? 11.768 3.953 3.196 1.00 86.25 246 THR A N 1
ATOM 1916 C CA . THR A 1 246 ? 11.212 4.984 4.097 1.00 86.25 246 THR A CA 1
ATOM 1917 C C . THR A 1 246 ? 12.300 5.974 4.522 1.00 86.25 246 THR A C 1
ATOM 1919 O O . THR A 1 246 ? 12.066 7.184 4.583 1.00 86.25 246 THR A O 1
ATOM 1922 N N . TRP A 1 247 ? 13.509 5.468 4.778 1.00 90.31 247 TRP A N 1
ATOM 1923 C CA . TRP A 1 247 ? 14.677 6.296 5.061 1.00 90.31 247 TRP A CA 1
ATOM 1924 C C . TRP A 1 247 ? 15.120 7.133 3.864 1.00 90.31 247 TRP A C 1
ATOM 1926 O O . TRP A 1 247 ? 15.542 8.266 4.079 1.00 90.31 247 TRP A O 1
ATOM 1936 N N . LEU A 1 248 ? 14.963 6.639 2.631 1.00 91.50 248 LEU A N 1
ATOM 1937 C CA . LEU A 1 248 ? 15.196 7.424 1.415 1.00 91.50 248 LEU A CA 1
ATOM 1938 C C . LEU A 1 248 ? 14.360 8.708 1.437 1.00 91.50 248 LEU A C 1
ATOM 1940 O O . LEU A 1 248 ? 14.920 9.795 1.360 1.00 91.50 248 LEU A O 1
ATOM 1944 N N . GLY A 1 249 ? 13.044 8.604 1.649 1.00 89.19 249 GLY A N 1
ATOM 1945 C CA . GLY A 1 249 ? 12.165 9.779 1.697 1.00 89.19 249 GLY A CA 1
ATOM 1946 C C . GLY A 1 249 ? 12.510 10.743 2.837 1.00 89.19 249 GLY A C 1
ATOM 1947 O O . GLY A 1 249 ? 12.531 11.958 2.644 1.00 89.19 249 GLY A O 1
ATOM 1948 N N . LYS A 1 250 ? 12.839 10.214 4.023 1.00 89.81 250 LYS A N 1
ATOM 1949 C CA . LYS A 1 250 ? 13.259 11.028 5.177 1.00 89.81 250 LYS A CA 1
ATOM 1950 C C . LYS A 1 250 ? 14.565 11.780 4.902 1.00 89.81 250 LYS A C 1
ATOM 1952 O O . LYS A 1 250 ? 14.637 12.978 5.157 1.00 89.81 250 LYS A O 1
ATOM 1957 N N . LEU A 1 251 ? 15.589 11.101 4.386 1.00 91.38 251 LEU A N 1
ATOM 1958 C CA . LEU A 1 251 ? 16.888 11.718 4.109 1.00 91.38 251 LEU A CA 1
ATOM 1959 C C . LEU A 1 251 ? 16.832 12.679 2.921 1.00 91.38 251 LEU A C 1
ATOM 1961 O O . LEU A 1 251 ? 17.511 13.699 2.966 1.00 91.38 251 LEU A O 1
ATOM 1965 N N . SER A 1 252 ? 15.999 12.416 1.910 1.00 90.00 252 SER A N 1
ATOM 1966 C CA . SER A 1 252 ? 15.758 13.366 0.819 1.00 90.00 252 SER A CA 1
ATOM 1967 C C . SER A 1 252 ? 15.228 14.703 1.349 1.00 90.00 252 SER A C 1
ATOM 1969 O O . SER A 1 252 ? 15.780 15.744 1.004 1.00 90.00 252 SER A O 1
ATOM 1971 N N . LEU A 1 253 ? 14.249 14.680 2.265 1.00 86.88 253 LEU A N 1
ATOM 1972 C CA . LEU A 1 253 ? 13.707 15.894 2.895 1.00 86.88 253 LEU A CA 1
ATOM 1973 C C . LEU A 1 253 ? 14.735 16.637 3.757 1.00 86.88 253 LEU A C 1
ATOM 1975 O O . LEU A 1 253 ? 14.762 17.865 3.764 1.00 86.88 253 LEU A O 1
ATOM 1979 N N . LEU A 1 254 ? 15.571 15.909 4.502 1.00 87.38 254 LEU A N 1
ATOM 1980 C CA . LEU A 1 254 ? 16.625 16.520 5.318 1.00 87.38 254 LEU A CA 1
ATOM 1981 C C . LEU A 1 254 ? 17.735 17.123 4.441 1.00 87.38 254 LEU A C 1
ATOM 1983 O O . LEU A 1 254 ? 18.242 18.202 4.743 1.00 87.38 254 LEU A O 1
ATOM 1987 N N . ARG A 1 255 ? 18.071 16.476 3.319 1.00 87.62 255 ARG A N 1
ATOM 1988 C CA . ARG A 1 255 ? 19.062 16.973 2.356 1.00 87.62 255 ARG A CA 1
ATOM 1989 C C . ARG A 1 255 ? 18.603 18.247 1.654 1.00 87.62 255 ARG A C 1
ATOM 1991 O O . ARG A 1 255 ? 19.412 19.153 1.487 1.00 87.62 255 ARG A O 1
ATOM 1998 N N . GLU A 1 256 ? 17.321 18.350 1.297 1.00 84.81 256 GLU A N 1
ATOM 1999 C CA . GLU A 1 256 ? 16.726 19.590 0.760 1.00 84.81 256 GLU A CA 1
ATOM 2000 C C . GLU A 1 256 ? 16.863 20.780 1.733 1.00 84.81 256 GLU A C 1
ATOM 2002 O O . GLU A 1 256 ? 16.750 21.932 1.328 1.00 84.81 256 GLU A O 1
ATOM 2007 N N . GLN A 1 257 ? 17.163 20.515 3.007 1.00 80.06 257 GLN A N 1
ATOM 2008 C CA . GLN A 1 257 ? 17.359 21.515 4.060 1.00 80.06 257 GLN A CA 1
ATOM 2009 C C . GLN A 1 257 ? 18.835 21.695 4.447 1.00 80.06 257 GLN A C 1
ATOM 2011 O O . GLN A 1 257 ? 19.135 22.317 5.463 1.00 80.06 257 GLN A O 1
ATOM 2016 N N . GLY A 1 258 ? 19.760 21.145 3.656 1.00 83.81 258 GLY A N 1
ATOM 2017 C CA . GLY A 1 258 ? 21.203 21.304 3.847 1.00 83.81 258 GLY A CA 1
ATOM 2018 C C . GLY A 1 258 ? 21.852 20.316 4.821 1.00 83.81 258 GLY A C 1
ATOM 2019 O O . GLY A 1 258 ? 23.033 20.467 5.128 1.00 83.81 258 GLY A O 1
ATOM 2020 N N . LEU A 1 259 ? 21.133 19.294 5.303 1.00 87.12 259 LEU A N 1
ATOM 2021 C CA . LEU A 1 259 ? 21.697 18.284 6.207 1.00 87.12 259 LEU A CA 1
ATOM 2022 C C . LEU A 1 259 ? 22.392 17.147 5.439 1.00 87.12 259 LEU A C 1
ATOM 2024 O O . LEU A 1 259 ? 21.921 16.679 4.400 1.00 87.12 259 LEU A O 1
ATOM 2028 N N . SER A 1 260 ? 23.517 16.666 5.978 1.00 89.88 260 SER A N 1
ATOM 2029 C CA . SER A 1 260 ? 24.284 15.562 5.387 1.00 89.88 260 SER A CA 1
ATOM 2030 C C . SER A 1 260 ? 23.700 14.204 5.770 1.00 89.88 260 SER A C 1
ATOM 2032 O O . SER A 1 260 ? 23.743 13.804 6.933 1.00 89.88 260 SER A O 1
ATOM 2034 N N . ALA A 1 261 ? 23.254 13.445 4.765 1.00 90.19 261 ALA A N 1
ATOM 2035 C CA . ALA A 1 261 ? 22.730 12.093 4.946 1.00 90.19 261 ALA A CA 1
ATOM 2036 C C . ALA A 1 261 ? 23.717 11.155 5.665 1.00 90.19 261 ALA A C 1
ATOM 2038 O O . ALA A 1 261 ? 23.312 10.334 6.487 1.00 90.19 261 ALA A O 1
ATOM 2039 N N . GLU A 1 262 ? 25.021 11.277 5.399 1.00 89.81 262 GLU A N 1
ATOM 2040 C CA . GLU A 1 262 ? 26.028 10.428 6.041 1.00 89.81 262 GLU A CA 1
ATOM 2041 C C . GLU A 1 262 ? 26.171 10.707 7.537 1.00 89.81 262 GLU A C 1
ATOM 2043 O O . GLU A 1 262 ? 26.295 9.757 8.321 1.00 89.81 262 GLU A O 1
ATOM 2048 N N . ASN A 1 263 ? 26.130 11.988 7.918 1.00 90.50 263 ASN A N 1
ATOM 2049 C CA . ASN A 1 263 ? 26.195 12.423 9.310 1.00 90.50 263 ASN A CA 1
ATOM 2050 C C . ASN A 1 263 ? 24.922 12.016 10.054 1.00 90.50 263 ASN A C 1
ATOM 2052 O O . ASN A 1 263 ? 25.021 11.387 11.107 1.00 90.50 263 ASN A O 1
ATOM 2056 N N . THR A 1 264 ? 23.745 12.238 9.463 1.00 91.06 264 THR A N 1
ATOM 2057 C CA . THR A 1 264 ? 22.464 11.821 10.050 1.00 91.06 264 THR A CA 1
ATOM 2058 C C . THR A 1 264 ? 22.408 10.319 10.298 1.00 91.06 264 THR A C 1
ATOM 2060 O O . THR A 1 264 ? 22.019 9.872 11.378 1.00 91.06 264 THR A O 1
ATOM 2063 N N . LEU A 1 265 ? 22.877 9.509 9.343 1.00 92.12 265 LEU A N 1
ATOM 2064 C CA . LEU A 1 265 ? 22.964 8.058 9.524 1.00 92.12 265 LEU A CA 1
ATOM 2065 C C . LEU A 1 265 ? 23.955 7.657 10.621 1.00 92.12 265 LEU A C 1
ATOM 2067 O O . LEU A 1 265 ? 23.726 6.671 11.321 1.00 92.12 265 LEU A O 1
ATOM 2071 N N . LYS A 1 266 ? 25.059 8.395 10.783 1.00 92.06 266 LYS A N 1
ATOM 2072 C CA . LYS A 1 266 ? 26.025 8.153 11.863 1.00 92.06 266 LYS A CA 1
ATOM 2073 C C . LYS A 1 266 ? 25.386 8.407 13.232 1.00 92.06 266 LYS A C 1
ATOM 2075 O O . LYS A 1 266 ? 25.500 7.544 14.099 1.00 92.06 266 LYS A O 1
ATOM 2080 N N . VAL A 1 267 ? 24.679 9.526 13.397 1.00 90.75 267 VAL A N 1
ATOM 2081 C CA . VAL A 1 267 ? 23.974 9.879 14.644 1.00 90.75 267 VAL A CA 1
ATOM 2082 C C . VAL A 1 267 ? 22.853 8.877 14.951 1.00 90.75 267 VAL A C 1
ATOM 2084 O O . VAL A 1 267 ? 22.730 8.403 16.083 1.00 90.75 267 VAL A O 1
ATOM 2087 N N . TRP A 1 268 ? 22.078 8.471 13.938 1.00 91.69 268 TRP A N 1
ATOM 2088 C CA . TRP A 1 268 ? 21.054 7.431 14.085 1.00 91.69 268 TRP A CA 1
ATOM 2089 C C . TRP A 1 268 ? 21.646 6.105 14.572 1.00 91.69 268 TRP A C 1
ATOM 2091 O O . TRP A 1 268 ? 21.213 5.551 15.582 1.00 91.69 268 TRP A O 1
ATOM 2101 N N . ASN A 1 269 ? 22.681 5.608 13.893 1.00 92.12 269 ASN A N 1
ATOM 2102 C CA . ASN A 1 269 ? 23.281 4.313 14.209 1.00 92.12 269 ASN A CA 1
ATOM 2103 C C . ASN A 1 269 ? 23.912 4.265 15.609 1.00 92.12 269 ASN A C 1
ATOM 2105 O O . ASN A 1 269 ? 23.997 3.188 16.190 1.00 92.12 269 ASN A O 1
ATOM 2109 N N . GLN A 1 270 ? 24.334 5.409 16.155 1.00 90.69 270 GLN A N 1
ATOM 2110 C CA . GLN A 1 270 ? 24.860 5.518 17.520 1.00 90.69 270 GLN A CA 1
ATOM 2111 C C . GLN A 1 270 ? 23.773 5.473 18.605 1.00 90.69 270 GLN A C 1
ATOM 2113 O O . GLN A 1 270 ? 24.077 5.136 19.746 1.00 90.69 270 GLN A O 1
ATOM 2118 N N . SER A 1 271 ? 22.525 5.813 18.270 1.00 86.06 271 SER A N 1
ATOM 2119 C CA . SER A 1 271 ? 21.425 5.987 19.234 1.00 86.06 271 SER A CA 1
ATOM 2120 C C . SER A 1 271 ? 20.296 4.953 19.102 1.00 86.06 271 SER A C 1
ATOM 2122 O O . SER A 1 271 ? 19.464 4.829 20.003 1.00 86.06 271 SER A O 1
ATOM 2124 N N . CYS A 1 272 ? 20.251 4.200 18.000 1.00 87.06 272 CYS A N 1
ATOM 2125 C CA . CYS A 1 272 ? 19.225 3.192 17.729 1.00 87.06 272 CYS A CA 1
ATOM 2126 C C . CYS A 1 272 ? 19.592 1.778 18.233 1.00 87.06 272 CYS A C 1
ATOM 2128 O O . CYS A 1 272 ? 20.712 1.507 18.667 1.00 87.06 272 CYS A O 1
ATOM 2130 N N . THR A 1 273 ? 18.635 0.843 18.172 1.00 85.38 273 THR A N 1
ATOM 2131 C CA . THR A 1 273 ? 18.896 -0.581 18.444 1.00 85.38 273 THR A CA 1
ATOM 2132 C C . THR A 1 273 ? 19.649 -1.235 17.283 1.00 85.38 273 THR A C 1
ATOM 2134 O O . THR A 1 273 ? 19.535 -0.799 16.139 1.00 85.38 273 THR A O 1
ATOM 2137 N N . LYS A 1 274 ? 20.359 -2.344 17.544 1.00 84.25 274 LYS A N 1
ATOM 2138 C CA . LYS A 1 274 ? 21.103 -3.085 16.503 1.00 84.25 274 LYS A CA 1
ATOM 2139 C C . LYS A 1 274 ? 20.234 -3.483 15.304 1.00 84.25 274 LYS A C 1
ATOM 2141 O O . LYS A 1 274 ? 20.703 -3.426 14.176 1.00 84.25 274 LYS A O 1
ATOM 2146 N N . GLU A 1 275 ? 18.977 -3.850 15.542 1.00 80.56 275 GLU A N 1
ATOM 2147 C CA . GLU A 1 275 ? 18.025 -4.246 14.493 1.00 80.56 275 GLU A CA 1
ATOM 2148 C C . GLU A 1 275 ? 17.571 -3.067 13.619 1.00 80.56 275 GLU A C 1
ATOM 2150 O O . GLU A 1 275 ? 17.304 -3.240 12.430 1.00 80.56 275 GLU A O 1
ATOM 2155 N N . SER A 1 276 ? 17.505 -1.866 14.205 1.00 83.19 276 SER A N 1
ATOM 2156 C CA . SER A 1 276 ? 17.103 -0.629 13.519 1.00 83.19 276 SER A CA 1
ATOM 2157 C C . SER A 1 276 ? 18.278 0.112 12.871 1.00 83.19 276 SER A C 1
ATOM 2159 O O . SER A 1 276 ? 18.072 1.109 12.173 1.00 83.19 276 SER A O 1
ATOM 2161 N N . ALA A 1 277 ? 19.508 -0.347 13.109 1.00 87.69 277 ALA A N 1
ATOM 2162 C CA . ALA A 1 277 ? 20.707 0.270 12.572 1.00 87.69 277 ALA A CA 1
ATOM 2163 C C . ALA A 1 277 ? 20.797 0.082 11.050 1.00 87.69 277 ALA A C 1
ATOM 2165 O O . ALA A 1 277 ? 20.569 -0.998 10.501 1.00 87.69 277 ALA A O 1
ATOM 2166 N N . LEU A 1 278 ? 21.182 1.154 10.362 1.00 90.12 278 LEU A N 1
ATOM 2167 C CA . LEU A 1 278 ? 21.427 1.192 8.925 1.00 90.12 278 LEU A CA 1
ATOM 2168 C C . LEU A 1 278 ? 22.927 1.084 8.669 1.00 90.12 278 LEU A C 1
ATOM 2170 O O . LEU A 1 278 ? 23.626 2.080 8.463 1.00 90.12 278 LEU A O 1
ATOM 2174 N N . THR A 1 279 ? 23.434 -0.142 8.720 1.00 90.88 279 THR A N 1
ATOM 2175 C CA . THR A 1 279 ? 24.843 -0.482 8.483 1.00 90.88 279 THR A CA 1
ATOM 2176 C C . THR A 1 279 ? 24.973 -1.467 7.314 1.00 90.88 279 THR A C 1
ATOM 2178 O O . THR A 1 279 ? 23.972 -1.925 6.760 1.00 90.88 279 THR A O 1
ATOM 2181 N N . GLY A 1 280 ? 26.205 -1.749 6.877 1.00 90.56 280 GLY A N 1
ATOM 2182 C CA . GLY A 1 280 ? 26.476 -2.738 5.827 1.00 90.56 280 GLY A CA 1
ATOM 2183 C C . GLY A 1 280 ? 25.744 -2.456 4.509 1.00 90.56 280 GLY A C 1
ATOM 2184 O O . GLY A 1 280 ? 25.756 -1.327 4.013 1.00 90.56 280 GLY A O 1
ATOM 2185 N N . SER A 1 281 ? 25.096 -3.483 3.953 1.00 89.19 281 SER A N 1
ATOM 2186 C CA . SER A 1 281 ? 24.380 -3.407 2.672 1.00 89.19 281 SER A CA 1
ATOM 2187 C C . SER A 1 281 ? 23.241 -2.386 2.687 1.00 89.19 281 SER A C 1
ATOM 2189 O O . SER A 1 281 ? 23.103 -1.637 1.727 1.00 89.19 281 SER A O 1
ATOM 2191 N N . ARG A 1 282 ? 22.491 -2.262 3.792 1.00 90.06 282 ARG A N 1
ATOM 2192 C CA . ARG A 1 282 ? 21.404 -1.272 3.931 1.00 90.06 282 ARG A CA 1
ATOM 2193 C C . ARG A 1 282 ? 21.908 0.165 3.818 1.00 90.06 282 ARG A C 1
ATOM 2195 O O . ARG A 1 282 ? 21.281 0.983 3.152 1.00 90.06 282 ARG A O 1
ATOM 2202 N N . ARG A 1 283 ? 23.059 0.471 4.434 1.00 91.75 283 ARG A N 1
ATOM 2203 C CA . ARG A 1 283 ? 23.697 1.795 4.310 1.00 91.75 283 ARG A CA 1
ATOM 2204 C C . ARG A 1 283 ? 24.113 2.066 2.869 1.00 91.75 283 ARG A C 1
ATOM 2206 O O . ARG A 1 283 ? 23.850 3.146 2.353 1.00 91.75 283 ARG A O 1
ATOM 2213 N N . VAL A 1 284 ? 24.770 1.092 2.238 1.00 91.44 284 VAL A N 1
ATOM 2214 C CA . VAL A 1 284 ? 25.247 1.217 0.854 1.00 91.44 284 VAL A CA 1
ATOM 2215 C C . VAL A 1 284 ? 24.074 1.420 -0.104 1.00 91.44 284 VAL A C 1
ATOM 2217 O O . VAL A 1 284 ? 24.126 2.332 -0.923 1.00 91.44 284 VAL A O 1
ATOM 2220 N N . ALA A 1 285 ? 23.008 0.631 0.045 1.00 91.62 285 ALA A N 1
ATOM 2221 C CA . ALA A 1 285 ? 21.785 0.755 -0.740 1.00 91.62 285 ALA A CA 1
ATOM 2222 C C . ALA A 1 285 ? 21.169 2.151 -0.617 1.00 91.62 285 ALA A C 1
ATOM 2224 O O . ALA A 1 285 ? 20.886 2.798 -1.620 1.00 91.62 285 ALA A O 1
ATOM 2225 N N . LEU A 1 286 ? 21.021 2.650 0.611 1.00 92.00 286 LEU A N 1
ATOM 2226 C CA . LEU A 1 286 ? 20.425 3.956 0.875 1.00 92.00 286 LEU A CA 1
ATOM 2227 C C . LEU A 1 286 ? 21.227 5.117 0.271 1.00 92.00 286 LEU A C 1
ATOM 2229 O O . LEU A 1 286 ? 20.641 6.025 -0.311 1.00 92.00 286 LEU A O 1
ATOM 2233 N N . LEU A 1 287 ? 22.558 5.089 0.382 1.00 90.56 287 LEU A N 1
ATOM 2234 C CA . LEU A 1 287 ? 23.413 6.126 -0.204 1.00 90.56 287 LEU A CA 1
ATOM 2235 C C . LEU A 1 287 ? 23.392 6.089 -1.739 1.00 90.56 287 LEU A C 1
ATOM 2237 O O . LEU A 1 287 ? 23.390 7.148 -2.361 1.00 90.56 287 LEU A O 1
ATOM 2241 N N . GLN A 1 288 ? 23.319 4.900 -2.349 1.00 89.56 288 GLN A N 1
ATOM 2242 C CA . GLN A 1 288 ? 23.148 4.772 -3.802 1.00 89.56 288 GLN A CA 1
ATOM 2243 C C . GLN A 1 288 ? 21.789 5.311 -4.258 1.00 89.56 288 GLN A C 1
ATOM 2245 O O . GLN A 1 288 ? 21.730 6.080 -5.211 1.00 89.56 288 GLN A O 1
ATOM 2250 N N . LEU A 1 289 ? 20.714 4.973 -3.541 1.00 91.44 289 LEU A N 1
ATOM 2251 C CA . LEU A 1 289 ? 19.365 5.474 -3.812 1.00 91.44 289 LEU A CA 1
ATOM 2252 C C . LEU A 1 289 ? 19.274 7.002 -3.702 1.00 91.44 289 LEU A C 1
ATOM 2254 O O . LEU A 1 289 ? 18.629 7.640 -4.525 1.00 91.44 289 LEU A O 1
ATOM 2258 N N . LEU A 1 290 ? 19.953 7.608 -2.723 1.00 90.06 290 LEU A N 1
ATOM 2259 C CA . LEU A 1 290 ? 20.020 9.068 -2.595 1.00 90.06 290 LEU A CA 1
ATOM 2260 C C . LEU A 1 290 ? 20.754 9.735 -3.768 1.00 90.06 290 LEU A C 1
ATOM 2262 O O . LEU A 1 290 ? 20.506 10.910 -4.039 1.00 90.06 290 LEU A O 1
ATOM 2266 N N . GLY A 1 291 ? 21.657 9.018 -4.437 1.00 86.88 291 GLY A N 1
ATOM 2267 C CA . GLY A 1 291 ? 22.363 9.487 -5.629 1.00 86.88 291 GLY A CA 1
ATOM 2268 C C . GLY A 1 291 ? 21.570 9.353 -6.933 1.00 86.88 291 GLY A C 1
ATOM 2269 O O . GLY A 1 291 ? 22.053 9.817 -7.960 1.00 86.88 291 GLY A O 1
ATOM 2270 N N . MET A 1 292 ? 20.387 8.727 -6.917 1.00 88.38 292 MET A N 1
ATOM 2271 C CA . MET A 1 292 ? 19.555 8.565 -8.113 1.00 88.38 292 MET A CA 1
ATOM 2272 C C . MET A 1 292 ? 18.853 9.873 -8.518 1.00 88.38 292 MET A C 1
ATOM 2274 O O . MET A 1 292 ? 18.631 10.745 -7.667 1.00 88.38 292 MET A O 1
ATOM 2278 N N . PRO A 1 293 ? 18.434 10.000 -9.794 1.00 88.06 293 PRO A N 1
ATOM 2279 C CA . PRO A 1 293 ? 17.568 11.090 -10.233 1.00 88.06 293 PRO A CA 1
ATOM 2280 C C . PRO A 1 293 ? 16.301 11.196 -9.372 1.00 88.06 293 PRO A C 1
ATOM 2282 O O . PRO A 1 293 ? 15.720 10.183 -8.974 1.00 88.06 293 PRO A O 1
ATOM 2285 N N . LYS A 1 294 ? 15.829 12.425 -9.115 1.00 87.25 294 LYS A N 1
ATOM 2286 C CA . LYS A 1 294 ? 14.666 12.674 -8.241 1.00 87.25 294 LYS A CA 1
ATOM 2287 C C . LYS A 1 294 ? 13.421 11.896 -8.689 1.00 87.25 294 LYS A C 1
ATOM 2289 O O . LYS A 1 294 ? 12.789 11.255 -7.861 1.00 87.25 294 LYS A O 1
ATOM 2294 N N . ALA A 1 295 ? 13.151 11.850 -9.995 1.00 89.88 295 ALA A N 1
ATOM 2295 C CA . ALA A 1 295 ? 12.026 11.100 -10.559 1.00 89.88 295 ALA A CA 1
ATOM 2296 C C . ALA A 1 295 ? 12.078 9.588 -10.251 1.00 89.88 295 ALA A C 1
ATOM 2298 O O . ALA A 1 295 ? 11.051 8.977 -9.962 1.00 89.88 295 ALA A O 1
ATOM 2299 N N . ALA A 1 296 ? 13.272 8.986 -10.253 1.00 91.19 296 ALA A N 1
ATOM 2300 C CA . ALA A 1 296 ? 13.459 7.577 -9.911 1.00 91.19 296 ALA A CA 1
ATOM 2301 C C . ALA A 1 296 ? 13.206 7.320 -8.415 1.00 91.19 296 ALA A C 1
ATOM 2303 O O . ALA A 1 296 ? 12.534 6.352 -8.048 1.00 91.19 296 ALA A O 1
ATOM 2304 N N . ALA A 1 297 ? 13.703 8.209 -7.549 1.00 90.25 297 ALA A N 1
ATOM 2305 C CA . ALA A 1 297 ? 13.444 8.144 -6.113 1.00 90.25 297 ALA A CA 1
ATOM 2306 C C . ALA A 1 297 ? 11.950 8.333 -5.791 1.00 90.25 297 ALA A C 1
ATOM 2308 O O . ALA A 1 297 ? 11.408 7.598 -4.964 1.00 90.25 297 ALA A O 1
ATOM 2309 N N . ASP A 1 298 ? 11.279 9.261 -6.473 1.00 90.12 298 ASP A N 1
ATOM 2310 C CA . ASP A 1 298 ? 9.849 9.523 -6.304 1.00 90.12 298 ASP A CA 1
ATOM 2311 C C . ASP A 1 298 ? 9.004 8.307 -6.719 1.00 90.12 298 ASP A C 1
ATOM 2313 O O . ASP A 1 298 ? 8.128 7.898 -5.956 1.00 90.12 298 ASP A O 1
ATOM 2317 N N . LEU A 1 299 ? 9.327 7.641 -7.838 1.00 92.25 299 LEU A N 1
ATOM 2318 C CA . LEU A 1 299 ? 8.637 6.410 -8.252 1.00 92.25 299 LEU A CA 1
ATOM 2319 C C . LEU A 1 299 ? 8.820 5.264 -7.239 1.00 92.25 299 LEU A C 1
ATOM 2321 O O . LEU A 1 299 ? 7.900 4.478 -6.996 1.00 92.25 299 LEU A O 1
ATOM 2325 N N . LEU A 1 300 ? 9.998 5.148 -6.618 1.00 92.19 300 LEU A N 1
ATOM 2326 C CA . LEU A 1 300 ? 10.238 4.160 -5.561 1.00 92.19 300 LEU A CA 1
ATOM 2327 C C . LEU A 1 300 ? 9.425 4.458 -4.297 1.00 92.19 300 LEU A C 1
ATOM 2329 O O . LEU A 1 300 ? 8.884 3.538 -3.677 1.00 92.19 300 LEU A O 1
ATOM 2333 N N . LEU A 1 301 ? 9.323 5.732 -3.914 1.00 90.25 301 LEU A N 1
ATOM 2334 C CA . LEU A 1 301 ? 8.496 6.160 -2.787 1.00 90.25 301 LEU A CA 1
ATOM 2335 C C . LEU A 1 301 ? 7.009 5.939 -3.070 1.00 90.25 301 LEU A C 1
ATOM 2337 O O . LEU A 1 301 ? 6.293 5.469 -2.187 1.00 90.25 301 LEU A O 1
ATOM 2341 N N . GLU A 1 302 ? 6.556 6.198 -4.295 1.00 90.44 302 GLU A N 1
ATOM 2342 C CA . GLU A 1 302 ? 5.202 5.888 -4.754 1.00 90.44 302 GLU A CA 1
ATOM 2343 C C . GLU A 1 302 ? 4.921 4.382 -4.688 1.00 90.44 302 GLU A C 1
ATOM 2345 O O . GLU A 1 302 ? 3.911 3.954 -4.127 1.00 90.44 302 GLU A O 1
ATOM 2350 N N . HIS A 1 303 ? 5.850 3.558 -5.173 1.00 91.56 303 HIS A N 1
ATOM 2351 C CA . HIS A 1 303 ? 5.731 2.105 -5.108 1.00 91.56 303 HIS A CA 1
ATOM 2352 C C . HIS A 1 303 ? 5.564 1.614 -3.660 1.00 91.56 303 HIS A C 1
ATO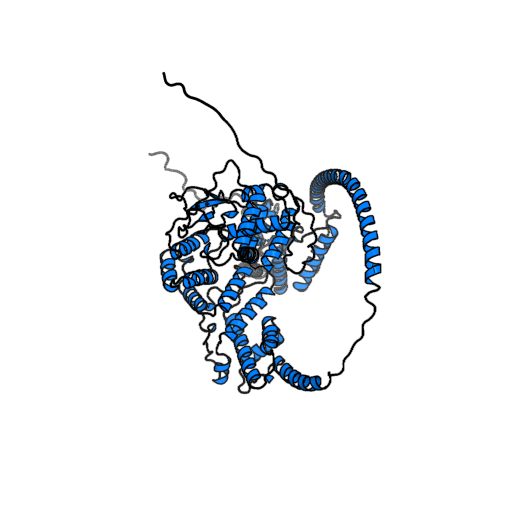M 2354 O O . HIS A 1 303 ? 4.662 0.837 -3.349 1.00 91.56 303 HIS A O 1
ATOM 2360 N N . VAL A 1 304 ? 6.393 2.095 -2.732 1.00 89.50 304 VAL A N 1
ATOM 2361 C CA . VAL A 1 304 ? 6.261 1.737 -1.309 1.00 89.50 304 VAL A CA 1
ATOM 2362 C C . VAL A 1 304 ? 4.992 2.313 -0.692 1.00 89.50 304 VAL A C 1
ATOM 2364 O O . VAL A 1 304 ? 4.376 1.664 0.153 1.00 89.50 304 VAL A O 1
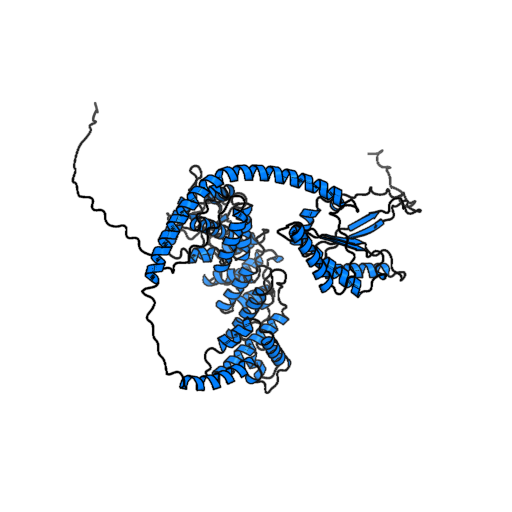ATOM 2367 N N . SER A 1 305 ? 4.562 3.496 -1.129 1.00 88.75 305 SER A N 1
ATOM 2368 C CA . SER A 1 305 ? 3.299 4.091 -0.702 1.00 88.75 305 SER A CA 1
ATOM 2369 C C . SER A 1 305 ? 2.123 3.158 -1.000 1.00 88.75 305 SER A C 1
ATOM 2371 O O . SER A 1 305 ? 1.332 2.862 -0.099 1.00 88.75 305 SER A O 1
ATOM 2373 N N . LEU A 1 306 ? 2.073 2.627 -2.227 1.00 87.69 306 LEU A N 1
ATOM 2374 C CA . LEU A 1 306 ? 1.035 1.720 -2.718 1.00 87.69 306 LEU A CA 1
ATOM 2375 C C . LEU A 1 306 ? 1.073 0.338 -2.054 1.00 87.69 306 LEU A C 1
ATOM 2377 O O . LEU A 1 306 ? 0.026 -0.190 -1.683 1.00 87.69 306 LEU A O 1
ATOM 2381 N N . PHE A 1 307 ? 2.259 -0.263 -1.918 1.00 86.88 307 PHE A N 1
ATOM 2382 C CA . PHE A 1 307 ? 2.377 -1.688 -1.573 1.00 86.88 307 PHE A CA 1
ATOM 2383 C C . PHE A 1 307 ? 2.882 -1.977 -0.154 1.00 86.88 307 PHE A C 1
ATOM 2385 O O . PHE A 1 307 ? 2.796 -3.125 0.289 1.00 86.88 307 PHE A O 1
ATOM 2392 N N . GLY A 1 308 ? 3.408 -0.982 0.566 1.00 84.06 308 GLY A N 1
ATOM 2393 C CA . GLY A 1 308 ? 3.981 -1.167 1.901 1.00 84.06 308 GLY A CA 1
ATOM 2394 C C . GLY A 1 308 ? 5.039 -2.274 1.922 1.00 84.06 308 GLY A C 1
ATOM 2395 O O . GLY A 1 308 ? 5.964 -2.287 1.107 1.00 84.06 308 GLY A O 1
ATOM 2396 N N . ASP A 1 309 ? 4.889 -3.248 2.823 1.00 77.12 309 ASP A N 1
ATOM 2397 C CA . ASP A 1 309 ? 5.833 -4.372 2.946 1.00 77.12 309 ASP A CA 1
ATOM 2398 C C . ASP A 1 309 ? 5.748 -5.388 1.812 1.00 77.12 309 ASP A C 1
ATOM 2400 O O . ASP A 1 309 ? 6.689 -6.158 1.604 1.00 77.12 309 ASP A O 1
ATOM 2404 N N . ARG A 1 310 ? 4.642 -5.378 1.060 1.00 84.00 310 ARG A N 1
ATOM 2405 C CA . ARG A 1 310 ? 4.454 -6.217 -0.126 1.00 84.00 310 ARG A CA 1
ATOM 2406 C C . ARG A 1 310 ? 5.086 -5.581 -1.367 1.00 84.00 310 ARG A C 1
ATOM 2408 O O . ARG A 1 310 ? 4.648 -5.883 -2.465 1.00 84.00 310 ARG A O 1
ATOM 2415 N N . THR A 1 311 ? 6.067 -4.688 -1.215 1.00 89.00 311 THR A N 1
ATOM 2416 C CA . THR A 1 311 ? 6.866 -4.094 -2.305 1.00 89.00 311 THR A CA 1
ATOM 2417 C C . THR A 1 311 ? 7.585 -5.154 -3.151 1.00 89.00 311 THR A C 1
ATOM 2419 O O . THR A 1 311 ? 7.922 -6.232 -2.659 1.00 89.00 311 THR A O 1
ATOM 2422 N N . ALA A 1 312 ? 7.858 -4.837 -4.419 1.00 92.12 312 ALA A N 1
ATOM 2423 C CA . ALA A 1 312 ? 8.675 -5.663 -5.306 1.00 92.12 312 ALA A CA 1
ATOM 2424 C C . ALA A 1 312 ? 10.169 -5.638 -4.943 1.00 92.12 312 ALA A C 1
ATOM 2426 O O . ALA A 1 312 ? 10.913 -6.527 -5.351 1.00 92.12 312 ALA A O 1
ATOM 2427 N N . PHE A 1 313 ? 10.628 -4.634 -4.192 1.00 90.88 313 PHE A N 1
ATOM 2428 C CA . PHE A 1 313 ? 12.052 -4.406 -3.946 1.00 90.88 313 PHE A CA 1
ATOM 2429 C C . PHE A 1 313 ? 12.511 -4.976 -2.598 1.00 90.88 313 PHE A C 1
ATOM 2431 O O . PHE A 1 313 ? 11.900 -4.738 -1.552 1.00 90.88 313 PHE A O 1
ATOM 2438 N N . MET A 1 314 ? 13.633 -5.699 -2.605 1.00 84.81 314 MET A N 1
ATOM 2439 C CA . MET A 1 314 ? 14.345 -6.060 -1.376 1.00 84.81 314 MET A CA 1
ATOM 2440 C C . MET A 1 314 ? 15.126 -4.855 -0.838 1.00 84.81 314 MET A C 1
ATOM 2442 O O . MET A 1 314 ? 15.638 -4.045 -1.610 1.00 84.81 314 MET A O 1
ATOM 2446 N N . GLU A 1 315 ? 15.233 -4.736 0.489 1.00 74.81 315 GLU A N 1
ATOM 2447 C CA . GLU A 1 315 ? 15.832 -3.561 1.150 1.00 74.81 315 GLU A CA 1
ATOM 2448 C C . GLU A 1 315 ? 17.301 -3.324 0.771 1.00 74.81 315 GLU A C 1
ATOM 2450 O O . GLU A 1 315 ? 17.776 -2.192 0.807 1.00 74.81 315 GLU A O 1
ATOM 2455 N N . ASP A 1 316 ? 18.022 -4.383 0.416 1.00 81.75 316 ASP A N 1
ATOM 2456 C CA . ASP A 1 316 ? 19.448 -4.381 0.113 1.00 81.75 316 ASP A CA 1
ATOM 2457 C C . ASP A 1 316 ? 19.766 -4.644 -1.365 1.00 81.75 316 ASP A C 1
ATOM 2459 O O . ASP A 1 316 ? 20.939 -4.619 -1.740 1.00 81.75 316 ASP A O 1
ATOM 2463 N N . ALA A 1 317 ? 18.757 -4.828 -2.227 1.00 85.81 317 ALA A N 1
ATOM 2464 C CA . ALA A 1 317 ? 18.970 -5.039 -3.662 1.00 85.81 317 ALA A CA 1
ATOM 2465 C C . ALA A 1 317 ? 19.792 -3.897 -4.281 1.00 85.81 317 ALA A C 1
ATOM 2467 O O . ALA A 1 317 ? 20.763 -4.128 -5.004 1.00 85.81 317 ALA A O 1
ATOM 2468 N N . PHE A 1 318 ? 19.474 -2.661 -3.891 1.00 89.00 318 PHE A N 1
ATOM 2469 C CA . PHE A 1 318 ? 20.167 -1.448 -4.323 1.00 89.00 318 PHE A CA 1
ATOM 2470 C C . PHE A 1 318 ? 21.565 -1.272 -3.719 1.00 89.00 318 PHE A C 1
ATOM 2472 O O . PHE A 1 318 ? 22.225 -0.285 -4.008 1.00 89.00 318 PHE A O 1
ATOM 2479 N N . ALA A 1 319 ? 22.063 -2.200 -2.896 1.00 89.19 319 ALA A N 1
ATOM 2480 C CA . ALA A 1 319 ? 23.483 -2.214 -2.547 1.00 89.19 319 ALA A CA 1
ATOM 2481 C C . ALA A 1 319 ? 24.346 -2.658 -3.743 1.00 89.19 319 ALA A C 1
ATOM 2483 O O . ALA A 1 319 ? 25.546 -2.360 -3.793 1.00 89.19 319 ALA A O 1
ATOM 2484 N N . SER A 1 320 ? 23.750 -3.381 -4.703 1.00 88.81 320 SER A N 1
ATOM 2485 C CA . SER A 1 320 ? 24.429 -3.830 -5.914 1.00 88.81 320 SER A CA 1
ATOM 2486 C C . SER A 1 320 ? 24.728 -2.649 -6.828 1.00 88.81 320 SER A C 1
ATOM 2488 O O . SER A 1 320 ? 23.831 -2.077 -7.441 1.00 88.81 320 SER A O 1
ATOM 2490 N N . LYS A 1 321 ? 26.021 -2.359 -7.017 1.00 86.69 321 LYS A N 1
ATOM 2491 C CA . LYS A 1 321 ? 26.481 -1.344 -7.977 1.00 86.69 321 LYS A CA 1
ATOM 2492 C C . LYS A 1 321 ? 26.029 -1.626 -9.413 1.00 86.69 321 LYS A C 1
ATOM 2494 O O . LYS A 1 321 ? 26.105 -0.726 -10.230 1.00 86.69 321 LYS A O 1
ATOM 2499 N N . ARG A 1 322 ? 25.585 -2.852 -9.722 1.00 89.00 322 ARG A N 1
ATOM 2500 C CA . ARG A 1 322 ? 25.083 -3.251 -11.045 1.00 89.00 322 ARG A CA 1
ATOM 2501 C C . ARG A 1 322 ? 23.734 -2.627 -11.406 1.00 89.00 322 ARG A C 1
ATOM 2503 O O . ARG A 1 322 ? 23.421 -2.558 -12.582 1.00 89.00 322 ARG A O 1
ATOM 2510 N N . LEU A 1 323 ? 22.971 -2.165 -10.413 1.00 89.75 323 LEU A N 1
ATOM 2511 C CA . LEU A 1 323 ? 21.685 -1.488 -10.623 1.00 89.75 323 LEU A CA 1
ATOM 2512 C C . LEU A 1 323 ? 21.830 0.042 -10.764 1.00 89.75 323 LEU A C 1
ATOM 2514 O O . LEU A 1 323 ? 20.848 0.749 -10.991 1.00 89.75 323 LEU A O 1
ATOM 2518 N N . GLY A 1 324 ? 23.039 0.572 -10.553 1.00 87.25 324 GLY A N 1
ATOM 2519 C CA . GLY A 1 324 ? 23.319 2.005 -10.558 1.00 87.25 324 GLY A CA 1
ATOM 2520 C C . GLY A 1 324 ? 23.708 2.532 -11.938 1.00 87.25 324 GLY A C 1
ATOM 2521 O O . GLY A 1 324 ? 24.283 1.809 -12.747 1.00 87.25 324 GLY A O 1
ATOM 2522 N N . VAL A 1 325 ? 23.450 3.819 -12.177 1.00 90.00 325 VAL A N 1
ATOM 2523 C CA . VAL A 1 325 ? 23.899 4.526 -13.385 1.00 90.00 325 VAL A CA 1
ATOM 2524 C C . VAL A 1 325 ? 25.425 4.437 -13.518 1.00 90.00 325 VAL A C 1
ATOM 2526 O O . VAL A 1 325 ? 26.161 4.562 -12.538 1.00 90.00 325 VAL A O 1
ATOM 2529 N N . GLY A 1 326 ? 25.901 4.188 -14.737 1.00 89.31 326 GLY A N 1
ATOM 2530 C CA . GLY A 1 326 ? 27.311 3.973 -15.061 1.00 89.31 326 GLY A CA 1
ATOM 2531 C C . GLY A 1 326 ? 27.803 2.540 -14.839 1.00 89.31 326 GLY A C 1
ATOM 2532 O O . GLY A 1 326 ? 28.962 2.245 -15.138 1.00 89.31 326 GLY A O 1
ATOM 2533 N N . ALA A 1 327 ? 26.960 1.631 -14.342 1.00 90.19 327 ALA A N 1
ATOM 2534 C CA . ALA A 1 327 ? 27.313 0.223 -14.250 1.00 90.19 327 ALA A CA 1
ATOM 2535 C C . ALA A 1 327 ? 27.471 -0.399 -15.640 1.00 90.19 327 ALA A C 1
ATOM 2537 O O . ALA A 1 327 ? 26.641 -0.186 -16.518 1.00 90.19 327 ALA A O 1
ATOM 2538 N N . MET A 1 328 ? 28.519 -1.205 -15.821 1.00 87.38 328 MET A N 1
ATOM 2539 C CA . MET A 1 328 ? 28.762 -1.956 -17.052 1.00 87.38 328 MET A CA 1
ATOM 2540 C C . MET A 1 328 ? 29.024 -3.430 -16.721 1.00 87.38 328 MET A C 1
ATOM 2542 O O . MET A 1 328 ? 29.887 -3.719 -15.876 1.00 87.38 328 MET A O 1
ATOM 2546 N N . PRO A 1 329 ? 28.333 -4.383 -17.369 1.00 83.06 329 PRO A N 1
ATOM 2547 C CA . PRO A 1 329 ? 28.677 -5.793 -17.247 1.00 83.06 329 PRO A CA 1
ATOM 2548 C C . PRO A 1 329 ? 30.065 -6.058 -17.852 1.00 83.06 329 PRO A C 1
ATOM 2550 O O . PRO A 1 329 ? 30.467 -5.439 -18.831 1.00 83.06 329 PRO A O 1
ATOM 2553 N N . ARG A 1 330 ? 30.826 -6.985 -17.251 1.00 77.19 330 ARG A N 1
ATOM 2554 C CA . ARG A 1 330 ? 32.195 -7.347 -17.687 1.00 77.19 330 ARG A CA 1
ATOM 2555 C C . ARG A 1 330 ? 32.263 -8.651 -18.493 1.00 77.19 330 ARG A C 1
ATOM 2557 O O . ARG A 1 330 ? 33.326 -9.250 -18.588 1.00 77.19 330 ARG A O 1
ATOM 2564 N N . SER A 1 331 ? 31.134 -9.129 -19.010 1.00 68.50 331 SER A N 1
ATOM 2565 C CA . SER A 1 331 ? 30.997 -10.488 -19.556 1.00 68.50 331 SER A CA 1
ATOM 2566 C C . SER A 1 331 ? 30.748 -10.556 -21.066 1.00 68.50 331 SER A C 1
ATOM 2568 O O . SER A 1 331 ? 30.460 -11.638 -21.566 1.00 68.50 331 SER A O 1
ATOM 2570 N N . GLY A 1 332 ? 30.829 -9.438 -21.798 1.00 73.81 332 GLY A N 1
ATOM 2571 C CA . GLY A 1 332 ? 30.560 -9.390 -23.240 1.00 73.81 332 GLY A CA 1
ATOM 2572 C C . GLY A 1 332 ? 31.630 -8.671 -24.062 1.00 73.81 332 GLY A C 1
ATOM 2573 O O . GLY A 1 332 ? 32.638 -8.188 -23.536 1.00 73.81 332 GLY A O 1
ATOM 2574 N N . SER A 1 333 ? 31.385 -8.586 -25.374 1.00 87.31 333 SER A N 1
ATOM 2575 C CA . SER A 1 333 ? 32.182 -7.770 -26.295 1.00 87.31 333 SER A CA 1
ATOM 2576 C C . SER A 1 333 ? 32.109 -6.283 -25.920 1.00 87.31 333 SER A C 1
ATOM 2578 O O . SER A 1 333 ? 31.209 -5.851 -25.200 1.00 87.31 333 SER A O 1
ATOM 2580 N N . LYS A 1 334 ? 33.040 -5.465 -26.429 1.00 87.62 334 LYS A N 1
ATOM 2581 C CA . LYS A 1 334 ? 33.036 -4.014 -26.169 1.00 87.62 334 LYS A CA 1
ATOM 2582 C C . LYS A 1 334 ? 31.710 -3.358 -26.587 1.00 87.62 334 LYS A C 1
ATOM 2584 O O . LYS A 1 334 ? 31.208 -2.522 -25.845 1.00 87.62 334 LYS A O 1
ATOM 2589 N N . ALA A 1 335 ? 31.136 -3.787 -27.714 1.00 87.44 335 ALA A N 1
ATOM 2590 C CA . ALA A 1 335 ? 29.840 -3.311 -28.198 1.00 87.44 335 ALA A CA 1
ATOM 2591 C C . ALA A 1 335 ? 28.702 -3.653 -27.219 1.00 87.44 335 ALA A C 1
ATOM 2593 O O . ALA A 1 335 ? 27.952 -2.769 -26.817 1.00 87.44 335 ALA A O 1
ATOM 2594 N N . TRP A 1 336 ? 28.632 -4.903 -26.747 1.00 91.31 336 TRP A N 1
ATOM 2595 C CA . TRP A 1 336 ? 27.634 -5.320 -25.755 1.00 91.31 336 TRP A CA 1
ATOM 2596 C C . TRP A 1 336 ? 27.804 -4.621 -24.407 1.00 91.31 336 TRP A C 1
ATOM 2598 O O . TRP A 1 336 ? 26.819 -4.242 -23.783 1.00 91.31 336 TRP A O 1
ATOM 2608 N N . ASN A 1 337 ? 29.039 -4.404 -23.957 1.00 90.50 337 ASN A N 1
ATOM 2609 C CA . ASN A 1 337 ? 29.279 -3.693 -22.704 1.00 90.50 337 ASN A CA 1
ATOM 2610 C C . ASN A 1 337 ? 28.837 -2.222 -22.800 1.00 90.50 337 ASN A C 1
ATOM 2612 O O . ASN A 1 337 ? 28.342 -1.693 -21.811 1.00 90.50 337 ASN A O 1
ATOM 2616 N N . MET A 1 338 ? 28.982 -1.581 -23.970 1.00 89.38 338 MET A N 1
ATOM 2617 C CA . MET A 1 338 ? 28.460 -0.229 -24.217 1.00 89.38 338 MET A CA 1
ATOM 2618 C C . MET A 1 338 ? 26.928 -0.205 -24.260 1.00 89.38 338 MET A C 1
ATOM 2620 O O . MET A 1 338 ? 26.331 0.622 -23.582 1.00 89.38 338 MET A O 1
ATOM 2624 N N . ARG A 1 339 ? 26.289 -1.145 -24.972 1.00 91.12 339 ARG A N 1
ATOM 2625 C CA . ARG A 1 339 ? 24.816 -1.262 -25.031 1.00 91.12 339 ARG A CA 1
ATOM 2626 C C . ARG A 1 339 ? 24.166 -1.551 -23.679 1.00 91.12 339 ARG A C 1
ATOM 2628 O O . ARG A 1 339 ? 23.013 -1.217 -23.466 1.00 91.12 339 ARG A O 1
ATOM 2635 N N . LEU A 1 340 ? 24.890 -2.193 -22.765 1.00 93.94 340 LEU A N 1
ATOM 2636 C CA . LEU A 1 340 ? 24.395 -2.538 -21.429 1.00 93.94 340 LEU A CA 1
ATOM 2637 C C . LEU A 1 340 ? 24.921 -1.603 -20.334 1.00 93.94 340 LEU A C 1
ATOM 2639 O O . LEU A 1 340 ? 24.794 -1.915 -19.149 1.00 93.94 340 LEU A O 1
ATOM 2643 N N . GLN A 1 341 ? 25.535 -0.475 -20.700 1.00 94.25 341 GLN A N 1
ATOM 2644 C CA . GLN A 1 341 ? 25.922 0.539 -19.729 1.00 94.25 341 GLN A CA 1
ATOM 2645 C C . GLN A 1 341 ? 24.670 1.230 -19.192 1.00 94.25 341 GLN A C 1
ATOM 2647 O O . GLN A 1 341 ? 23.979 1.908 -19.939 1.00 94.25 341 GLN A O 1
ATOM 2652 N N . VAL A 1 342 ? 24.395 1.092 -17.896 1.00 93.62 342 VAL A N 1
ATOM 2653 C CA . VAL A 1 342 ? 23.178 1.643 -17.282 1.00 93.62 342 VAL A CA 1
ATOM 2654 C C . VAL A 1 342 ? 23.178 3.172 -17.377 1.00 93.62 342 VAL A C 1
ATOM 2656 O O . VAL A 1 342 ? 24.041 3.834 -16.796 1.00 93.62 342 VAL A O 1
ATOM 2659 N N . THR A 1 343 ? 22.195 3.735 -18.074 1.00 93.94 343 THR A N 1
ATOM 2660 C CA . THR A 1 343 ? 21.928 5.176 -18.169 1.00 93.94 343 THR A CA 1
ATOM 2661 C C . THR A 1 343 ? 20.793 5.581 -17.225 1.00 93.94 343 THR A C 1
ATOM 2663 O O . THR A 1 343 ? 20.104 4.734 -16.652 1.00 93.94 343 THR A O 1
ATOM 2666 N N . GLU A 1 344 ? 20.571 6.887 -17.045 1.00 93.06 344 GLU A N 1
ATOM 2667 C CA . GLU A 1 344 ? 19.421 7.383 -16.273 1.00 93.06 344 GLU A CA 1
ATOM 2668 C C . GLU A 1 344 ? 18.085 6.946 -16.894 1.00 93.06 344 GLU A C 1
ATOM 2670 O O . GLU A 1 344 ? 17.180 6.524 -16.173 1.00 93.06 344 GLU A O 1
ATOM 2675 N N . ALA A 1 345 ? 17.984 6.970 -18.229 1.00 92.25 345 ALA A N 1
ATOM 2676 C CA . ALA A 1 345 ? 16.803 6.513 -18.959 1.00 92.25 345 ALA A CA 1
ATOM 2677 C C . ALA A 1 345 ? 16.558 5.008 -18.760 1.00 92.25 345 ALA A C 1
ATOM 2679 O O . ALA A 1 345 ? 15.435 4.608 -18.446 1.00 92.25 345 ALA A O 1
ATOM 2680 N N . GLY A 1 346 ? 17.607 4.180 -18.847 1.00 93.81 346 GLY A N 1
ATOM 2681 C CA . GLY A 1 346 ? 17.506 2.739 -18.598 1.00 93.81 346 GLY A CA 1
ATOM 2682 C C . GLY A 1 346 ? 17.102 2.420 -17.159 1.00 93.81 346 GLY A C 1
ATOM 2683 O O . GLY A 1 346 ? 16.223 1.588 -16.930 1.00 93.81 346 GLY A O 1
ATOM 2684 N N . GLN A 1 347 ? 17.668 3.133 -16.179 1.00 93.31 347 GLN A N 1
ATOM 2685 C CA . GLN A 1 347 ? 17.288 2.982 -14.773 1.00 93.31 347 GLN A CA 1
ATOM 2686 C C . GLN A 1 347 ? 15.825 3.388 -14.527 1.00 93.31 347 GLN A C 1
ATOM 2688 O O . GLN A 1 347 ? 15.105 2.688 -13.812 1.00 93.31 347 GLN A O 1
ATOM 2693 N N . MET A 1 348 ? 15.362 4.486 -15.129 1.00 94.56 348 MET A N 1
ATOM 2694 C CA . MET A 1 348 ? 13.970 4.924 -15.022 1.00 94.56 348 MET A CA 1
ATOM 2695 C C . MET A 1 348 ? 13.011 3.901 -15.642 1.00 94.56 348 MET A C 1
ATOM 2697 O O . MET A 1 348 ? 12.020 3.522 -15.015 1.00 94.56 348 MET A O 1
ATOM 2701 N N . LEU A 1 349 ? 13.319 3.408 -16.844 1.00 95.25 349 LEU A N 1
ATOM 2702 C CA . LEU A 1 349 ? 12.511 2.404 -17.533 1.00 95.25 349 LEU A CA 1
ATOM 2703 C C . LEU A 1 349 ? 12.428 1.092 -16.740 1.00 95.25 349 LEU A C 1
ATOM 2705 O O . LEU A 1 349 ? 11.341 0.540 -16.579 1.00 95.25 349 LEU A O 1
ATOM 2709 N N . PHE A 1 350 ? 13.545 0.646 -16.164 1.00 95.31 350 PHE A N 1
ATOM 2710 C CA . PHE A 1 350 ? 13.596 -0.495 -15.248 1.00 95.31 350 PHE A CA 1
ATOM 2711 C C . PHE A 1 350 ? 12.643 -0.325 -14.059 1.00 95.31 350 PHE A C 1
ATOM 2713 O O . PHE A 1 350 ? 11.850 -1.220 -13.761 1.00 95.31 350 PHE A O 1
ATOM 2720 N N . LEU A 1 351 ? 12.685 0.826 -13.385 1.00 95.38 351 LEU A N 1
ATOM 2721 C CA . LEU A 1 351 ? 11.816 1.075 -12.238 1.00 95.38 351 LEU A CA 1
ATOM 2722 C C . LEU A 1 351 ? 10.338 1.119 -12.648 1.00 95.38 351 LEU A C 1
ATOM 2724 O O . LEU A 1 351 ? 9.507 0.545 -11.942 1.00 95.38 351 LEU A O 1
ATOM 2728 N N . ARG A 1 352 ? 10.010 1.733 -13.798 1.00 95.44 352 ARG A N 1
ATOM 2729 C CA . ARG A 1 352 ? 8.644 1.746 -14.359 1.00 95.44 352 ARG A CA 1
ATOM 2730 C C . ARG A 1 352 ? 8.151 0.338 -14.667 1.00 95.44 352 ARG A C 1
ATOM 2732 O O . ARG A 1 352 ? 7.034 -0.003 -14.281 1.00 95.44 352 ARG A O 1
ATOM 2739 N N . TYR A 1 353 ? 8.990 -0.482 -15.296 1.00 95.75 353 TYR A N 1
ATOM 2740 C CA . TYR A 1 353 ? 8.690 -1.880 -15.586 1.00 95.75 353 TYR A CA 1
ATOM 2741 C C . TYR A 1 353 ? 8.374 -2.646 -14.301 1.00 95.75 353 TYR A C 1
ATOM 2743 O O . TYR A 1 353 ? 7.271 -3.164 -14.147 1.00 95.75 353 TYR A O 1
ATOM 2751 N N . ILE A 1 354 ? 9.281 -2.650 -13.318 1.00 95.75 354 ILE A N 1
ATOM 2752 C CA . ILE A 1 354 ? 9.073 -3.398 -12.069 1.00 95.75 354 ILE A CA 1
ATOM 2753 C C . ILE A 1 354 ? 7.841 -2.901 -11.312 1.00 95.75 354 ILE A C 1
ATOM 2755 O O . ILE A 1 354 ? 7.065 -3.716 -10.806 1.00 95.75 354 ILE A O 1
ATOM 2759 N N . HIS A 1 355 ? 7.632 -1.584 -11.265 1.00 94.44 355 HIS A N 1
ATOM 2760 C CA . HIS A 1 355 ? 6.449 -0.992 -10.659 1.00 94.44 355 HIS A CA 1
ATOM 2761 C C . HIS A 1 355 ? 5.159 -1.484 -11.333 1.00 94.44 355 HIS A C 1
ATOM 2763 O O . HIS A 1 355 ? 4.285 -2.017 -10.647 1.00 94.44 355 HIS A O 1
ATOM 2769 N N . SER A 1 356 ? 5.060 -1.360 -12.659 1.00 93.69 356 SER A N 1
ATOM 2770 C CA . SER A 1 356 ? 3.892 -1.773 -13.447 1.00 93.69 356 SER A CA 1
ATOM 2771 C C . SER A 1 356 ? 3.619 -3.273 -13.321 1.00 93.69 356 SER A C 1
ATOM 2773 O O . SER A 1 356 ? 2.503 -3.685 -12.995 1.00 93.69 356 SER A O 1
ATOM 2775 N N . GLN A 1 357 ? 4.654 -4.106 -13.463 1.00 91.06 357 GLN A N 1
ATOM 2776 C CA . GLN A 1 357 ? 4.528 -5.557 -13.326 1.00 91.06 357 GLN A CA 1
ATOM 2777 C C . GLN A 1 357 ? 4.013 -5.965 -11.946 1.00 91.06 357 GLN A C 1
ATOM 2779 O O . GLN A 1 357 ? 3.251 -6.921 -11.808 1.00 91.06 357 GLN A O 1
ATOM 2784 N N . HIS A 1 358 ? 4.419 -5.249 -10.901 1.00 93.50 358 HIS A N 1
ATOM 2785 C CA . HIS A 1 358 ? 3.955 -5.522 -9.548 1.00 93.50 358 HIS A CA 1
ATOM 2786 C C . HIS A 1 358 ? 2.530 -5.025 -9.290 1.00 93.50 358 HIS A C 1
ATOM 2788 O O . HIS A 1 358 ? 1.759 -5.703 -8.609 1.00 93.50 358 HIS A O 1
ATOM 2794 N N . LEU A 1 359 ? 2.159 -3.881 -9.871 1.00 89.94 359 LEU A N 1
ATOM 2795 C CA . LEU A 1 359 ? 0.803 -3.331 -9.826 1.00 89.94 359 LEU A CA 1
ATOM 2796 C C . LEU A 1 359 ? -0.216 -4.321 -10.410 1.00 89.94 359 LEU A C 1
ATOM 2798 O O . LEU A 1 359 ? -1.252 -4.562 -9.789 1.00 89.94 359 LEU A O 1
ATOM 2802 N N . LYS A 1 360 ? 0.124 -4.947 -11.547 1.00 86.94 360 LYS A N 1
ATOM 2803 C CA . LYS A 1 360 ? -0.706 -5.947 -12.243 1.00 86.94 360 LYS A CA 1
ATOM 2804 C C . LYS A 1 360 ? -0.873 -7.262 -11.470 1.00 86.94 360 LYS A C 1
ATOM 2806 O O . LYS A 1 360 ? -1.821 -8.003 -11.724 1.00 86.94 360 LYS A O 1
ATOM 2811 N N . ARG A 1 361 ? 0.010 -7.568 -10.509 1.00 84.19 361 ARG A N 1
ATOM 2812 C CA . ARG A 1 361 ? -0.118 -8.762 -9.653 1.00 84.19 361 ARG A CA 1
ATOM 2813 C C . ARG A 1 361 ? -1.238 -8.585 -8.632 1.00 84.19 361 ARG A C 1
ATOM 2815 O O . ARG A 1 361 ? -1.401 -7.512 -8.043 1.00 84.19 361 ARG A O 1
ATOM 2822 N N . LEU A 1 362 ? -1.960 -9.671 -8.359 1.00 78.06 362 LEU A N 1
ATOM 2823 C CA . LEU A 1 362 ? -3.002 -9.706 -7.334 1.00 78.06 362 LEU A CA 1
ATOM 2824 C C . LEU A 1 362 ? -2.392 -9.536 -5.927 1.00 78.06 362 LEU A C 1
ATOM 2826 O O . LEU A 1 362 ? -1.279 -10.009 -5.688 1.00 78.06 362 LEU A O 1
ATOM 2830 N N . PRO A 1 363 ? -3.095 -8.908 -4.961 1.00 73.75 363 PRO A N 1
ATOM 2831 C CA . PRO A 1 363 ? -2.548 -8.616 -3.631 1.00 73.75 363 PRO A CA 1
ATOM 2832 C C . PRO A 1 363 ? -1.938 -9.812 -2.878 1.00 73.75 363 PRO A C 1
ATOM 2834 O O . PRO A 1 363 ? -1.001 -9.604 -2.108 1.00 73.75 363 PRO A O 1
ATOM 2837 N N . GLY A 1 364 ? -2.432 -11.037 -3.103 1.00 71.81 364 GLY A N 1
ATOM 2838 C CA . GLY A 1 364 ? -1.923 -12.277 -2.495 1.00 71.81 364 GLY A CA 1
ATOM 2839 C C . GLY A 1 364 ? -0.742 -12.935 -3.224 1.00 71.81 364 GLY A C 1
ATOM 2840 O O . GLY A 1 364 ? -0.105 -13.821 -2.671 1.00 71.81 364 GLY A O 1
ATOM 2841 N N . THR A 1 365 ? -0.413 -12.498 -4.444 1.00 76.44 365 THR A N 1
ATOM 2842 C CA . THR A 1 365 ? 0.706 -13.039 -5.245 1.00 76.44 365 THR A CA 1
ATOM 2843 C C . THR A 1 365 ? 1.873 -12.055 -5.368 1.00 76.44 365 THR A C 1
ATOM 2845 O O . THR A 1 365 ? 2.850 -12.311 -6.074 1.00 76.44 365 THR A O 1
ATOM 2848 N N . ARG A 1 366 ? 1.767 -10.885 -4.729 1.00 85.75 366 ARG A N 1
ATOM 2849 C CA . ARG A 1 366 ? 2.821 -9.868 -4.688 1.00 85.75 366 ARG A CA 1
ATOM 2850 C C . ARG A 1 366 ? 3.947 -10.339 -3.775 1.00 85.75 366 ARG A C 1
ATOM 2852 O O . ARG A 1 366 ? 3.743 -10.546 -2.584 1.00 85.75 366 ARG A O 1
ATOM 2859 N N . ALA A 1 367 ? 5.139 -10.464 -4.343 1.00 84.19 367 ALA A N 1
ATOM 2860 C CA . ALA A 1 367 ? 6.347 -10.874 -3.644 1.00 84.19 367 ALA A CA 1
ATOM 2861 C C . ALA A 1 367 ? 7.526 -10.002 -4.082 1.00 84.19 367 ALA A C 1
ATOM 2863 O O . ALA A 1 367 ? 7.533 -9.471 -5.197 1.00 84.19 367 ALA A O 1
ATOM 2864 N N . LYS A 1 368 ? 8.523 -9.886 -3.202 1.00 90.25 368 LYS A N 1
ATOM 2865 C CA . LYS A 1 368 ? 9.798 -9.238 -3.518 1.00 90.25 368 LYS A CA 1
ATOM 2866 C C . LYS A 1 368 ? 10.499 -10.027 -4.624 1.00 90.25 368 LYS A C 1
ATOM 2868 O O . LYS A 1 368 ? 10.538 -11.254 -4.569 1.00 90.25 368 LYS A O 1
ATOM 2873 N N . ARG A 1 369 ? 11.033 -9.325 -5.619 1.00 90.62 369 ARG A N 1
ATOM 2874 C CA . ARG A 1 369 ? 11.823 -9.922 -6.698 1.00 90.62 369 ARG A CA 1
ATOM 2875 C C . ARG A 1 369 ? 13.215 -10.284 -6.205 1.00 90.62 369 ARG A C 1
ATOM 2877 O O . ARG A 1 369 ? 13.754 -9.614 -5.319 1.00 90.62 369 ARG A O 1
ATOM 2884 N N . SER A 1 370 ? 13.775 -11.347 -6.776 1.00 90.12 370 SER A N 1
ATOM 2885 C CA . SER A 1 370 ? 15.135 -11.769 -6.463 1.00 90.12 370 SER A CA 1
ATOM 2886 C C . SER A 1 370 ? 16.141 -10.720 -6.951 1.00 90.12 370 SER A C 1
ATOM 2888 O O . SER A 1 370 ? 15.829 -9.859 -7.776 1.00 90.12 370 SER A O 1
ATOM 2890 N N . LYS A 1 371 ? 17.367 -10.762 -6.425 1.00 88.94 371 LYS A N 1
ATOM 2891 C CA . LYS A 1 371 ? 18.424 -9.856 -6.884 1.00 88.94 371 LYS A CA 1
ATOM 2892 C C . LYS A 1 371 ? 18.737 -10.085 -8.366 1.00 88.94 371 LYS A C 1
ATOM 2894 O O . LYS A 1 371 ? 18.937 -9.114 -9.089 1.00 88.94 371 LYS A O 1
ATOM 2899 N N . ASP A 1 372 ? 18.741 -11.343 -8.790 1.00 89.00 372 ASP A N 1
ATOM 2900 C CA . ASP A 1 372 ? 19.027 -11.724 -10.170 1.00 89.00 372 ASP A CA 1
ATOM 2901 C C . ASP A 1 372 ? 17.912 -11.231 -11.102 1.00 89.00 372 ASP A C 1
ATOM 2903 O O . ASP A 1 372 ? 18.214 -10.630 -12.128 1.00 89.00 372 ASP A O 1
ATOM 2907 N N . ASP A 1 373 ? 16.643 -11.323 -10.680 1.00 91.12 373 ASP A N 1
ATOM 2908 C CA . ASP A 1 373 ? 15.499 -10.796 -11.443 1.00 91.12 373 ASP A CA 1
ATOM 2909 C C . ASP A 1 373 ? 15.614 -9.276 -11.665 1.00 91.12 373 ASP A C 1
ATOM 2911 O O . ASP A 1 373 ? 15.200 -8.750 -12.697 1.00 91.12 373 ASP A O 1
ATOM 2915 N N . LEU A 1 374 ? 16.128 -8.540 -10.669 1.00 93.69 374 LEU A N 1
ATOM 2916 C CA . LEU A 1 374 ? 16.315 -7.089 -10.765 1.00 93.69 374 LEU A CA 1
ATOM 2917 C C . LEU A 1 374 ? 17.500 -6.734 -11.676 1.00 93.69 374 LEU A C 1
ATOM 2919 O O . LEU A 1 374 ? 17.407 -5.772 -12.437 1.00 93.69 374 LEU A O 1
ATOM 2923 N N . GLU A 1 375 ? 18.596 -7.499 -11.615 1.00 92.19 375 GLU A N 1
ATOM 2924 C CA . GLU A 1 375 ? 19.758 -7.326 -12.503 1.00 92.19 375 GLU A CA 1
ATOM 2925 C C . GLU A 1 375 ? 19.426 -7.687 -13.964 1.00 92.19 375 GLU A C 1
ATOM 2927 O O . GLU A 1 375 ? 19.899 -7.032 -14.896 1.00 92.19 375 GLU A O 1
ATOM 2932 N N . GLU A 1 376 ? 18.570 -8.681 -14.179 1.00 93.00 376 GLU A N 1
ATOM 2933 C CA . GLU A 1 376 ? 18.056 -9.029 -15.501 1.00 93.00 376 GLU A CA 1
ATOM 2934 C C . GLU A 1 376 ? 17.122 -7.940 -16.041 1.00 93.00 376 GLU A C 1
ATOM 2936 O O . GLU A 1 376 ? 17.326 -7.444 -17.150 1.00 93.00 376 GLU A O 1
ATOM 2941 N N . ALA A 1 377 ? 16.159 -7.483 -15.235 1.00 94.81 377 ALA A N 1
ATOM 2942 C CA . ALA A 1 377 ? 15.219 -6.444 -15.643 1.00 94.81 377 ALA A CA 1
ATOM 2943 C C . ALA A 1 377 ? 15.904 -5.119 -16.008 1.00 94.81 377 ALA A C 1
ATOM 2945 O O . ALA A 1 377 ? 15.503 -4.477 -16.980 1.00 94.81 377 ALA A O 1
ATOM 2946 N N . ILE A 1 378 ? 16.949 -4.708 -15.275 1.00 95.00 378 ILE A N 1
ATOM 2947 C CA . ILE A 1 378 ? 17.704 -3.503 -15.648 1.00 95.00 378 ILE A CA 1
ATOM 2948 C C . ILE A 1 378 ? 18.520 -3.709 -16.927 1.00 95.00 378 ILE A C 1
ATOM 2950 O O . ILE A 1 378 ? 18.649 -2.779 -17.718 1.00 95.00 378 ILE A O 1
ATOM 2954 N N . SER A 1 379 ? 19.019 -4.925 -17.171 1.00 94.50 379 SER A N 1
ATOM 2955 C CA . SER A 1 379 ? 19.735 -5.251 -18.409 1.00 94.50 379 SER A CA 1
ATOM 2956 C C . SER A 1 379 ? 18.804 -5.202 -19.623 1.00 94.50 379 SER A C 1
ATOM 2958 O O . SER A 1 379 ? 19.192 -4.660 -20.655 1.00 94.50 379 SER A O 1
ATOM 2960 N N . MET A 1 380 ? 17.569 -5.702 -19.491 1.00 95.75 380 MET A N 1
ATOM 2961 C CA . MET A 1 380 ? 16.541 -5.603 -20.536 1.00 95.75 380 MET A CA 1
ATOM 2962 C C . MET A 1 380 ? 16.153 -4.150 -20.812 1.00 95.75 380 MET A C 1
ATOM 2964 O O . MET A 1 380 ? 16.180 -3.715 -21.961 1.00 95.75 380 MET A O 1
ATOM 2968 N N . ALA A 1 381 ? 15.861 -3.379 -19.759 1.00 96.31 381 ALA A N 1
ATOM 2969 C CA . ALA A 1 381 ? 15.511 -1.968 -19.890 1.00 96.31 381 ALA A CA 1
ATOM 2970 C C . ALA A 1 381 ? 16.632 -1.165 -20.567 1.00 96.31 381 ALA A C 1
ATOM 2972 O O . ALA A 1 381 ? 16.368 -0.353 -21.450 1.00 96.31 381 ALA A O 1
ATOM 2973 N N . GLN A 1 382 ? 17.889 -1.414 -20.188 1.00 95.44 382 GLN A N 1
ATOM 2974 C CA . GLN A 1 382 ? 19.029 -0.725 -20.780 1.00 95.44 382 GLN A CA 1
ATOM 2975 C C . GLN A 1 382 ? 19.254 -1.118 -22.244 1.00 95.44 382 GLN A C 1
ATOM 2977 O O . GLN A 1 382 ? 19.507 -0.242 -23.069 1.00 95.44 382 GLN A O 1
ATOM 2982 N N . LEU A 1 383 ? 19.122 -2.405 -22.581 1.00 94.69 383 LEU A N 1
ATOM 2983 C CA . LEU A 1 383 ? 19.210 -2.858 -23.967 1.00 94.69 383 LEU A CA 1
ATOM 2984 C C . LEU A 1 383 ? 18.161 -2.157 -24.837 1.00 94.69 383 LEU A C 1
ATOM 2986 O O . LEU A 1 383 ? 18.490 -1.680 -25.919 1.00 94.69 383 LEU A O 1
ATOM 2990 N N . LEU A 1 384 ? 16.927 -2.050 -24.342 1.00 94.75 384 LEU A N 1
ATOM 2991 C CA . LEU A 1 384 ? 15.833 -1.407 -25.062 1.00 94.75 384 LEU A CA 1
ATOM 2992 C C . LEU A 1 384 ? 16.105 0.079 -25.314 1.00 94.75 384 LEU A C 1
ATOM 2994 O O . LEU A 1 384 ? 15.914 0.545 -26.431 1.00 94.75 384 LEU A O 1
ATOM 2998 N N . VAL A 1 385 ? 16.609 0.804 -24.309 1.00 94.56 385 VAL A N 1
ATOM 2999 C CA . VAL A 1 385 ? 17.015 2.211 -24.463 1.00 94.56 385 VAL A CA 1
ATOM 3000 C C . VAL A 1 385 ? 18.103 2.350 -25.523 1.00 94.56 385 VAL A C 1
ATOM 3002 O O . VAL A 1 385 ? 17.962 3.160 -26.431 1.00 94.56 385 VAL A O 1
ATOM 3005 N N . SER A 1 386 ? 19.147 1.519 -25.471 1.00 93.31 386 SER A N 1
ATOM 3006 C CA . SER A 1 386 ? 20.227 1.583 -26.460 1.00 93.31 386 SER A CA 1
ATOM 3007 C C . SER A 1 386 ? 19.768 1.251 -27.883 1.00 93.31 386 SER A C 1
ATOM 3009 O O . SER A 1 386 ? 20.236 1.886 -28.821 1.00 93.31 386 SER A O 1
ATOM 3011 N N . LEU A 1 387 ? 18.843 0.302 -28.064 1.00 92.31 387 LEU A N 1
ATOM 3012 C CA . LEU A 1 387 ? 18.279 -0.004 -29.386 1.00 92.31 387 LEU A CA 1
ATOM 3013 C C . LEU A 1 387 ? 17.397 1.130 -29.919 1.00 92.31 387 LEU A C 1
ATOM 3015 O O . LEU A 1 387 ? 17.437 1.430 -31.111 1.00 92.31 387 LEU A O 1
ATOM 3019 N N . THR A 1 388 ? 16.626 1.778 -29.047 1.00 91.44 388 THR A N 1
ATOM 3020 C CA . THR A 1 388 ? 15.823 2.948 -29.412 1.00 91.44 388 THR A CA 1
ATOM 3021 C C . THR A 1 388 ? 16.701 4.137 -29.805 1.00 91.44 388 THR A C 1
ATOM 3023 O O . THR A 1 388 ? 16.408 4.796 -30.805 1.00 91.44 388 THR A O 1
ATOM 3026 N N . ASP A 1 389 ? 17.793 4.382 -29.077 1.00 89.75 389 ASP A N 1
ATOM 3027 C CA . ASP A 1 389 ? 18.772 5.423 -29.410 1.00 89.75 389 ASP A CA 1
ATOM 3028 C C . ASP A 1 389 ? 19.446 5.134 -30.765 1.00 89.75 389 ASP A C 1
ATOM 3030 O O . ASP A 1 389 ? 19.510 6.017 -31.626 1.00 89.75 389 ASP A O 1
ATOM 3034 N N . ASP A 1 390 ? 19.880 3.883 -30.987 1.00 88.12 390 ASP A N 1
ATOM 3035 C CA . ASP A 1 390 ? 20.475 3.422 -32.251 1.00 88.12 390 ASP A CA 1
ATOM 3036 C C . ASP A 1 390 ? 19.499 3.623 -33.432 1.00 88.12 390 ASP A C 1
ATOM 3038 O O . ASP A 1 390 ? 19.897 4.133 -34.484 1.00 88.12 390 ASP A O 1
ATOM 3042 N N . LEU A 1 391 ? 18.216 3.268 -33.265 1.00 87.06 391 LEU A N 1
ATOM 3043 C CA . LEU A 1 391 ? 17.191 3.425 -34.303 1.00 87.06 391 LEU A CA 1
ATOM 3044 C C . LEU A 1 391 ? 16.860 4.896 -34.568 1.00 87.06 391 LEU A C 1
ATOM 3046 O O . LEU A 1 391 ? 16.789 5.305 -35.724 1.00 87.06 391 LEU A O 1
ATOM 3050 N N . THR A 1 392 ? 16.684 5.703 -33.521 1.00 85.75 392 THR A N 1
ATOM 3051 C CA . THR A 1 392 ? 16.328 7.126 -33.651 1.00 85.75 392 THR A CA 1
ATOM 3052 C C . THR A 1 392 ? 17.446 7.923 -34.326 1.00 85.75 392 THR A C 1
ATOM 3054 O O . THR A 1 392 ? 17.177 8.856 -35.085 1.00 85.75 392 THR A O 1
ATOM 3057 N N . ALA A 1 393 ? 18.706 7.529 -34.110 1.00 85.12 393 ALA A N 1
ATOM 3058 C CA . ALA A 1 393 ? 19.853 8.102 -34.807 1.00 85.12 393 ALA A CA 1
ATOM 3059 C C . ALA A 1 393 ? 19.878 7.761 -36.312 1.00 85.12 393 ALA A C 1
ATOM 3061 O O . ALA A 1 393 ? 20.365 8.565 -37.108 1.00 85.12 393 ALA A O 1
ATOM 3062 N N . GLN A 1 394 ? 19.359 6.594 -36.712 1.00 83.31 394 GLN A N 1
ATOM 3063 C CA . GLN A 1 394 ? 19.311 6.151 -38.113 1.00 83.31 394 GLN A CA 1
ATOM 3064 C C . GLN A 1 394 ? 18.057 6.641 -38.851 1.00 83.31 394 GLN A C 1
ATOM 3066 O O . GLN A 1 394 ? 18.127 6.995 -40.029 1.00 83.31 394 GLN A O 1
ATOM 3071 N N . MET A 1 395 ? 16.908 6.665 -38.171 1.00 78.94 395 MET A N 1
ATOM 3072 C CA . MET A 1 395 ? 15.604 7.021 -38.723 1.00 78.94 395 MET A CA 1
ATOM 3073 C C . MET A 1 395 ? 14.823 7.887 -37.721 1.00 78.94 395 MET A C 1
ATOM 3075 O O . MET A 1 395 ? 14.529 7.421 -36.621 1.00 78.94 395 MET A O 1
ATOM 3079 N N . PRO A 1 396 ? 14.406 9.117 -38.081 1.00 72.88 396 PRO A N 1
ATOM 3080 C CA . PRO A 1 396 ? 13.641 9.989 -37.191 1.00 72.88 396 PRO A CA 1
ATOM 3081 C C . PRO A 1 396 ? 12.166 9.555 -37.136 1.00 72.88 396 PRO A C 1
ATOM 3083 O O . PRO A 1 396 ? 11.267 10.220 -37.659 1.00 72.88 396 PRO A O 1
ATOM 3086 N N . ILE A 1 397 ? 11.907 8.406 -36.516 1.00 74.25 397 ILE A N 1
ATOM 3087 C CA . ILE A 1 397 ? 10.559 7.913 -36.243 1.00 74.25 397 ILE A CA 1
ATOM 3088 C C . ILE A 1 397 ? 10.041 8.651 -35.003 1.00 74.25 397 ILE A C 1
ATOM 3090 O O . ILE A 1 397 ? 10.645 8.620 -33.933 1.00 74.25 397 ILE A O 1
ATOM 3094 N N . ALA A 1 398 ? 8.913 9.347 -35.137 1.00 69.00 398 ALA A N 1
ATOM 3095 C CA . ALA A 1 398 ? 8.299 10.025 -34.002 1.00 69.00 398 ALA A CA 1
ATOM 3096 C C . ALA A 1 398 ? 7.761 9.001 -32.987 1.00 69.00 398 ALA A C 1
ATOM 3098 O O . ALA A 1 398 ? 7.084 8.043 -33.362 1.00 69.00 398 ALA A O 1
ATOM 3099 N N . SER A 1 399 ? 8.017 9.244 -31.699 1.00 72.75 399 SER A N 1
ATOM 3100 C CA . SER A 1 399 ? 7.427 8.492 -30.581 1.00 72.75 399 SER A CA 1
ATOM 3101 C C . SER A 1 399 ? 7.786 6.996 -30.523 1.00 72.75 399 SER A C 1
ATOM 3103 O O . SER A 1 399 ? 6.982 6.212 -30.018 1.00 72.75 399 SER A O 1
ATOM 3105 N N . VAL A 1 400 ? 8.980 6.594 -30.987 1.00 77.25 400 VAL A N 1
ATOM 3106 C CA . VAL A 1 400 ? 9.497 5.217 -30.796 1.00 77.25 400 VAL A CA 1
ATOM 3107 C C . VAL A 1 400 ? 9.500 4.856 -29.315 1.00 77.25 400 VAL A C 1
ATOM 3109 O O . VAL A 1 400 ? 8.948 3.827 -28.938 1.00 77.25 400 VAL A O 1
ATOM 3112 N N . ASP A 1 401 ? 10.011 5.756 -28.474 1.00 77.25 401 ASP A N 1
ATOM 3113 C CA . ASP A 1 401 ? 10.062 5.610 -27.020 1.00 77.25 401 ASP A CA 1
ATOM 3114 C C . ASP A 1 401 ? 8.696 5.240 -26.439 1.00 77.25 401 ASP A C 1
ATOM 3116 O O . ASP A 1 401 ? 8.578 4.274 -25.698 1.00 77.25 401 ASP A O 1
ATOM 3120 N N . ALA A 1 402 ? 7.636 5.963 -26.809 1.00 78.50 402 ALA A N 1
ATOM 3121 C CA . ALA A 1 402 ? 6.298 5.710 -26.280 1.00 78.50 402 ALA A CA 1
ATOM 3122 C C . ALA A 1 402 ? 5.727 4.368 -26.763 1.00 78.50 402 ALA A C 1
ATOM 3124 O O . ALA A 1 402 ? 5.065 3.675 -26.004 1.00 78.50 402 ALA A O 1
ATOM 3125 N N . GLN A 1 403 ? 5.986 3.971 -28.009 1.00 79.56 403 GLN A N 1
ATOM 3126 C CA . GLN A 1 403 ? 5.452 2.716 -28.544 1.00 79.56 403 GLN A CA 1
ATOM 3127 C C . GLN A 1 403 ? 6.184 1.493 -27.986 1.00 79.56 403 GLN A C 1
ATOM 3129 O O . GLN A 1 403 ? 5.558 0.477 -27.689 1.00 79.56 403 GLN A O 1
ATOM 3134 N N . VAL A 1 404 ? 7.501 1.596 -27.816 1.00 86.81 404 VAL A N 1
ATOM 3135 C CA . VAL A 1 404 ? 8.351 0.482 -27.390 1.00 86.81 404 VAL A CA 1
ATOM 3136 C C . VAL A 1 404 ? 8.416 0.378 -25.868 1.00 86.81 404 VAL A C 1
ATOM 3138 O O . VAL A 1 404 ? 8.225 -0.705 -25.311 1.00 86.81 404 VAL A O 1
ATOM 3141 N N . PHE A 1 405 ? 8.638 1.494 -25.170 1.00 92.44 405 PHE A N 1
ATOM 3142 C CA . PHE A 1 405 ? 8.765 1.480 -23.715 1.00 92.44 405 PHE A CA 1
ATOM 3143 C C . PHE A 1 405 ? 7.436 1.186 -23.026 1.00 92.44 405 PHE A C 1
ATOM 3145 O O . PHE A 1 405 ? 7.455 0.500 -22.008 1.00 92.44 405 PHE A O 1
ATOM 3152 N N . GLU A 1 406 ? 6.291 1.632 -23.558 1.00 89.94 406 GLU A N 1
ATOM 3153 C CA . GLU A 1 406 ? 4.996 1.289 -22.955 1.00 89.94 406 GLU A CA 1
ATOM 3154 C C . GLU A 1 406 ? 4.686 -0.204 -23.098 1.00 89.94 406 GLU A C 1
ATOM 3156 O O . GLU A 1 406 ? 4.323 -0.820 -22.101 1.00 89.94 406 GLU A O 1
ATOM 3161 N N . ARG A 1 407 ? 4.938 -0.839 -24.258 1.00 87.81 407 ARG A N 1
ATOM 3162 C CA . ARG A 1 407 ? 4.770 -2.303 -24.389 1.00 87.81 407 ARG A CA 1
ATOM 3163 C C . ARG A 1 407 ? 5.672 -3.078 -23.426 1.00 87.81 407 ARG A C 1
ATOM 3165 O O . ARG A 1 407 ? 5.226 -4.044 -22.804 1.00 87.81 407 ARG A O 1
ATOM 3172 N N . PHE A 1 408 ? 6.915 -2.627 -23.246 1.00 92.81 408 PHE A N 1
ATOM 3173 C CA . PHE A 1 408 ? 7.813 -3.211 -22.250 1.00 92.81 408 PHE A CA 1
ATOM 3174 C C . PHE A 1 408 ? 7.267 -3.024 -20.830 1.00 92.81 408 PHE A C 1
ATOM 3176 O O . PHE A 1 408 ? 7.095 -3.998 -20.105 1.00 92.81 408 PHE A O 1
ATOM 3183 N N . VAL A 1 409 ? 6.899 -1.800 -20.436 1.00 92.50 409 VAL A N 1
ATOM 3184 C CA . VAL A 1 409 ? 6.312 -1.501 -19.116 1.00 92.50 409 VAL A CA 1
ATOM 3185 C C . VAL A 1 409 ? 5.019 -2.290 -18.881 1.00 92.50 409 VAL A C 1
ATOM 3187 O O . VAL A 1 409 ? 4.752 -2.725 -17.755 1.00 92.50 409 VAL A O 1
ATOM 3190 N N . GLU A 1 410 ? 4.232 -2.536 -19.923 1.00 88.06 410 GLU A N 1
ATOM 3191 C CA . GLU A 1 410 ? 3.037 -3.367 -19.873 1.00 88.06 410 GLU A CA 1
ATOM 3192 C C . GLU A 1 410 ? 3.338 -4.865 -19.689 1.00 88.06 410 GLU A C 1
ATOM 3194 O O . GLU A 1 410 ? 2.469 -5.591 -19.200 1.00 88.06 410 GLU A O 1
ATOM 3199 N N . GLY A 1 411 ? 4.564 -5.321 -19.936 1.00 85.38 411 GLY A N 1
ATOM 3200 C CA . GLY A 1 411 ? 4.974 -6.719 -19.775 1.00 85.38 411 GLY A CA 1
ATOM 3201 C C . GLY A 1 411 ? 4.563 -7.590 -20.946 1.00 85.38 411 GLY A C 1
ATOM 3202 O O . GLY A 1 411 ? 4.046 -8.691 -20.740 1.00 85.38 411 GLY A O 1
ATOM 3203 N N . ASP A 1 412 ? 4.748 -7.086 -22.166 1.00 87.75 412 ASP A N 1
ATOM 3204 C CA . ASP A 1 412 ? 4.656 -7.909 -23.365 1.00 87.75 412 ASP A CA 1
ATOM 3205 C C . ASP A 1 412 ? 5.648 -9.079 -23.266 1.00 87.75 412 ASP A C 1
ATOM 3207 O O . ASP A 1 412 ? 6.866 -8.911 -23.318 1.00 87.75 412 ASP A O 1
ATOM 3211 N N . THR A 1 413 ? 5.107 -10.288 -23.105 1.00 83.12 413 THR A N 1
ATOM 3212 C CA . THR A 1 413 ? 5.900 -11.502 -22.886 1.00 83.12 413 THR A CA 1
ATOM 3213 C C . THR A 1 413 ? 6.774 -11.843 -24.090 1.00 83.12 413 THR A C 1
ATOM 3215 O O . THR A 1 413 ? 7.849 -12.407 -23.911 1.00 83.12 413 THR A O 1
ATOM 3218 N N . ASN A 1 414 ? 6.346 -11.499 -25.308 1.00 83.25 414 ASN A N 1
ATOM 3219 C CA . ASN A 1 414 ? 7.147 -11.765 -26.500 1.00 83.25 414 ASN A CA 1
ATOM 3220 C C . ASN A 1 414 ? 8.371 -10.849 -26.532 1.00 83.25 414 ASN A C 1
ATOM 3222 O O . ASN A 1 414 ? 9.478 -11.324 -26.772 1.00 83.25 414 ASN A O 1
ATOM 3226 N N . LEU A 1 415 ? 8.186 -9.564 -26.212 1.00 87.62 415 LEU A N 1
ATOM 3227 C CA . LEU A 1 415 ? 9.288 -8.608 -26.120 1.00 87.62 415 LEU A CA 1
ATOM 3228 C C . LEU A 1 415 ? 10.274 -8.992 -25.007 1.00 87.62 415 LEU A C 1
ATOM 3230 O O . LEU A 1 415 ? 11.481 -8.982 -25.239 1.00 87.62 415 LEU A O 1
ATOM 3234 N N . ASP A 1 416 ? 9.777 -9.389 -23.831 1.00 86.00 416 ASP A N 1
ATOM 3235 C CA . ASP A 1 416 ? 10.625 -9.861 -22.728 1.00 86.00 416 ASP A CA 1
ATOM 3236 C C . ASP A 1 416 ? 11.465 -11.079 -23.158 1.00 86.00 416 ASP A C 1
ATOM 3238 O O . ASP A 1 416 ? 12.680 -11.089 -22.958 1.00 86.00 416 ASP A O 1
ATOM 3242 N N . LEU A 1 417 ? 10.857 -12.075 -23.817 1.00 85.12 417 LEU A N 1
ATOM 3243 C CA . LEU A 1 417 ? 11.564 -13.265 -24.306 1.00 85.12 417 LEU A CA 1
ATOM 3244 C C . LEU A 1 417 ? 12.608 -12.936 -25.381 1.00 85.12 417 LEU A C 1
ATOM 3246 O O . LEU A 1 417 ? 13.708 -13.490 -25.348 1.00 85.12 417 LEU A O 1
ATOM 3250 N N . GLU A 1 418 ? 12.298 -12.038 -26.319 1.00 88.69 418 GLU A N 1
ATOM 3251 C CA . GLU A 1 418 ? 13.249 -11.590 -27.344 1.00 88.69 418 GLU A CA 1
ATOM 3252 C C . GLU A 1 418 ? 14.460 -10.883 -26.712 1.00 88.69 418 GLU A C 1
ATOM 3254 O O . GLU A 1 418 ? 15.608 -11.185 -27.057 1.00 88.69 418 GLU A O 1
ATOM 3259 N N . LEU A 1 419 ? 14.227 -10.005 -25.729 1.00 91.62 419 LEU A N 1
ATOM 3260 C CA . LEU A 1 419 ? 15.291 -9.320 -24.991 1.00 91.62 419 LEU A CA 1
ATOM 3261 C C . LEU A 1 419 ? 16.127 -10.301 -24.159 1.00 91.62 419 LEU A C 1
ATOM 3263 O O . LEU A 1 419 ? 17.356 -10.219 -24.170 1.00 91.62 419 LEU A O 1
ATOM 3267 N N . GLN A 1 420 ? 15.494 -11.256 -23.474 1.00 91.38 420 GLN A N 1
ATOM 3268 C CA . GLN A 1 420 ? 16.190 -12.304 -22.721 1.00 91.38 420 GLN A CA 1
ATOM 3269 C C . GLN A 1 420 ? 17.040 -13.192 -23.634 1.00 91.38 420 GLN A C 1
ATOM 3271 O O . GLN A 1 420 ? 18.202 -13.466 -23.319 1.00 91.38 420 GLN A O 1
ATOM 3276 N N . SER A 1 421 ? 16.505 -13.592 -24.792 1.00 89.31 421 SER A N 1
ATOM 3277 C CA . SER A 1 421 ? 17.240 -14.377 -25.787 1.00 89.31 421 SER A CA 1
ATOM 3278 C C . SER A 1 421 ? 18.468 -13.610 -26.272 1.00 89.31 421 SER A C 1
ATOM 3280 O O . SER A 1 421 ? 19.583 -14.134 -26.210 1.00 89.31 421 SER A O 1
ATOM 3282 N N . ALA A 1 422 ? 18.301 -12.333 -26.633 1.00 89.88 422 ALA A N 1
ATOM 3283 C CA . ALA A 1 422 ? 19.395 -11.465 -27.061 1.00 89.88 422 ALA A CA 1
ATOM 3284 C C . ALA A 1 422 ? 20.472 -11.294 -25.973 1.00 89.88 422 ALA A C 1
ATOM 3286 O O . ALA A 1 422 ? 21.670 -11.382 -26.257 1.00 89.88 422 ALA A O 1
ATOM 3287 N N . LEU A 1 423 ? 20.062 -11.110 -24.713 1.00 91.19 423 LEU A N 1
ATOM 3288 C CA . LEU A 1 423 ? 20.970 -11.009 -23.567 1.00 91.19 423 LEU A CA 1
ATOM 3289 C C . LEU A 1 423 ? 21.701 -12.321 -23.255 1.00 91.19 423 LEU A C 1
ATOM 3291 O O . LEU A 1 423 ? 22.805 -12.271 -22.707 1.00 91.19 423 LEU A O 1
ATOM 3295 N N . SER A 1 424 ? 21.108 -13.472 -23.576 1.00 88.62 424 SER A N 1
ATOM 3296 C CA . SER A 1 424 ? 21.715 -14.789 -23.364 1.00 88.62 424 SER A CA 1
ATOM 3297 C C . SER A 1 424 ? 22.732 -15.143 -24.454 1.00 88.62 424 SER A C 1
ATOM 3299 O O . SER A 1 424 ? 23.837 -15.587 -24.140 1.00 88.62 424 SER A O 1
ATOM 3301 N N . GLU A 1 425 ? 22.396 -14.886 -25.722 1.00 87.94 425 GLU A N 1
ATOM 3302 C CA . GLU A 1 425 ? 23.226 -15.239 -26.877 1.00 87.94 425 GLU A CA 1
ATOM 3303 C C . GLU A 1 425 ? 24.352 -14.233 -27.116 1.00 87.94 425 GLU A C 1
ATOM 3305 O O . GLU A 1 425 ? 25.461 -14.618 -27.489 1.00 87.94 425 GLU A O 1
ATOM 3310 N N . LYS A 1 426 ? 24.070 -12.937 -26.918 1.00 89.06 426 LYS A N 1
ATOM 3311 C CA . LYS A 1 426 ? 24.990 -11.817 -27.177 1.00 89.06 426 LYS A CA 1
ATOM 3312 C C . LYS A 1 426 ? 25.730 -11.936 -28.513 1.00 89.06 426 LYS A C 1
ATOM 3314 O O . LYS A 1 426 ? 26.952 -11.753 -28.579 1.00 89.06 426 LYS A O 1
ATOM 3319 N N . ARG A 1 427 ? 24.990 -12.236 -29.587 1.00 89.56 427 ARG A N 1
ATOM 3320 C CA . ARG A 1 427 ? 25.541 -12.373 -30.945 1.00 89.56 427 ARG A CA 1
ATOM 3321 C C . ARG A 1 427 ? 26.300 -11.108 -31.360 1.00 89.56 427 ARG A C 1
ATOM 3323 O O . ARG A 1 427 ? 25.951 -9.997 -30.955 1.00 89.56 427 ARG A O 1
ATOM 3330 N N . ALA A 1 428 ? 27.371 -11.271 -32.132 1.00 85.94 428 ALA A N 1
ATOM 3331 C CA . ALA A 1 428 ? 28.233 -10.157 -32.535 1.00 85.94 428 ALA A CA 1
ATOM 3332 C C . ALA A 1 428 ? 27.587 -9.250 -33.598 1.00 85.94 428 ALA A C 1
ATOM 3334 O O . ALA A 1 428 ? 27.900 -8.065 -33.651 1.00 85.94 428 ALA A O 1
ATOM 3335 N N . ASP A 1 429 ? 26.691 -9.810 -34.404 1.00 87.50 429 ASP A N 1
ATOM 3336 C CA . ASP A 1 429 ? 25.929 -9.190 -35.489 1.00 87.50 429 ASP A CA 1
ATOM 3337 C C . ASP A 1 429 ? 24.511 -8.758 -35.066 1.00 87.50 429 ASP A C 1
ATOM 3339 O O . ASP A 1 429 ? 23.683 -8.467 -35.920 1.00 87.50 429 ASP A O 1
ATOM 3343 N N . PHE A 1 430 ? 24.230 -8.705 -33.757 1.00 90.44 430 PHE A N 1
ATOM 3344 C CA . PHE A 1 430 ? 22.917 -8.324 -33.229 1.00 90.44 430 PHE A CA 1
ATOM 3345 C C . PHE A 1 430 ? 22.555 -6.864 -33.550 1.00 90.44 430 PHE A C 1
ATOM 3347 O O . PHE A 1 430 ? 23.330 -5.950 -33.237 1.00 90.44 430 PHE A O 1
ATOM 3354 N N . ASP A 1 431 ? 21.353 -6.635 -34.076 1.00 87.50 431 ASP A N 1
ATOM 3355 C CA . ASP A 1 431 ? 20.845 -5.310 -34.457 1.00 87.50 431 ASP A CA 1
ATOM 3356 C C . ASP A 1 431 ? 19.371 -5.096 -34.058 1.00 87.50 431 ASP A C 1
ATOM 3358 O O . ASP A 1 431 ? 18.652 -6.040 -33.744 1.00 87.50 431 ASP A O 1
ATOM 3362 N N . HIS A 1 432 ? 18.893 -3.848 -34.075 1.00 85.44 432 HIS A N 1
ATOM 3363 C CA . HIS A 1 432 ? 17.517 -3.483 -33.718 1.00 85.44 432 HIS A CA 1
ATOM 3364 C C . HIS A 1 432 ? 16.459 -4.264 -34.518 1.00 85.44 432 HIS A C 1
ATOM 3366 O O . HIS A 1 432 ? 15.424 -4.622 -33.962 1.00 85.44 432 HIS A O 1
ATOM 3372 N N . GLY A 1 433 ? 16.730 -4.609 -35.783 1.00 83.19 433 GLY A N 1
ATOM 3373 C CA . GLY A 1 433 ? 15.839 -5.424 -36.620 1.00 83.19 433 GLY A CA 1
ATOM 3374 C C . GLY A 1 433 ? 15.664 -6.887 -36.174 1.00 83.19 433 GLY A C 1
ATOM 3375 O O . GLY A 1 433 ? 14.743 -7.560 -36.656 1.00 83.19 433 GLY A O 1
ATOM 3376 N N . ASP A 1 434 ? 16.503 -7.387 -35.259 1.00 85.62 434 ASP A N 1
ATOM 3377 C CA . ASP A 1 434 ? 16.351 -8.717 -34.652 1.00 85.62 434 ASP A CA 1
ATOM 3378 C C . ASP A 1 434 ? 15.166 -8.789 -33.683 1.00 85.62 434 ASP A C 1
ATOM 3380 O O . ASP A 1 434 ? 14.632 -9.872 -33.458 1.00 85.62 434 ASP A O 1
ATOM 3384 N N . ILE A 1 435 ? 14.729 -7.643 -33.159 1.00 90.75 435 ILE A N 1
ATOM 3385 C CA . ILE A 1 435 ? 13.573 -7.523 -32.273 1.00 90.75 435 ILE A CA 1
ATOM 3386 C C . ILE A 1 435 ? 12.347 -7.135 -33.109 1.00 90.75 435 ILE A C 1
ATOM 3388 O O . ILE A 1 435 ? 12.370 -6.181 -33.895 1.00 90.75 435 ILE A O 1
ATOM 3392 N N . THR A 1 436 ? 11.249 -7.867 -32.935 1.00 88.00 436 THR A N 1
ATOM 3393 C CA . THR A 1 436 ? 10.076 -7.799 -33.818 1.00 88.00 436 THR A CA 1
ATOM 3394 C C . THR A 1 436 ? 9.438 -6.410 -33.833 1.00 88.00 436 THR A C 1
ATOM 3396 O O . THR A 1 436 ? 9.144 -5.885 -34.907 1.00 88.00 436 THR A O 1
ATOM 3399 N N . ILE A 1 437 ? 9.296 -5.765 -32.670 1.00 87.62 437 ILE A N 1
ATOM 3400 C CA . ILE A 1 437 ? 8.646 -4.447 -32.568 1.00 87.62 437 ILE A CA 1
ATOM 3401 C C . ILE A 1 437 ? 9.394 -3.353 -33.341 1.00 87.62 437 ILE A C 1
ATOM 3403 O O . ILE A 1 437 ? 8.776 -2.515 -33.992 1.00 87.62 437 ILE A O 1
ATOM 3407 N N . PHE A 1 438 ? 10.728 -3.372 -33.331 1.00 87.88 438 PHE A N 1
ATOM 3408 C CA . PHE A 1 438 ? 11.519 -2.404 -34.086 1.00 87.88 438 PHE A CA 1
ATOM 3409 C C . PHE A 1 438 ? 11.411 -2.664 -35.592 1.00 87.88 438 PHE A C 1
ATOM 3411 O O . PHE A 1 438 ? 11.287 -1.719 -36.370 1.00 87.88 438 PHE A O 1
ATOM 3418 N N . ARG A 1 439 ? 11.364 -3.935 -36.011 1.00 88.31 439 ARG A N 1
ATOM 3419 C CA . ARG A 1 439 ? 11.121 -4.314 -37.412 1.00 88.31 439 ARG A CA 1
ATOM 3420 C C . ARG A 1 439 ? 9.755 -3.829 -37.910 1.00 88.31 439 ARG A C 1
ATOM 3422 O O . ARG A 1 439 ? 9.657 -3.327 -39.028 1.00 88.31 439 ARG A O 1
ATOM 3429 N N . GLU A 1 440 ? 8.713 -3.960 -37.091 1.00 86.44 440 GLU A N 1
ATOM 3430 C CA . GLU A 1 440 ? 7.368 -3.451 -37.391 1.00 86.44 440 GLU A CA 1
ATOM 3431 C C . GLU A 1 440 ? 7.365 -1.928 -37.554 1.00 86.44 440 GLU A C 1
ATOM 3433 O O . GLU A 1 440 ? 6.884 -1.430 -38.570 1.00 86.44 440 GLU A O 1
ATOM 3438 N N . LEU A 1 441 ? 7.978 -1.191 -36.621 1.00 85.44 441 LEU A N 1
ATOM 3439 C CA . LEU A 1 441 ? 8.042 0.274 -36.669 1.00 85.44 441 LEU A CA 1
ATOM 3440 C C . LEU A 1 441 ? 8.760 0.802 -37.915 1.00 85.44 441 LEU A C 1
ATOM 3442 O O . LEU A 1 441 ? 8.309 1.771 -38.529 1.00 85.44 441 LEU A O 1
ATOM 3446 N N . VAL A 1 442 ? 9.851 0.150 -38.324 1.00 85.19 442 VAL A N 1
ATOM 3447 C CA . VAL A 1 442 ? 10.571 0.495 -39.559 1.00 85.19 442 VAL A CA 1
ATOM 3448 C C . VAL A 1 442 ? 9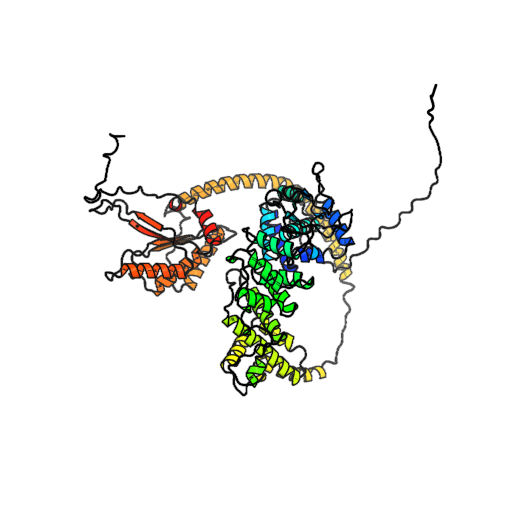.671 0.294 -40.788 1.00 85.19 442 VAL A C 1
ATOM 3450 O O . VAL A 1 442 ? 9.598 1.170 -41.655 1.00 85.19 442 VAL A O 1
ATOM 3453 N N . ASN A 1 443 ? 8.919 -0.811 -40.839 1.00 83.88 443 ASN A N 1
ATOM 3454 C CA . ASN A 1 443 ? 7.986 -1.102 -41.932 1.00 83.88 443 ASN A CA 1
ATOM 3455 C C . ASN A 1 443 ? 6.780 -0.140 -41.953 1.00 83.88 443 ASN A C 1
ATOM 3457 O O . ASN A 1 443 ? 6.363 0.331 -43.015 1.00 83.88 443 ASN A O 1
ATOM 3461 N N . GLU A 1 444 ? 6.217 0.197 -40.792 1.00 81.62 444 GLU A N 1
ATOM 3462 C CA . GLU A 1 444 ? 5.106 1.148 -40.671 1.00 81.62 444 GLU A CA 1
ATOM 3463 C C . GLU A 1 444 ? 5.513 2.567 -41.076 1.00 81.62 444 GLU A C 1
ATOM 3465 O O . GLU A 1 444 ? 4.774 3.252 -41.789 1.00 81.62 444 GLU A O 1
ATOM 3470 N N . HIS A 1 445 ? 6.712 3.009 -40.695 1.00 77.00 445 HIS A N 1
ATOM 3471 C CA . HIS A 1 445 ? 7.232 4.307 -41.114 1.00 77.00 445 HIS A CA 1
ATOM 3472 C C . HIS A 1 445 ? 7.395 4.394 -42.641 1.00 77.00 445 HIS A C 1
ATOM 3474 O O . HIS A 1 445 ? 7.030 5.407 -43.251 1.00 77.00 445 HIS A O 1
ATOM 3480 N N . ALA A 1 446 ? 7.854 3.310 -43.278 1.00 73.69 446 ALA A N 1
ATOM 3481 C CA . ALA A 1 446 ? 7.941 3.227 -44.733 1.00 73.69 446 ALA A CA 1
ATOM 3482 C C . ALA A 1 446 ? 6.558 3.375 -45.402 1.00 73.69 446 ALA A C 1
ATOM 3484 O O . ALA A 1 446 ? 6.408 4.153 -46.340 1.00 73.69 446 ALA A O 1
ATOM 3485 N N . THR A 1 447 ? 5.518 2.721 -44.870 1.00 71.12 447 THR A N 1
ATOM 3486 C CA . THR A 1 447 ? 4.153 2.758 -45.447 1.00 71.12 447 THR A CA 1
ATOM 3487 C C . THR A 1 447 ? 3.356 4.039 -45.141 1.00 71.12 447 THR A C 1
ATOM 3489 O O . THR A 1 447 ? 2.531 4.474 -45.948 1.00 71.12 447 THR A O 1
ATOM 3492 N N . SER A 1 448 ? 3.582 4.685 -43.992 1.00 64.50 448 SER A N 1
ATOM 3493 C CA . SER A 1 448 ? 2.911 5.937 -43.589 1.00 64.50 448 SER A CA 1
ATOM 3494 C C . SER A 1 448 ? 3.335 7.136 -44.446 1.00 64.50 448 SER A C 1
ATOM 3496 O O . SER A 1 448 ? 2.526 8.019 -44.759 1.00 64.50 448 SER A O 1
ATOM 3498 N N . THR A 1 449 ? 4.589 7.129 -44.897 1.00 58.16 449 THR A N 1
ATOM 3499 C CA . THR A 1 449 ? 5.134 8.131 -45.822 1.00 58.16 449 THR A CA 1
ATOM 3500 C C . THR A 1 449 ? 4.392 8.122 -47.170 1.00 58.16 449 THR A C 1
ATOM 3502 O O . THR A 1 449 ? 4.198 9.181 -47.772 1.00 58.16 449 THR A O 1
ATOM 3505 N N . ASP A 1 450 ? 3.852 6.970 -47.583 1.00 51.25 450 ASP A N 1
ATOM 3506 C CA . ASP A 1 450 ? 3.086 6.822 -48.826 1.00 51.25 450 ASP A CA 1
ATOM 3507 C C . ASP A 1 450 ? 1.618 7.277 -48.710 1.00 51.25 450 ASP A C 1
ATOM 3509 O O . ASP A 1 450 ? 1.070 7.864 -49.646 1.00 51.25 450 ASP A O 1
ATOM 3513 N N . ARG A 1 451 ? 0.966 7.086 -47.553 1.00 51.25 451 ARG A N 1
ATOM 3514 C CA . ARG A 1 451 ? -0.466 7.414 -47.357 1.00 51.25 451 ARG A CA 1
ATOM 3515 C C . ARG A 1 451 ? -0.760 8.908 -47.201 1.00 51.25 451 ARG A C 1
ATOM 3517 O O . ARG A 1 451 ? -1.822 9.367 -47.625 1.00 51.25 451 ARG A O 1
ATOM 3524 N N . LYS A 1 452 ? 0.173 9.701 -46.659 1.00 50.78 452 LYS A N 1
ATOM 3525 C CA . LYS A 1 452 ? 0.003 11.165 -46.504 1.00 50.78 452 LYS A CA 1
ATOM 3526 C C . LYS A 1 452 ? -0.125 11.921 -47.835 1.00 50.78 452 LYS A C 1
ATOM 3528 O O . LYS A 1 452 ? -0.574 13.063 -47.834 1.00 50.78 452 LYS A O 1
ATOM 3533 N N . ARG A 1 453 ? 0.198 11.291 -48.970 1.00 47.78 453 ARG A N 1
ATOM 3534 C CA . ARG A 1 453 ? 0.002 11.862 -50.314 1.00 47.78 453 ARG A CA 1
ATOM 3535 C C . ARG A 1 453 ? -1.439 11.777 -50.842 1.00 47.78 453 ARG A C 1
ATOM 3537 O O . ARG A 1 453 ? -1.745 12.482 -51.795 1.00 47.78 453 ARG A O 1
ATOM 3544 N N . GLN A 1 454 ? -2.321 10.960 -50.256 1.00 46.78 454 GLN A N 1
ATOM 3545 C CA . GLN A 1 454 ? -3.649 10.665 -50.832 1.00 46.78 454 GLN A CA 1
ATOM 3546 C C . GLN A 1 454 ? -4.852 11.306 -50.109 1.00 46.78 454 GLN A C 1
ATOM 3548 O O . GLN A 1 454 ? -5.958 11.269 -50.639 1.00 46.78 454 GLN A O 1
ATOM 3553 N N . ALA A 1 455 ? -4.677 11.931 -48.941 1.00 42.75 455 ALA A N 1
ATOM 3554 C CA . ALA A 1 455 ? -5.786 12.361 -48.073 1.00 42.75 455 ALA A CA 1
ATOM 3555 C C . ALA A 1 455 ? -6.096 13.880 -48.095 1.00 42.75 455 ALA A C 1
ATOM 3557 O O . ALA A 1 455 ? -6.406 14.460 -47.058 1.00 42.75 455 ALA A O 1
ATOM 3558 N N . LEU A 1 456 ? -6.021 14.541 -49.259 1.00 42.09 456 LEU A N 1
ATOM 3559 C CA . LEU A 1 456 ? -6.328 15.980 -49.432 1.00 42.09 456 LEU A CA 1
ATOM 3560 C C . LEU A 1 456 ? -7.757 16.276 -49.947 1.00 42.09 456 LEU A C 1
ATOM 3562 O O . LEU A 1 456 ? -8.028 17.380 -50.407 1.00 42.09 456 LEU A O 1
ATOM 3566 N N . GLY A 1 457 ? -8.689 15.321 -49.869 1.00 39.06 457 GLY A N 1
ATOM 3567 C CA . GLY A 1 457 ? -10.069 15.488 -50.348 1.00 39.06 457 GLY A CA 1
ATOM 3568 C C . GLY A 1 457 ? -11.124 15.237 -49.268 1.00 39.06 457 GLY A C 1
ATOM 3569 O O . GLY A 1 457 ? -11.548 14.107 -49.067 1.00 39.06 457 GLY A O 1
ATOM 3570 N N . MET A 1 458 ? -11.566 16.303 -48.606 1.00 39.66 458 MET A N 1
ATOM 3571 C CA . MET A 1 458 ? -12.800 16.430 -47.800 1.00 39.66 458 MET A CA 1
ATOM 3572 C C . MET A 1 458 ? -13.603 17.591 -48.437 1.00 39.66 458 MET A C 1
ATOM 3574 O O . MET A 1 458 ? -12.921 18.440 -49.023 1.00 39.66 458 MET A O 1
ATOM 3578 N N . PRO A 1 459 ? -14.959 17.739 -48.347 1.00 43.69 459 PRO A N 1
ATOM 3579 C CA . PRO A 1 459 ? -15.694 17.715 -47.063 1.00 43.69 459 PRO A CA 1
ATOM 3580 C C . PRO A 1 459 ? -17.254 17.470 -47.061 1.00 43.69 459 PRO A C 1
ATOM 3582 O O . PRO A 1 459 ? -17.921 17.453 -48.089 1.00 43.69 459 PRO A O 1
ATOM 3585 N N . THR A 1 460 ? -17.802 17.321 -45.836 1.00 37.62 460 THR A N 1
ATOM 3586 C CA . THR A 1 460 ? -19.058 17.851 -45.198 1.00 37.62 460 THR A CA 1
ATOM 3587 C C . THR A 1 460 ? -20.452 17.870 -45.859 1.00 37.62 460 THR A C 1
ATOM 3589 O O . THR A 1 460 ? -20.621 18.399 -46.948 1.00 37.62 460 THR A O 1
ATOM 3592 N N . SER A 1 461 ? -21.502 17.609 -45.054 1.00 31.50 461 SER A N 1
ATOM 3593 C CA . SER A 1 461 ? -22.478 18.665 -44.672 1.00 31.50 461 SER A CA 1
ATOM 3594 C C . SER A 1 461 ? -23.451 18.261 -43.550 1.00 31.50 461 SER A C 1
ATOM 3596 O O . SER A 1 461 ? -23.878 17.115 -43.439 1.00 31.50 461 SER A O 1
ATOM 3598 N N . SER A 1 462 ? -23.750 19.247 -42.698 1.00 43.31 462 SER A N 1
ATOM 3599 C CA . SER A 1 462 ? -24.797 19.275 -41.675 1.00 43.31 462 SER A CA 1
ATOM 3600 C C . SER A 1 462 ? -26.135 19.739 -42.266 1.00 43.31 462 SER A C 1
ATOM 3602 O O . SER A 1 462 ? -26.149 20.262 -43.374 1.00 43.31 462 SER A O 1
ATOM 3604 N N . ILE A 1 463 ? -27.227 19.556 -41.504 1.00 45.97 463 ILE A N 1
ATOM 3605 C CA . ILE A 1 463 ? -28.458 20.382 -41.368 1.00 45.97 463 ILE A CA 1
ATOM 3606 C C . ILE A 1 463 ? -29.606 19.438 -40.937 1.00 45.97 463 ILE A C 1
ATOM 3608 O O . ILE A 1 463 ? -30.354 18.932 -41.764 1.00 45.97 463 ILE A O 1
ATOM 3612 N N . ALA A 1 464 ? -29.716 19.155 -39.629 1.00 49.66 464 ALA A N 1
ATOM 3613 C CA . ALA A 1 464 ? -30.896 18.512 -39.008 1.00 49.66 464 ALA A CA 1
ATOM 3614 C C . ALA A 1 464 ? -30.989 18.698 -37.469 1.00 49.66 464 ALA A C 1
ATOM 3616 O O . ALA A 1 464 ? -31.836 18.086 -36.831 1.00 49.66 464 ALA A O 1
ATOM 3617 N N . ALA A 1 465 ? -30.120 19.504 -36.841 1.00 48.47 465 ALA A N 1
ATOM 3618 C CA . ALA A 1 465 ? -29.999 19.539 -35.375 1.00 48.47 465 ALA A CA 1
ATOM 3619 C C . ALA A 1 465 ? -31.026 20.459 -34.681 1.00 48.47 465 ALA A C 1
ATOM 3621 O O . ALA A 1 465 ? -31.535 20.135 -33.616 1.00 48.47 465 ALA A O 1
ATOM 3622 N N . ALA A 1 466 ? -31.408 21.573 -35.309 1.00 49.94 466 ALA A N 1
ATOM 3623 C CA . ALA A 1 466 ? -32.175 22.624 -34.631 1.00 49.94 466 ALA A CA 1
ATOM 3624 C C . ALA A 1 466 ? -33.681 22.326 -34.441 1.00 49.94 466 ALA A C 1
ATOM 3626 O O . ALA A 1 466 ? -34.361 23.045 -33.713 1.00 49.94 466 ALA A O 1
ATOM 3627 N N . GLN A 1 467 ? -34.233 21.297 -35.096 1.00 52.56 467 GLN A N 1
ATOM 3628 C CA . GLN A 1 467 ? -35.645 20.904 -34.931 1.00 52.56 467 GLN A CA 1
ATOM 3629 C C . GLN A 1 467 ? -35.845 19.783 -33.900 1.00 52.56 467 GLN A C 1
ATOM 3631 O O . GLN A 1 467 ? -36.935 19.680 -33.339 1.00 52.56 467 GLN A O 1
ATOM 3636 N N . LEU A 1 468 ? -34.802 18.995 -33.613 1.00 56.34 468 LEU A N 1
ATOM 3637 C CA . LEU A 1 468 ? -34.836 17.910 -32.626 1.00 56.34 468 LEU A CA 1
ATOM 3638 C C . LEU A 1 468 ? -34.730 18.439 -31.189 1.00 56.34 468 LEU A C 1
ATOM 3640 O O . LEU A 1 468 ? -35.518 18.037 -30.336 1.00 56.34 468 LEU A O 1
ATOM 3644 N N . GLU A 1 469 ? -33.867 19.432 -30.949 1.00 56.75 469 GLU A N 1
ATOM 3645 C CA . GLU A 1 469 ? -33.659 20.014 -29.610 1.00 56.75 469 GLU A CA 1
ATOM 3646 C C . GLU A 1 469 ? -34.940 20.597 -28.990 1.00 56.75 469 GLU A C 1
ATOM 3648 O O . GLU A 1 469 ? -35.123 20.579 -27.774 1.00 56.75 469 GLU A O 1
ATOM 3653 N N . ARG A 1 470 ? -35.872 21.092 -29.813 1.00 55.12 470 ARG A N 1
ATOM 3654 C CA . ARG A 1 470 ? -37.102 21.721 -29.312 1.00 55.12 470 ARG A CA 1
ATOM 3655 C C . ARG A 1 470 ? -38.155 20.707 -28.860 1.00 55.12 470 ARG A C 1
ATOM 3657 O O . ARG A 1 470 ? -38.915 21.000 -27.947 1.00 55.12 470 ARG A O 1
ATOM 3664 N N . GLN A 1 471 ? -38.188 19.521 -29.469 1.00 57.06 471 GLN A N 1
ATOM 3665 C CA . GLN A 1 471 ? -39.115 18.447 -29.086 1.00 57.06 471 GLN A CA 1
ATOM 3666 C C . GLN A 1 471 ? -38.619 17.675 -27.858 1.00 57.06 471 GLN A C 1
ATOM 3668 O O . GLN A 1 471 ? -39.427 17.246 -27.034 1.00 57.06 471 GLN A O 1
ATOM 3673 N N . GLU A 1 472 ? -37.300 17.546 -27.697 1.00 62.81 472 GLU A N 1
ATOM 3674 C CA . GLU A 1 472 ? -36.697 16.927 -26.512 1.00 62.81 472 GLU A CA 1
ATOM 3675 C C . GLU A 1 472 ? -36.993 17.722 -25.233 1.00 62.81 472 GLU A C 1
ATOM 3677 O O . GLU A 1 472 ? -37.303 17.136 -24.192 1.00 62.81 472 GLU A O 1
ATOM 3682 N N . PHE A 1 473 ? -36.989 19.054 -25.321 1.00 65.31 473 PHE A N 1
ATOM 3683 C CA . PHE A 1 473 ? -37.247 19.925 -24.175 1.00 65.31 473 PHE A CA 1
ATOM 3684 C C . PHE A 1 473 ? -38.675 19.786 -23.615 1.00 65.31 473 PHE A C 1
ATOM 3686 O O . PHE A 1 473 ? -38.867 19.685 -22.399 1.00 65.31 473 PHE A O 1
ATOM 3693 N N . ASP A 1 474 ? -39.683 19.705 -24.485 1.00 65.69 474 ASP A N 1
ATOM 3694 C CA . ASP A 1 474 ? -41.087 19.604 -24.065 1.00 65.69 474 ASP A CA 1
ATOM 3695 C C . ASP A 1 474 ? -41.411 18.232 -23.438 1.00 65.69 474 ASP A C 1
ATOM 3697 O O . ASP A 1 474 ? -42.183 18.134 -22.475 1.00 65.69 474 ASP A O 1
ATOM 3701 N N . ILE A 1 475 ? -40.767 17.162 -23.918 1.00 70.56 475 ILE A N 1
ATOM 3702 C CA . ILE A 1 475 ? -40.910 15.808 -23.360 1.00 70.56 475 ILE A CA 1
ATOM 3703 C C . ILE A 1 475 ? -40.282 15.729 -21.963 1.00 70.56 475 ILE A C 1
ATOM 3705 O O . ILE A 1 475 ? -40.898 15.171 -21.041 1.00 70.56 475 ILE A O 1
ATOM 3709 N N . ALA A 1 476 ? -39.104 16.331 -21.780 1.00 68.88 476 ALA A N 1
ATOM 3710 C CA . ALA A 1 476 ? -38.416 16.378 -20.493 1.00 68.88 476 ALA A CA 1
ATOM 3711 C C . ALA A 1 476 ? -39.275 17.065 -19.420 1.00 68.88 476 ALA A C 1
ATOM 3713 O O . ALA A 1 476 ? -39.399 16.566 -18.298 1.00 68.88 476 ALA A O 1
ATOM 3714 N N . MET A 1 477 ? -39.955 18.155 -19.785 1.00 72.06 477 MET A N 1
ATOM 3715 C CA . MET A 1 477 ? -40.775 18.915 -18.843 1.00 72.06 477 MET A CA 1
ATOM 3716 C C . MET A 1 477 ? -42.044 18.169 -18.404 1.00 72.06 477 MET A C 1
ATOM 3718 O O . MET A 1 477 ? -42.454 18.258 -17.244 1.00 72.06 477 MET A O 1
ATOM 3722 N N . SER A 1 478 ? -42.650 17.378 -19.298 1.00 69.19 478 SER A N 1
ATOM 3723 C CA . SER A 1 478 ? -43.810 16.546 -18.942 1.00 69.19 478 SER A CA 1
ATOM 3724 C C . SER A 1 478 ? -43.438 15.368 -18.029 1.00 69.19 478 SER A C 1
ATOM 3726 O O . SER A 1 478 ? -44.203 15.009 -17.131 1.00 69.19 478 SER A O 1
ATOM 3728 N N . THR A 1 479 ? -42.237 14.813 -18.216 1.00 69.62 479 THR A N 1
ATOM 3729 C CA . THR A 1 479 ? -41.724 13.673 -17.444 1.00 69.62 479 THR A CA 1
ATOM 3730 C C . THR A 1 479 ? -41.434 14.087 -16.003 1.00 69.62 479 THR A C 1
ATOM 3732 O O . THR A 1 479 ? -41.904 13.443 -15.067 1.00 69.62 479 THR A O 1
ATOM 3735 N N . LEU A 1 480 ? -40.797 15.249 -15.820 1.00 71.06 480 LEU A N 1
ATOM 3736 C CA . LEU A 1 480 ? -40.462 15.784 -14.499 1.00 71.06 480 LEU A CA 1
ATOM 3737 C C . LEU A 1 480 ? -41.704 15.973 -13.610 1.00 71.06 480 LEU A C 1
ATOM 3739 O O . LEU A 1 480 ? -41.694 15.665 -12.418 1.00 71.06 480 LEU A O 1
ATOM 3743 N N . LYS A 1 481 ? -42.807 16.444 -14.205 1.00 69.31 481 LYS A N 1
ATOM 3744 C CA . LYS A 1 481 ? -44.069 16.667 -13.490 1.00 69.31 481 LYS A CA 1
ATOM 3745 C C . LYS A 1 481 ? -44.684 15.358 -12.988 1.00 69.31 481 LYS A C 1
ATOM 3747 O O . LYS A 1 481 ? -45.184 15.304 -11.868 1.00 69.31 481 LYS A O 1
ATOM 3752 N N . ARG A 1 482 ? -44.610 14.298 -13.796 1.00 72.50 482 ARG A N 1
ATOM 3753 C CA . ARG A 1 482 ? -45.101 12.962 -13.440 1.00 72.50 482 ARG A CA 1
ATOM 3754 C C . ARG A 1 482 ? -44.275 12.329 -12.314 1.00 72.50 482 ARG A C 1
ATOM 3756 O O . ARG A 1 482 ? -44.845 11.694 -11.428 1.00 72.50 482 ARG A O 1
ATOM 3763 N N . ASP A 1 483 ? -42.963 12.538 -12.317 1.00 71.62 483 ASP A N 1
ATOM 3764 C CA . ASP A 1 483 ? -42.064 11.967 -11.311 1.00 71.62 483 ASP A CA 1
ATOM 3765 C C . ASP A 1 483 ? -42.257 12.609 -9.927 1.00 71.62 483 ASP A C 1
ATOM 3767 O O . ASP A 1 483 ? -42.248 11.911 -8.909 1.00 71.62 483 ASP A O 1
ATOM 3771 N N . CYS A 1 484 ? -42.542 13.916 -9.871 1.00 73.00 484 CYS A N 1
ATOM 3772 C CA . CYS A 1 484 ? -42.872 14.596 -8.616 1.00 73.00 484 CYS A CA 1
ATOM 3773 C C . CYS A 1 484 ? -44.139 14.037 -7.944 1.00 73.00 484 CYS A C 1
ATOM 3775 O O . CYS A 1 484 ? -44.182 13.907 -6.717 1.00 73.00 484 CYS A O 1
ATOM 3777 N N . ASP A 1 485 ? -45.162 13.686 -8.725 1.00 71.19 485 ASP A N 1
ATOM 3778 C CA . ASP A 1 485 ? -46.410 13.134 -8.189 1.00 71.19 485 ASP A CA 1
ATOM 3779 C C . ASP A 1 485 ? -46.241 11.674 -7.733 1.00 71.19 485 ASP A C 1
ATOM 3781 O O . ASP A 1 485 ? -46.741 11.294 -6.669 1.00 71.19 485 ASP A O 1
ATOM 3785 N N . ALA A 1 486 ? -45.456 10.875 -8.463 1.00 71.38 486 ALA A N 1
ATOM 3786 C CA . ALA A 1 486 ? -45.099 9.514 -8.057 1.00 71.38 486 ALA A CA 1
ATOM 3787 C C . ALA A 1 486 ? -44.302 9.490 -6.739 1.00 71.38 486 ALA A C 1
ATOM 3789 O O . ALA A 1 486 ? -44.573 8.670 -5.857 1.00 71.38 486 ALA A O 1
ATOM 3790 N N . TYR A 1 487 ? -43.374 10.434 -6.562 1.00 64.12 487 TYR A N 1
ATOM 3791 C CA . TYR A 1 487 ? -42.578 10.563 -5.340 1.00 64.12 487 TYR A CA 1
ATOM 3792 C C . TYR A 1 487 ? -43.434 10.890 -4.105 1.00 64.12 487 TYR A C 1
ATOM 3794 O O . TYR A 1 487 ? -43.207 10.362 -3.013 1.00 64.12 487 TYR A O 1
ATOM 3802 N N . ARG A 1 488 ? -44.478 11.709 -4.277 1.00 69.56 488 ARG A N 1
ATOM 3803 C CA . ARG A 1 488 ? -45.393 12.092 -3.191 1.00 69.56 488 ARG A CA 1
ATOM 3804 C C . ARG A 1 488 ? -46.250 10.906 -2.714 1.00 69.56 488 ARG A C 1
ATOM 3806 O O . ARG A 1 488 ? -46.476 10.749 -1.513 1.00 69.56 488 ARG A O 1
ATOM 3813 N N . ILE A 1 489 ? -46.666 10.031 -3.632 1.00 70.19 489 ILE A N 1
ATOM 3814 C CA . ILE A 1 489 ? -47.373 8.779 -3.309 1.00 70.19 489 ILE A CA 1
ATOM 3815 C C . ILE A 1 489 ? -46.430 7.787 -2.605 1.00 70.19 489 ILE A C 1
ATOM 3817 O O . ILE A 1 489 ? -46.813 7.183 -1.601 1.00 70.19 489 ILE A O 1
ATOM 3821 N N . TRP A 1 490 ? -45.182 7.673 -3.068 1.00 68.56 490 TRP A N 1
ATOM 3822 C CA . TRP A 1 490 ? -44.163 6.795 -2.480 1.00 68.56 490 TRP A CA 1
ATOM 3823 C C . TRP A 1 490 ? -43.821 7.157 -1.024 1.00 68.56 490 TRP A C 1
ATOM 3825 O O . TRP A 1 490 ? -43.821 6.281 -0.161 1.00 68.56 490 TRP A O 1
ATOM 3835 N N . LEU A 1 491 ? -43.644 8.446 -0.714 1.00 60.28 491 LEU A N 1
ATOM 3836 C CA . LEU A 1 491 ? -43.369 8.938 0.649 1.00 60.28 491 LEU A CA 1
ATOM 3837 C C . LEU A 1 491 ? -44.415 8.496 1.683 1.00 60.28 491 LEU A C 1
ATOM 3839 O O . LEU A 1 491 ? -44.090 8.265 2.848 1.00 60.28 491 LEU A O 1
ATOM 3843 N N . THR A 1 492 ? -45.670 8.367 1.251 1.00 61.97 492 THR A N 1
ATOM 3844 C CA . THR A 1 492 ? -46.781 7.964 2.120 1.00 61.97 492 THR A CA 1
ATOM 3845 C C . THR A 1 492 ? -46.768 6.451 2.372 1.00 61.97 492 THR A C 1
ATOM 3847 O O . THR A 1 492 ? -47.111 6.008 3.461 1.00 61.97 492 THR A O 1
ATOM 3850 N N . GLN A 1 493 ? -46.302 5.655 1.404 1.00 60.09 493 GLN A N 1
ATOM 3851 C CA . GLN A 1 493 ? -46.199 4.193 1.511 1.00 60.09 493 GLN A CA 1
ATOM 3852 C C . GLN A 1 493 ? -44.934 3.721 2.252 1.00 60.09 493 GLN A C 1
ATOM 3854 O O . GLN A 1 493 ? -44.940 2.645 2.849 1.00 60.09 493 GLN A O 1
ATOM 3859 N N . SER A 1 494 ? -43.851 4.505 2.245 1.00 55.34 494 SER A N 1
ATOM 3860 C CA . SER A 1 494 ? -42.575 4.120 2.871 1.00 55.34 494 SER A CA 1
ATOM 3861 C C . SER A 1 494 ? -42.610 4.125 4.406 1.00 55.34 494 SER A C 1
ATOM 3863 O O . SER A 1 494 ? -41.983 3.270 5.027 1.00 55.34 494 SER A O 1
ATOM 3865 N N . ARG A 1 495 ? -43.403 5.003 5.038 1.00 51.34 495 ARG A N 1
ATOM 3866 C CA . ARG A 1 495 ? -43.463 5.119 6.511 1.00 51.34 495 ARG A CA 1
ATOM 3867 C C . ARG A 1 495 ? -44.082 3.907 7.214 1.00 51.34 495 ARG A C 1
ATOM 3869 O O . ARG A 1 495 ? -43.558 3.464 8.233 1.00 51.34 495 ARG A O 1
ATOM 3876 N N . ASP A 1 496 ? -45.137 3.322 6.653 1.00 57.31 496 ASP A N 1
ATOM 3877 C CA . ASP A 1 496 ? -45.739 2.094 7.200 1.00 57.31 496 ASP A CA 1
ATOM 3878 C C . ASP A 1 496 ? -44.872 0.856 6.913 1.00 57.31 496 ASP A C 1
ATOM 3880 O O . ASP A 1 496 ? -44.872 -0.127 7.660 1.00 57.31 496 ASP A O 1
ATOM 3884 N N . ARG A 1 497 ? -44.070 0.921 5.845 1.00 55.97 497 ARG A N 1
ATOM 3885 C CA . ARG A 1 497 ? -43.165 -0.150 5.429 1.00 55.97 497 ARG A CA 1
ATOM 3886 C C . ARG A 1 497 ? -41.927 -0.252 6.318 1.00 55.97 497 ARG A C 1
ATOM 3888 O O . ARG A 1 497 ? -41.502 -1.367 6.604 1.00 55.97 497 ARG A O 1
ATOM 3895 N N . GLU A 1 498 ? -41.375 0.865 6.781 1.00 50.59 498 GLU A N 1
ATOM 3896 C CA . GLU A 1 498 ? -40.214 0.894 7.686 1.00 50.59 498 GLU A CA 1
ATOM 3897 C C . GLU A 1 498 ? -40.527 0.262 9.050 1.00 50.59 498 GLU A C 1
ATOM 3899 O O . GLU A 1 498 ? -39.759 -0.564 9.549 1.00 50.59 498 GLU A O 1
ATOM 3904 N N . ALA A 1 499 ? -41.700 0.562 9.617 1.00 54.69 499 ALA A N 1
ATOM 3905 C CA . ALA A 1 499 ? -42.147 -0.048 10.867 1.00 54.69 499 ALA A CA 1
ATOM 3906 C C . ALA A 1 499 ? -42.374 -1.564 10.714 1.00 54.69 499 ALA A C 1
ATOM 3908 O O . ALA A 1 499 ? -41.950 -2.353 11.563 1.00 54.69 499 ALA A O 1
ATOM 3909 N N . ALA A 1 500 ? -42.984 -1.992 9.605 1.00 56.44 500 ALA A N 1
ATOM 3910 C CA . ALA A 1 500 ? -43.164 -3.409 9.301 1.00 56.44 500 ALA A CA 1
ATOM 3911 C C . ALA A 1 500 ? -41.825 -4.134 9.054 1.00 56.44 500 ALA A C 1
ATOM 3913 O O . ALA A 1 500 ? -41.654 -5.272 9.496 1.00 56.44 500 ALA A O 1
ATOM 3914 N N . ALA A 1 501 ? -40.862 -3.476 8.401 1.00 60.16 501 ALA A N 1
ATOM 3915 C CA . ALA A 1 501 ? -39.534 -4.023 8.131 1.00 60.16 501 ALA A CA 1
ATOM 3916 C C . ALA A 1 501 ? -38.739 -4.260 9.422 1.00 60.16 501 ALA A C 1
ATOM 3918 O O . ALA A 1 501 ? -38.163 -5.333 9.594 1.00 60.16 501 ALA A O 1
ATOM 3919 N N . TYR A 1 502 ? -38.784 -3.316 10.364 1.00 53.91 502 TYR A N 1
ATOM 3920 C CA . TYR A 1 502 ? -38.091 -3.435 11.647 1.00 53.91 502 TYR A CA 1
ATOM 3921 C C . TYR A 1 502 ? -38.588 -4.628 12.482 1.00 53.91 502 TYR A C 1
ATOM 3923 O O . TYR A 1 502 ? -37.796 -5.428 12.989 1.00 53.91 502 TYR A O 1
ATOM 3931 N N . PHE A 1 503 ? -39.909 -4.805 12.590 1.00 59.59 503 PHE A N 1
ATOM 3932 C CA . PHE A 1 503 ? -40.478 -5.950 13.308 1.00 59.59 503 PHE A CA 1
ATOM 3933 C C . PHE A 1 503 ? -40.221 -7.280 12.590 1.00 59.59 503 PHE A C 1
ATOM 3935 O O . PHE A 1 503 ? -39.923 -8.285 13.245 1.00 59.59 503 PHE A O 1
ATOM 3942 N N . ALA A 1 504 ? -40.270 -7.286 11.255 1.00 63.28 504 ALA A N 1
ATOM 3943 C CA . ALA A 1 504 ? -39.920 -8.458 10.462 1.00 63.28 504 ALA A CA 1
ATOM 3944 C C . ALA A 1 504 ? -38.450 -8.861 10.663 1.00 63.28 504 ALA A C 1
ATOM 3946 O O . ALA A 1 504 ? -38.157 -10.048 10.803 1.00 63.28 504 ALA A O 1
ATOM 3947 N N . GLU A 1 505 ? -37.529 -7.899 10.747 1.00 58.62 505 GLU A N 1
ATOM 3948 C CA . GLU A 1 505 ? -36.102 -8.160 10.927 1.00 58.62 505 GLU A CA 1
ATOM 3949 C C . GLU A 1 505 ? -35.780 -8.765 12.299 1.00 58.62 505 GLU A C 1
ATOM 3951 O O . GLU A 1 505 ? -35.090 -9.785 12.391 1.00 58.62 505 GLU A O 1
ATOM 3956 N N . LEU A 1 506 ? -36.351 -8.211 13.369 1.00 58.97 506 LEU A N 1
ATOM 3957 C CA . LEU A 1 506 ? -36.203 -8.739 14.729 1.00 58.97 506 LEU A CA 1
ATOM 3958 C C . LEU A 1 506 ? -36.722 -10.179 14.849 1.00 58.97 506 LEU A C 1
ATOM 3960 O O . LEU A 1 506 ? -36.077 -11.052 15.446 1.00 58.97 506 LEU A O 1
ATOM 3964 N N . GLN A 1 507 ? -37.877 -10.453 14.244 1.00 68.88 507 GLN A N 1
ATOM 3965 C CA . GLN A 1 507 ? -38.462 -11.789 14.229 1.00 68.88 507 GLN A CA 1
ATOM 3966 C C . GLN A 1 507 ? -37.637 -12.754 13.364 1.00 68.88 507 GLN A C 1
ATOM 3968 O O . GLN A 1 507 ? -37.394 -13.893 13.777 1.00 68.88 507 GLN A O 1
ATOM 3973 N N . HIS A 1 508 ? -37.121 -12.283 12.228 1.00 63.47 508 HIS A N 1
ATOM 3974 C CA . HIS A 1 508 ? -36.254 -13.042 11.334 1.00 63.47 508 HIS A CA 1
ATOM 3975 C C . HIS A 1 508 ? -34.924 -13.427 11.996 1.00 63.47 508 HIS A C 1
ATOM 3977 O O . HIS A 1 508 ? -34.517 -14.585 11.916 1.00 63.47 508 HIS A O 1
ATOM 3983 N N . GLN A 1 509 ? -34.263 -12.519 12.722 1.00 57.03 509 GLN A N 1
ATOM 3984 C CA . GLN A 1 509 ? -33.010 -12.824 13.425 1.00 57.03 509 GLN A CA 1
ATOM 3985 C C . GLN A 1 509 ? -33.203 -13.884 14.520 1.00 57.03 509 GLN A C 1
ATOM 3987 O O . GLN A 1 509 ? -32.420 -14.836 14.628 1.00 57.03 509 GLN A O 1
ATOM 3992 N N . LYS A 1 510 ? -34.282 -13.769 15.306 1.00 66.12 510 LYS A N 1
ATOM 3993 C CA . LYS A 1 510 ? -34.631 -14.756 16.339 1.00 66.12 510 LYS A CA 1
ATOM 3994 C C . LYS A 1 510 ? -34.916 -16.129 15.725 1.00 66.12 510 LYS A C 1
ATOM 3996 O O . LYS A 1 510 ? -34.394 -17.135 16.209 1.00 66.12 510 LYS A O 1
ATOM 4001 N N . GLN A 1 511 ? -35.690 -16.167 14.639 1.00 69.81 511 GLN A N 1
ATOM 4002 C CA . GLN A 1 511 ? -35.984 -17.397 13.904 1.00 69.81 511 GLN A CA 1
ATOM 4003 C C . GLN A 1 511 ? -34.727 -17.997 13.269 1.00 69.81 511 GLN A C 1
ATOM 4005 O O . GLN A 1 511 ? -34.512 -19.196 13.397 1.00 69.81 511 GLN A O 1
ATOM 4010 N N . ARG A 1 512 ? -33.843 -17.189 12.669 1.00 65.56 512 ARG A N 1
ATOM 4011 C CA . ARG A 1 512 ? -32.571 -17.649 12.091 1.00 65.56 512 ARG A CA 1
ATOM 4012 C C . ARG A 1 512 ? -31.656 -18.292 13.117 1.00 65.56 512 ARG A C 1
ATOM 4014 O O . ARG A 1 512 ? -31.061 -19.322 12.826 1.00 65.56 512 ARG A O 1
ATOM 4021 N N . LYS A 1 513 ? -31.539 -17.709 14.310 1.00 62.00 513 LYS A N 1
ATOM 4022 C CA . LYS A 1 513 ? -30.694 -18.267 15.374 1.00 62.00 513 LYS A CA 1
ATOM 4023 C C . LYS A 1 513 ? -31.225 -19.611 15.866 1.00 62.00 513 LYS A C 1
ATOM 4025 O O . LYS A 1 513 ? -30.437 -20.518 16.121 1.00 62.00 513 LYS A O 1
ATOM 4030 N N . GLN A 1 514 ? -32.543 -19.739 15.990 1.00 67.62 514 GLN A N 1
ATOM 4031 C CA . GLN A 1 514 ? -33.170 -20.997 16.380 1.00 67.62 514 GLN A CA 1
ATOM 4032 C C . GLN A 1 514 ? -33.043 -22.043 15.264 1.00 67.62 514 GLN A C 1
ATOM 4034 O O . GLN A 1 514 ? -32.518 -23.125 15.501 1.00 67.62 514 GLN A O 1
ATOM 4039 N N . LYS A 1 515 ? -33.364 -21.660 14.024 1.00 69.69 515 LYS A N 1
ATOM 4040 C CA . LYS A 1 515 ? -33.214 -22.500 12.834 1.00 69.69 515 LYS A CA 1
ATOM 4041 C C . LYS A 1 515 ? -31.768 -22.956 12.632 1.00 69.69 515 LYS A C 1
ATOM 4043 O O . LYS A 1 515 ? -31.557 -24.111 12.315 1.00 69.69 515 LYS A O 1
ATOM 4048 N N . ALA A 1 516 ? -30.766 -22.111 12.877 1.00 59.50 516 ALA A N 1
ATOM 4049 C CA . ALA A 1 516 ? -29.356 -22.500 12.793 1.00 59.50 516 ALA A CA 1
ATOM 4050 C C . ALA A 1 516 ? -28.977 -23.574 13.826 1.00 59.50 516 ALA A C 1
ATOM 4052 O O . ALA A 1 516 ? -28.203 -24.475 13.515 1.00 59.50 516 ALA A O 1
ATOM 4053 N N . LYS A 1 517 ? -29.536 -23.514 15.042 1.00 66.75 517 LYS A N 1
ATOM 4054 C CA . LYS A 1 517 ? -29.339 -24.561 16.057 1.00 66.75 517 LYS A CA 1
ATOM 4055 C C . LYS A 1 517 ? -30.025 -25.865 15.665 1.00 66.75 517 LYS A C 1
ATOM 4057 O O . LYS A 1 517 ? -29.439 -26.930 15.841 1.00 66.75 517 LYS A O 1
ATOM 4062 N N . ASP A 1 518 ? -31.236 -25.768 15.130 1.00 70.94 518 ASP A N 1
ATOM 4063 C CA . ASP A 1 518 ? -32.009 -26.928 14.699 1.00 70.94 518 ASP A CA 1
ATOM 4064 C C . ASP A 1 518 ? -31.348 -27.590 13.477 1.00 70.94 518 ASP A C 1
ATOM 4066 O O . ASP A 1 518 ? -31.121 -28.794 13.496 1.00 70.94 518 ASP A O 1
ATOM 4070 N N . ILE A 1 519 ? -30.884 -26.797 12.502 1.00 64.12 519 ILE A N 1
ATOM 4071 C CA . ILE A 1 519 ? -30.088 -27.240 11.345 1.00 64.12 519 ILE A CA 1
ATOM 4072 C C . ILE A 1 519 ? -28.776 -27.887 11.788 1.00 64.12 519 ILE A C 1
ATOM 4074 O O . ILE A 1 519 ? -28.439 -28.957 11.298 1.00 64.12 519 ILE A O 1
ATOM 4078 N N . ALA A 1 520 ? -28.033 -27.288 12.723 1.00 58.09 520 ALA A N 1
ATOM 4079 C CA . ALA A 1 520 ? -26.785 -27.878 13.211 1.00 58.09 520 ALA A CA 1
ATOM 4080 C C . ALA A 1 520 ? -27.019 -29.247 13.875 1.00 58.09 520 ALA A C 1
ATOM 4082 O O . ALA A 1 520 ? -26.194 -30.152 13.753 1.00 58.09 520 ALA A O 1
ATOM 4083 N N . LYS A 1 521 ? -28.162 -29.417 14.551 1.00 66.25 521 LYS A N 1
ATOM 4084 C CA . LYS A 1 521 ? -28.586 -30.692 15.137 1.00 66.25 521 LYS A CA 1
ATOM 4085 C C . LYS A 1 521 ? -29.029 -31.696 14.066 1.00 66.25 521 LYS A C 1
ATOM 4087 O O . LYS A 1 521 ? -28.743 -32.883 14.203 1.00 66.25 521 LYS A O 1
ATOM 4092 N N . GLU A 1 522 ? -29.688 -31.226 13.011 1.00 67.12 522 GLU A N 1
ATOM 4093 C CA . GLU A 1 522 ? -30.143 -32.035 11.877 1.00 67.12 522 GLU A CA 1
ATOM 4094 C C . GLU A 1 522 ? -28.977 -32.493 10.985 1.00 67.12 522 GLU A C 1
ATOM 4096 O O . GLU A 1 522 ? -28.923 -33.654 10.601 1.00 67.12 522 GLU A O 1
ATOM 4101 N N . MET A 1 523 ? -27.978 -31.636 10.747 1.00 56.22 523 MET A N 1
ATOM 4102 C CA . MET A 1 523 ? -26.761 -31.951 9.982 1.00 56.22 523 MET A CA 1
ATOM 4103 C C . MET A 1 523 ? -25.944 -33.105 10.575 1.00 56.22 523 MET A C 1
ATOM 4105 O O . MET A 1 523 ? -25.196 -33.763 9.855 1.00 56.22 523 MET A O 1
ATOM 4109 N N . GLY A 1 524 ? -26.063 -33.351 11.884 1.00 57.88 524 GLY A N 1
ATOM 4110 C CA . GLY A 1 524 ? -25.447 -34.501 12.547 1.00 57.88 524 GLY A CA 1
ATOM 4111 C C . GLY A 1 524 ? -26.163 -35.830 12.278 1.00 57.88 524 GLY A C 1
ATOM 4112 O O . GLY A 1 524 ? -25.658 -36.879 12.676 1.00 57.88 524 GLY A O 1
ATOM 4113 N N . GLN A 1 525 ? -27.330 -35.805 11.626 1.00 72.19 525 GLN A N 1
ATOM 4114 C CA . GLN A 1 525 ? -28.109 -36.984 11.268 1.00 72.19 525 GLN A CA 1
ATOM 4115 C C . GLN A 1 525 ? -27.890 -37.313 9.782 1.00 72.19 525 GLN A C 1
ATOM 4117 O O . GLN A 1 525 ? -28.254 -36.510 8.924 1.00 72.19 525 GLN A O 1
ATOM 4122 N N . PRO A 1 526 ? -27.366 -38.507 9.441 1.00 63.38 526 PRO A N 1
ATOM 4123 C CA . PRO A 1 526 ? -27.134 -38.912 8.048 1.00 63.38 526 PRO A CA 1
ATOM 4124 C C . PRO A 1 526 ? -28.392 -38.920 7.162 1.00 63.38 526 PRO A C 1
ATOM 4126 O O . PRO A 1 526 ? -28.286 -38.970 5.942 1.00 63.38 526 PRO A O 1
ATOM 4129 N N . SER A 1 527 ? -29.583 -38.901 7.769 1.00 68.19 527 SER A N 1
ATOM 4130 C CA . SER A 1 527 ? -30.885 -38.857 7.099 1.00 68.19 527 SER A CA 1
ATOM 4131 C C . SER A 1 527 ? -31.389 -37.442 6.783 1.00 68.19 527 SER A C 1
ATOM 4133 O O . SER A 1 527 ? -32.473 -37.312 6.219 1.00 68.19 527 SER A O 1
ATOM 4135 N N . SER A 1 528 ? -30.668 -36.384 7.171 1.00 72.31 528 SER A N 1
ATOM 4136 C CA . SER A 1 528 ? -31.093 -35.004 6.914 1.00 72.31 528 SER A CA 1
ATOM 4137 C C . SER A 1 528 ? -30.942 -34.631 5.442 1.00 72.31 528 SER A C 1
ATOM 4139 O O . SER A 1 528 ? -29.911 -34.892 4.827 1.00 72.31 528 SER A O 1
ATOM 4141 N N . ALA A 1 529 ? -31.932 -33.923 4.895 1.00 65.50 529 ALA A N 1
ATOM 4142 C CA . ALA A 1 529 ? -31.860 -33.355 3.546 1.00 65.50 529 ALA A CA 1
ATOM 4143 C C . ALA A 1 529 ? -30.784 -32.255 3.406 1.00 65.50 529 ALA A C 1
ATOM 4145 O O . ALA A 1 529 ? -30.403 -31.899 2.291 1.00 65.50 529 ALA A O 1
ATOM 4146 N N . LEU A 1 530 ? -30.292 -31.713 4.528 1.00 63.12 530 LEU A N 1
ATOM 4147 C CA . LEU A 1 530 ? -29.211 -30.722 4.582 1.00 63.12 530 LEU A CA 1
ATOM 4148 C C . LEU A 1 530 ? -27.825 -31.370 4.546 1.00 63.12 530 LEU A C 1
ATOM 4150 O O . LEU A 1 530 ? -26.823 -30.687 4.322 1.00 63.12 530 LEU A O 1
ATOM 4154 N N . TRP A 1 531 ? -27.765 -32.684 4.754 1.00 65.75 531 TRP A N 1
ATOM 4155 C CA . TRP A 1 531 ? -26.548 -33.462 4.647 1.00 65.75 531 TRP A CA 1
ATOM 4156 C C . TRP A 1 531 ? -26.408 -33.991 3.220 1.00 65.75 531 TRP A C 1
ATOM 4158 O O . TRP A 1 531 ? -27.191 -34.813 2.750 1.00 65.75 531 TRP A O 1
ATOM 4168 N N . THR A 1 532 ? -25.390 -33.513 2.510 1.00 65.69 532 THR A N 1
ATOM 4169 C CA . THR A 1 532 ? -25.045 -34.004 1.174 1.00 65.69 532 THR A CA 1
ATOM 4170 C C . THR A 1 532 ? -23.642 -34.574 1.194 1.00 65.69 532 THR A C 1
ATOM 4172 O O . THR A 1 532 ? -22.682 -33.851 1.458 1.00 65.69 532 THR A O 1
ATOM 4175 N N . MET A 1 533 ? -23.520 -35.860 0.877 1.00 68.69 533 MET A N 1
ATOM 4176 C CA . MET A 1 533 ? -22.235 -36.515 0.677 1.00 68.69 533 MET A CA 1
ATOM 4177 C C . MET A 1 533 ? -22.029 -36.779 -0.806 1.00 68.69 533 MET A C 1
ATOM 4179 O O . MET A 1 533 ? -22.839 -37.441 -1.452 1.00 68.69 533 MET A O 1
ATOM 4183 N N . GLN A 1 534 ? -20.911 -36.288 -1.325 1.00 67.88 534 GLN A N 1
ATOM 4184 C CA . GLN A 1 534 ? -20.456 -36.593 -2.668 1.00 67.88 534 GLN A CA 1
ATOM 4185 C C . GLN A 1 534 ? -19.117 -37.312 -2.569 1.00 67.88 534 GLN A C 1
ATOM 4187 O O . GLN A 1 534 ? -18.191 -36.840 -1.910 1.00 67.88 534 GLN A O 1
ATOM 4192 N N . LEU A 1 535 ? -19.026 -38.469 -3.219 1.00 72.12 535 LEU A N 1
ATOM 4193 C CA . LEU A 1 535 ? -17.773 -39.188 -3.372 1.00 72.12 535 LEU A CA 1
ATOM 4194 C C . LEU A 1 535 ? -17.248 -38.934 -4.783 1.00 72.12 535 LEU A C 1
ATOM 4196 O O . LEU A 1 535 ? -17.804 -39.442 -5.754 1.00 72.12 535 LEU A O 1
ATOM 4200 N N . THR A 1 536 ? -16.169 -38.167 -4.884 1.00 67.50 536 THR A N 1
ATOM 4201 C CA . THR A 1 536 ? -15.511 -37.875 -6.160 1.00 67.50 536 THR A CA 1
ATOM 4202 C C . THR A 1 536 ? -14.122 -38.495 -6.164 1.00 67.50 536 THR A C 1
ATOM 4204 O O . THR A 1 536 ? -13.352 -38.352 -5.212 1.00 67.50 536 THR A O 1
ATOM 4207 N N . LYS A 1 537 ? -13.773 -39.184 -7.254 1.00 72.31 537 LYS A N 1
ATOM 4208 C CA . LYS A 1 537 ? -12.400 -39.632 -7.479 1.00 72.31 537 LYS A CA 1
ATOM 4209 C C . LYS A 1 537 ? -11.549 -38.433 -7.892 1.00 72.31 537 LYS A C 1
ATOM 4211 O O . LYS A 1 537 ? -11.774 -37.851 -8.946 1.00 72.31 537 LYS A O 1
ATOM 4216 N N . LEU A 1 538 ? -10.558 -38.101 -7.075 1.00 62.53 538 LEU A N 1
ATOM 4217 C CA . LEU A 1 538 ? -9.667 -36.974 -7.330 1.00 62.53 538 LEU A CA 1
ATOM 4218 C C . LEU A 1 538 ? -8.755 -37.248 -8.543 1.00 62.53 538 LEU A C 1
ATOM 4220 O O . LEU A 1 538 ? -8.114 -38.299 -8.623 1.00 62.53 538 LEU A O 1
ATOM 4224 N N . GLY A 1 539 ? -8.716 -36.292 -9.476 1.00 66.69 539 GLY A N 1
ATOM 4225 C CA . GLY A 1 539 ? -7.774 -36.205 -10.595 1.00 66.69 539 GLY A CA 1
ATOM 4226 C C . GLY A 1 539 ? -6.571 -35.301 -10.280 1.00 66.69 539 GLY A C 1
ATOM 4227 O O . GLY A 1 539 ? -6.012 -35.347 -9.184 1.00 66.69 539 GLY A O 1
ATOM 4228 N N . LYS A 1 540 ? -6.152 -34.466 -11.243 1.00 75.56 540 LYS A N 1
ATOM 4229 C CA . LYS A 1 540 ? -5.068 -33.483 -11.038 1.00 75.56 540 LYS A CA 1
ATOM 4230 C C . LYS A 1 540 ? -5.491 -32.391 -10.033 1.00 75.56 540 LYS A C 1
ATOM 4232 O O . LYS A 1 540 ? -6.659 -32.001 -10.053 1.00 75.56 540 LYS A O 1
ATOM 4237 N N . PRO A 1 541 ? -4.562 -31.822 -9.235 1.00 68.69 541 PRO A N 1
ATOM 4238 C CA . PRO A 1 541 ? -4.887 -30.872 -8.162 1.00 68.69 541 PRO A CA 1
ATOM 4239 C C . PRO A 1 541 ? -5.762 -29.692 -8.605 1.00 68.69 541 PRO A C 1
ATOM 4241 O O . PRO A 1 541 ? -6.737 -29.369 -7.937 1.00 68.69 541 PRO A O 1
ATOM 4244 N N . ALA A 1 542 ? -5.461 -29.086 -9.758 1.00 73.81 542 ALA A N 1
ATOM 4245 C CA . ALA A 1 542 ? -6.205 -27.934 -10.270 1.00 73.81 542 ALA A CA 1
ATOM 4246 C C . ALA A 1 542 ? -7.671 -28.265 -10.602 1.00 73.81 542 ALA A C 1
ATOM 4248 O O . ALA A 1 542 ? -8.560 -27.482 -10.284 1.00 73.81 542 ALA A O 1
ATOM 4249 N N . ALA A 1 543 ? -7.930 -29.439 -11.188 1.00 79.56 543 ALA A N 1
ATOM 4250 C CA . ALA A 1 543 ? -9.287 -29.884 -11.501 1.00 79.56 543 ALA A CA 1
ATOM 4251 C C . ALA A 1 543 ? -10.072 -30.183 -10.215 1.00 79.56 543 ALA A C 1
ATOM 4253 O O . ALA A 1 543 ? -11.183 -29.695 -10.040 1.00 79.56 543 ALA A O 1
ATOM 4254 N N . CYS A 1 544 ? -9.448 -30.892 -9.268 1.00 79.75 544 CYS A N 1
ATOM 4255 C CA . CYS A 1 544 ? -10.036 -31.165 -7.957 1.00 79.75 544 CYS A CA 1
ATOM 4256 C C . CYS A 1 544 ? -10.379 -29.878 -7.200 1.00 79.75 544 CYS A C 1
ATOM 4258 O O . CYS A 1 544 ? -11.444 -29.777 -6.600 1.00 79.75 544 CYS A O 1
ATOM 4260 N N . TYR A 1 545 ? -9.489 -28.885 -7.238 1.00 83.81 545 TYR A N 1
ATOM 4261 C CA . TYR A 1 545 ? -9.731 -27.599 -6.598 1.00 83.81 545 TYR A CA 1
ATOM 4262 C C . TYR A 1 545 ? -10.898 -26.853 -7.251 1.00 83.81 545 TYR A C 1
ATOM 4264 O O . TYR A 1 545 ? -11.774 -26.368 -6.545 1.00 83.81 545 TYR A O 1
ATOM 4272 N N . GLN A 1 546 ? -10.960 -26.815 -8.585 1.00 83.25 546 GLN A N 1
ATOM 4273 C CA . GLN A 1 546 ? -12.074 -26.196 -9.311 1.00 83.25 546 GLN A CA 1
ATOM 4274 C C . GLN A 1 546 ? -13.416 -26.874 -9.025 1.00 83.25 546 GLN A C 1
ATOM 4276 O O . GLN A 1 546 ? -14.428 -26.188 -8.903 1.00 83.25 546 GLN A O 1
ATOM 4281 N N . GLU A 1 547 ? -13.441 -28.199 -8.881 1.00 82.56 547 GLU A N 1
ATOM 4282 C CA . GLU A 1 547 ? -14.649 -28.927 -8.485 1.00 82.56 547 GLU A CA 1
ATOM 4283 C C . GLU A 1 547 ? -15.086 -28.574 -7.060 1.00 82.56 547 GLU A C 1
ATOM 4285 O O . GLU A 1 547 ? -16.272 -28.340 -6.823 1.00 82.56 547 GLU A O 1
ATOM 4290 N N . ILE A 1 548 ? -14.139 -28.469 -6.122 1.00 82.50 548 ILE A N 1
ATOM 4291 C CA . ILE A 1 548 ? -14.422 -28.055 -4.741 1.00 82.50 548 ILE A CA 1
ATOM 4292 C C . ILE A 1 548 ? -14.896 -26.598 -4.704 1.00 82.50 548 ILE A C 1
ATOM 4294 O O . ILE A 1 548 ? -15.888 -26.297 -4.045 1.00 82.50 548 ILE A O 1
ATOM 4298 N N . GLU A 1 549 ? -14.268 -25.694 -5.457 1.00 84.38 549 GLU A N 1
ATOM 4299 C CA . GLU A 1 549 ? -14.752 -24.321 -5.607 1.00 84.38 549 GLU A CA 1
ATOM 4300 C C . GLU A 1 549 ? -16.137 -24.261 -6.250 1.00 84.38 549 GLU A C 1
ATOM 4302 O O . GLU A 1 549 ? -16.966 -23.449 -5.846 1.00 84.38 549 GLU A O 1
ATOM 4307 N N . GLY A 1 550 ? -16.410 -25.116 -7.235 1.00 84.50 550 GLY A N 1
ATOM 4308 C CA . GLY A 1 550 ? -17.729 -25.264 -7.838 1.00 84.50 550 GLY A CA 1
ATOM 4309 C C . GLY A 1 550 ? -18.767 -25.705 -6.808 1.00 84.50 550 GLY A C 1
ATOM 4310 O O . GLY A 1 550 ? -19.846 -25.120 -6.734 1.00 84.50 550 GLY A O 1
ATOM 4311 N N . ALA A 1 551 ? -18.425 -26.673 -5.955 1.00 81.12 551 ALA A N 1
ATOM 4312 C CA . ALA A 1 551 ? -19.274 -27.110 -4.852 1.00 81.12 551 ALA A CA 1
ATOM 4313 C C . ALA A 1 551 ? -19.508 -25.985 -3.830 1.00 81.12 551 ALA A C 1
ATOM 4315 O O . ALA A 1 551 ? -20.651 -25.749 -3.443 1.00 81.12 551 ALA A O 1
ATOM 4316 N N . ILE A 1 552 ? -18.467 -25.233 -3.459 1.00 83.31 552 ILE A N 1
ATOM 4317 C CA . ILE A 1 552 ? -18.580 -24.064 -2.575 1.00 83.31 552 ILE A CA 1
ATOM 4318 C C . ILE A 1 552 ? -19.490 -23.004 -3.205 1.00 83.31 552 ILE A C 1
ATOM 4320 O O . ILE A 1 552 ? -20.420 -22.543 -2.552 1.00 83.31 552 ILE A O 1
ATOM 4324 N N . LYS A 1 553 ? -19.304 -22.664 -4.486 1.00 84.38 553 LYS A N 1
ATOM 4325 C CA . LYS A 1 553 ? -20.160 -21.712 -5.218 1.00 84.38 553 LYS A CA 1
ATOM 4326 C C . LYS A 1 553 ? -21.610 -22.186 -5.297 1.00 84.38 553 LYS A C 1
ATOM 4328 O O . LYS A 1 553 ? -22.522 -21.377 -5.149 1.00 84.38 553 LYS A O 1
ATOM 4333 N N . ASN A 1 554 ? -21.838 -23.485 -5.481 1.00 81.44 554 ASN A N 1
ATOM 4334 C CA . ASN A 1 554 ? -23.178 -24.068 -5.466 1.00 81.44 554 ASN A CA 1
ATOM 4335 C C . ASN A 1 554 ? -23.826 -23.962 -4.082 1.00 81.44 554 ASN A C 1
ATOM 4337 O O . ASN A 1 554 ? -24.998 -23.602 -3.999 1.00 81.44 554 ASN A O 1
ATOM 4341 N N . ILE A 1 555 ? -23.073 -24.214 -3.006 1.00 79.56 555 ILE A N 1
ATOM 4342 C CA . ILE A 1 555 ? -23.539 -24.018 -1.625 1.00 79.56 555 ILE A CA 1
ATOM 4343 C C . ILE A 1 555 ? -23.851 -22.539 -1.383 1.00 79.56 555 ILE A C 1
ATOM 4345 O O . ILE A 1 555 ? -24.935 -22.222 -0.907 1.00 79.56 555 ILE A O 1
ATOM 4349 N N . MET A 1 556 ? -22.963 -21.626 -1.786 1.00 83.44 556 MET A N 1
ATOM 4350 C CA . MET A 1 556 ? -23.188 -20.182 -1.673 1.00 83.44 556 MET A CA 1
ATOM 4351 C C . MET A 1 556 ? -24.443 -19.740 -2.425 1.00 83.44 556 MET A C 1
ATOM 4353 O O . MET A 1 556 ? -25.232 -18.966 -1.895 1.00 83.44 556 MET A O 1
ATOM 4357 N N . LYS A 1 557 ? -24.669 -20.268 -3.633 1.00 81.25 557 LYS A N 1
ATOM 4358 C CA . LYS A 1 557 ? -25.864 -19.975 -4.431 1.00 81.25 557 LYS A CA 1
ATOM 4359 C C . LYS A 1 557 ? -27.134 -20.555 -3.804 1.00 81.25 557 LYS A C 1
ATOM 4361 O O . LYS A 1 557 ? -28.159 -19.881 -3.796 1.00 81.25 557 LYS A O 1
ATOM 4366 N N . ARG A 1 558 ? -27.076 -21.789 -3.290 1.00 76.62 558 ARG A N 1
ATOM 4367 C CA . ARG A 1 558 ? -28.215 -22.479 -2.660 1.00 76.62 558 ARG A CA 1
ATOM 4368 C C . ARG A 1 558 ? -28.637 -21.798 -1.360 1.00 76.62 558 ARG A C 1
ATOM 4370 O O . ARG A 1 558 ? -29.825 -21.594 -1.146 1.00 76.62 558 ARG A O 1
ATOM 4377 N N . GLU A 1 559 ? -27.665 -21.434 -0.529 1.00 78.81 559 GLU A N 1
ATOM 4378 C CA . GLU A 1 559 ? -27.882 -20.848 0.800 1.00 78.81 559 GLU A CA 1
ATOM 4379 C C . GLU A 1 559 ? -27.855 -19.307 0.800 1.00 78.81 559 GLU A C 1
ATOM 4381 O O . GLU A 1 559 ? -28.004 -18.687 1.851 1.00 78.81 559 GLU A O 1
ATOM 4386 N N . GLN A 1 560 ? -27.689 -18.683 -0.374 1.00 80.12 560 GLN A N 1
ATOM 4387 C CA . GLN A 1 560 ? -27.666 -17.226 -0.579 1.00 80.12 560 GLN A CA 1
ATOM 4388 C C . GLN A 1 560 ? -26.583 -16.495 0.238 1.00 80.12 560 GLN A C 1
ATOM 4390 O O . GLN A 1 560 ? -26.811 -15.412 0.780 1.00 80.12 560 GLN A O 1
ATOM 4395 N N . PHE A 1 561 ? -25.387 -17.077 0.329 1.00 81.69 561 PHE A N 1
ATOM 4396 C CA . PHE A 1 561 ? -24.244 -16.437 0.983 1.00 81.69 561 PHE A CA 1
ATOM 4397 C C . PHE A 1 561 ? -23.619 -15.356 0.091 1.00 81.69 561 PHE A C 1
ATOM 4399 O O . PHE A 1 561 ? -23.375 -15.581 -1.095 1.00 81.69 561 PHE A O 1
ATOM 4406 N N . THR A 1 562 ? -23.333 -14.188 0.673 1.00 78.12 562 THR A N 1
ATOM 4407 C CA . THR A 1 562 ? -22.752 -13.017 -0.009 1.00 78.12 562 THR A CA 1
ATOM 4408 C C . THR A 1 562 ? -21.229 -13.059 -0.076 1.00 78.12 562 THR A C 1
ATOM 4410 O O . THR A 1 562 ? -20.641 -12.424 -0.947 1.00 78.12 562 THR A O 1
ATOM 4413 N N . SER A 1 563 ? -20.579 -13.817 0.812 1.00 79.19 563 SER A N 1
ATOM 4414 C CA . SER A 1 563 ? -19.120 -13.955 0.851 1.00 79.19 563 SER A CA 1
ATOM 4415 C C . SER A 1 563 ? -18.686 -15.406 1.047 1.00 79.19 563 SER A C 1
ATOM 4417 O O . SER A 1 563 ? -19.337 -16.174 1.758 1.00 79.19 563 SER A O 1
ATOM 4419 N N . LYS A 1 564 ? -17.542 -15.766 0.447 1.00 74.69 564 LYS A N 1
ATOM 4420 C CA . LYS A 1 564 ? -16.891 -17.079 0.602 1.00 74.69 564 LYS A CA 1
ATOM 4421 C C . LYS A 1 564 ? -16.503 -17.351 2.062 1.00 74.69 564 LYS A C 1
ATOM 4423 O O . LYS A 1 564 ? -16.571 -18.494 2.495 1.00 74.69 564 LYS A O 1
ATOM 4428 N N . ASP A 1 565 ? -16.218 -16.306 2.843 1.00 74.31 565 ASP A N 1
ATOM 4429 C CA . ASP A 1 565 ? -15.888 -16.402 4.275 1.00 74.31 565 ASP A CA 1
ATOM 4430 C C . ASP A 1 565 ? -17.036 -16.962 5.137 1.00 74.31 565 ASP A C 1
ATOM 4432 O O . ASP A 1 565 ? -16.815 -17.406 6.262 1.00 74.31 565 ASP A O 1
ATOM 4436 N N . GLN A 1 566 ? -18.270 -16.967 4.621 1.00 77.00 566 GLN A N 1
ATOM 4437 C CA . GLN A 1 566 ? -19.422 -17.562 5.304 1.00 77.00 566 GLN A CA 1
ATOM 4438 C C . GLN A 1 566 ? -19.469 -19.093 5.163 1.00 77.00 566 GLN A C 1
ATOM 4440 O O . GLN A 1 566 ? -20.252 -19.746 5.853 1.00 77.00 566 GLN A O 1
ATOM 4445 N N . VAL A 1 567 ? -18.630 -19.671 4.296 1.00 81.12 567 VAL A N 1
ATOM 4446 C CA . VAL A 1 567 ? -18.508 -21.116 4.093 1.00 81.12 567 VAL A CA 1
ATOM 4447 C C . VAL A 1 567 ? -17.212 -21.605 4.732 1.00 81.12 567 VAL A C 1
ATOM 4449 O O . VAL A 1 567 ? -16.113 -21.370 4.233 1.00 81.12 567 VAL A O 1
ATOM 4452 N N . LEU A 1 568 ? -17.338 -22.322 5.848 1.00 83.12 568 LEU A N 1
ATOM 4453 C CA . LEU A 1 568 ? -16.192 -22.897 6.547 1.00 83.12 568 LEU A CA 1
ATOM 4454 C C . LEU A 1 568 ? -15.776 -24.220 5.901 1.00 83.12 568 LEU A C 1
ATOM 4456 O O . LEU A 1 568 ? -16.592 -25.129 5.745 1.00 83.12 568 LEU A O 1
ATOM 4460 N N . SER A 1 569 ? -14.491 -24.340 5.573 1.00 85.12 569 SER A N 1
ATOM 4461 C CA . SER A 1 569 ? -13.916 -25.565 5.011 1.00 85.12 569 SER A CA 1
ATOM 4462 C C . SER A 1 569 ? -13.163 -26.344 6.087 1.00 85.12 569 SER A C 1
ATOM 4464 O O . SER A 1 569 ? -12.221 -25.831 6.687 1.00 85.12 569 SER A O 1
ATOM 4466 N N . LEU A 1 570 ? -13.563 -27.593 6.328 1.00 87.50 570 LEU A N 1
ATOM 4467 C CA . LEU A 1 570 ? -12.836 -28.519 7.196 1.00 87.50 570 LEU A CA 1
ATOM 4468 C C . LEU A 1 570 ? -12.135 -29.565 6.331 1.00 87.50 570 LEU A C 1
ATOM 4470 O O . LEU A 1 570 ? -12.794 -30.353 5.654 1.00 87.50 570 LEU A O 1
ATOM 4474 N N . VAL A 1 571 ? -10.804 -29.587 6.367 1.00 90.75 571 VAL A N 1
ATOM 4475 C CA . VAL A 1 571 ? -10.000 -30.540 5.592 1.00 90.75 571 VAL A CA 1
ATOM 4476 C C . VAL A 1 571 ? -9.493 -31.650 6.502 1.00 90.75 571 VAL A C 1
ATOM 4478 O O . VAL A 1 571 ? -8.879 -31.380 7.526 1.00 90.75 571 VAL A O 1
ATOM 4481 N N . VAL A 1 572 ? -9.697 -32.914 6.127 1.00 91.38 572 VAL A N 1
ATOM 4482 C CA . VAL A 1 572 ? -9.175 -34.055 6.893 1.00 91.38 572 VAL A CA 1
ATOM 4483 C C . VAL A 1 572 ? -8.281 -34.912 6.010 1.00 91.38 572 VAL A C 1
ATOM 4485 O O . VAL A 1 572 ? -8.727 -35.477 5.014 1.00 91.38 572 VAL A O 1
ATOM 4488 N N . LEU A 1 573 ? -7.014 -35.035 6.400 1.00 92.88 573 LEU A N 1
ATOM 4489 C CA . LEU A 1 573 ? -6.030 -35.901 5.765 1.00 92.88 573 LEU A CA 1
ATOM 4490 C C . LEU A 1 573 ? -5.786 -37.130 6.642 1.00 92.88 573 LEU A C 1
ATOM 4492 O O . LEU A 1 573 ? -5.247 -37.037 7.744 1.00 92.88 573 LEU A O 1
ATOM 4496 N N . ASN A 1 574 ? -6.157 -38.310 6.153 1.00 91.88 574 ASN A N 1
ATOM 4497 C CA . ASN A 1 574 ? -5.839 -39.557 6.840 1.00 91.88 574 ASN A CA 1
ATOM 4498 C C . ASN A 1 574 ? -4.535 -40.146 6.297 1.00 91.88 574 ASN A C 1
ATOM 4500 O O . ASN A 1 574 ? -4.546 -40.933 5.351 1.00 91.88 574 ASN A O 1
ATOM 4504 N N . TRP A 1 575 ? -3.413 -39.777 6.912 1.00 93.06 575 TRP A N 1
ATOM 4505 C CA . TRP A 1 575 ? -2.091 -40.312 6.586 1.00 93.06 575 TRP A CA 1
ATOM 4506 C C . TRP A 1 575 ? -1.586 -41.303 7.636 1.00 93.06 575 TRP A C 1
ATOM 4508 O O . TRP A 1 575 ? -0.383 -41.481 7.780 1.00 93.06 575 TRP A O 1
ATOM 4518 N N . ALA A 1 576 ? -2.484 -42.000 8.343 1.00 89.56 576 ALA A N 1
ATOM 4519 C CA . ALA A 1 576 ? -2.102 -43.022 9.321 1.00 89.56 576 ALA A CA 1
ATOM 4520 C C . ALA A 1 576 ? -1.253 -44.152 8.697 1.00 89.56 576 ALA A C 1
ATOM 4522 O O . ALA A 1 576 ? -0.326 -44.666 9.327 1.00 89.56 576 ALA A O 1
ATOM 4523 N N . ALA A 1 577 ? -1.538 -44.504 7.441 1.00 87.69 577 ALA A N 1
ATOM 4524 C CA . ALA A 1 577 ? -0.806 -45.491 6.652 1.00 87.69 577 ALA A CA 1
ATOM 4525 C C . ALA A 1 577 ? -0.444 -44.900 5.276 1.00 87.69 577 ALA A C 1
ATOM 4527 O O . ALA A 1 577 ? -1.024 -45.288 4.268 1.00 87.69 577 ALA A O 1
ATOM 4528 N N . PRO A 1 578 ? 0.514 -43.963 5.186 1.00 83.81 578 PRO A N 1
ATOM 4529 C CA . PRO A 1 578 ? 0.759 -43.196 3.964 1.00 83.81 578 PRO A CA 1
ATOM 4530 C C . PRO A 1 578 ? 1.190 -44.077 2.781 1.00 83.81 578 PRO A C 1
ATOM 4532 O O . PRO A 1 578 ? 0.965 -43.716 1.632 1.00 83.81 578 PRO A O 1
ATOM 4535 N N . SER A 1 579 ? 1.734 -45.274 3.031 1.00 80.38 579 SER A N 1
ATOM 4536 C CA . SER A 1 579 ? 2.087 -46.240 1.980 1.00 80.38 579 SER A CA 1
ATOM 4537 C C . SER A 1 579 ? 0.908 -46.739 1.139 1.00 80.38 579 SER A C 1
ATOM 4539 O O . SER A 1 579 ? 1.141 -47.424 0.150 1.00 80.38 579 SER A O 1
ATOM 4541 N N . THR A 1 580 ? -0.338 -46.443 1.518 1.00 83.12 580 THR A N 1
ATOM 4542 C CA . THR A 1 580 ? -1.518 -46.738 0.692 1.00 83.12 580 THR A CA 1
ATOM 4543 C C . THR A 1 580 ? -1.725 -45.732 -0.442 1.00 83.12 580 THR A C 1
ATOM 4545 O O . THR A 1 580 ? -2.593 -45.949 -1.282 1.00 83.12 580 THR A O 1
ATOM 4548 N N . PHE A 1 581 ? -0.956 -44.640 -0.471 1.00 83.38 581 PHE A N 1
ATOM 4549 C CA . PHE A 1 581 ? -1.035 -43.586 -1.481 1.00 83.38 581 PHE A CA 1
ATOM 4550 C C . PHE A 1 581 ? 0.269 -43.507 -2.279 1.00 83.38 581 PHE A C 1
ATOM 4552 O O . PHE A 1 581 ? 1.355 -43.699 -1.725 1.00 83.38 581 PHE A O 1
ATOM 4559 N N . SER A 1 582 ? 0.180 -43.169 -3.567 1.00 81.75 582 SER A N 1
ATOM 4560 C CA . SER A 1 582 ? 1.370 -42.806 -4.343 1.00 81.75 582 SER A CA 1
ATOM 4561 C C . SER A 1 582 ? 1.928 -41.451 -3.885 1.00 81.75 582 SER A C 1
ATOM 4563 O O . SER A 1 582 ? 1.207 -40.622 -3.326 1.00 81.75 582 SER A O 1
ATOM 4565 N N . SER A 1 583 ? 3.208 -41.180 -4.151 1.00 77.31 583 SER A N 1
ATOM 4566 C CA . SER A 1 583 ? 3.822 -39.884 -3.815 1.00 77.31 583 SER A CA 1
ATOM 4567 C C . SER A 1 583 ? 3.127 -38.704 -4.505 1.00 77.31 583 SER A C 1
ATOM 4569 O O . SER A 1 583 ? 2.968 -37.646 -3.902 1.00 77.31 583 SER A O 1
ATOM 4571 N N . GLU A 1 584 ? 2.654 -38.899 -5.739 1.00 78.75 584 GLU A N 1
ATOM 4572 C CA . GLU A 1 584 ? 1.877 -37.900 -6.483 1.00 78.75 584 GLU A CA 1
ATOM 4573 C C . GLU A 1 584 ? 0.520 -37.621 -5.813 1.00 78.75 584 GLU A C 1
ATOM 4575 O O . GLU A 1 584 ? 0.114 -36.467 -5.685 1.00 78.75 584 GLU A O 1
ATOM 4580 N N . GLN A 1 585 ? -0.156 -38.660 -5.308 1.00 81.44 585 GLN A N 1
ATOM 4581 C CA . GLN A 1 585 ? -1.418 -38.507 -4.578 1.00 81.44 585 GLN A CA 1
ATOM 4582 C C . GLN A 1 585 ? -1.227 -37.770 -3.253 1.00 81.44 585 GLN A C 1
ATOM 4584 O O . GLN A 1 585 ? -2.026 -36.895 -2.932 1.00 81.44 585 GLN A O 1
ATOM 4589 N N . GLN A 1 586 ? -0.163 -38.076 -2.507 1.00 83.56 586 GLN A N 1
ATOM 4590 C CA . GLN A 1 586 ? 0.162 -37.356 -1.271 1.00 83.56 586 GLN A CA 1
ATOM 4591 C C . GLN A 1 586 ? 0.477 -35.879 -1.550 1.00 83.56 586 GLN A C 1
ATOM 4593 O O . GLN A 1 586 ? 0.031 -35.007 -0.807 1.00 83.56 586 GLN A O 1
ATOM 4598 N N . ALA A 1 587 ? 1.175 -35.582 -2.654 1.00 85.12 587 ALA A N 1
ATOM 4599 C CA . ALA A 1 587 ? 1.459 -34.205 -3.065 1.00 85.12 587 ALA A CA 1
ATOM 4600 C C . ALA A 1 587 ? 0.183 -33.455 -3.436 1.00 85.12 587 ALA A C 1
ATOM 4602 O O . ALA A 1 587 ? -0.040 -32.353 -2.945 1.00 85.12 587 ALA A O 1
ATOM 4603 N N . CYS A 1 588 ? -0.695 -34.088 -4.213 1.00 84.56 588 CYS A N 1
ATOM 4604 C CA . CYS A 1 588 ? -2.005 -33.542 -4.545 1.00 84.56 588 CYS A CA 1
ATOM 4605 C C . CYS A 1 588 ? -2.839 -33.254 -3.284 1.00 84.56 588 CYS A C 1
ATOM 4607 O O . CYS A 1 588 ? -3.378 -32.158 -3.143 1.00 84.56 588 CYS A O 1
ATOM 4609 N N . GLN A 1 589 ? -2.889 -34.193 -2.333 1.00 89.00 589 GLN A N 1
ATOM 4610 C CA . GLN A 1 589 ? -3.599 -34.033 -1.059 1.00 89.00 589 GLN A CA 1
ATOM 4611 C C . GLN A 1 589 ? -3.051 -32.865 -0.228 1.00 89.00 589 GLN A C 1
ATOM 4613 O O . GLN A 1 589 ? -3.834 -32.071 0.291 1.00 89.00 589 GLN A O 1
ATOM 4618 N N . ALA A 1 590 ? -1.725 -32.730 -0.132 1.00 91.00 590 ALA A N 1
ATOM 4619 C CA . ALA A 1 590 ? -1.086 -31.629 0.584 1.00 91.00 590 ALA A CA 1
ATOM 4620 C C . ALA A 1 590 ? -1.360 -30.273 -0.082 1.00 91.00 590 ALA A C 1
ATOM 4622 O O . ALA A 1 590 ? -1.730 -29.323 0.601 1.00 91.00 590 ALA A O 1
ATOM 4623 N N . SER A 1 591 ? -1.242 -30.189 -1.412 1.00 89.56 591 SER A N 1
ATOM 4624 C CA . SER A 1 591 ? -1.530 -28.964 -2.166 1.00 89.56 591 SER A CA 1
ATOM 4625 C C . SER A 1 591 ? -2.996 -28.544 -2.059 1.00 89.56 591 SER A C 1
ATOM 4627 O O . SER A 1 591 ? -3.274 -27.361 -1.887 1.00 89.56 591 SER A O 1
ATOM 4629 N N . LEU A 1 592 ? -3.934 -29.496 -2.113 1.00 88.75 592 LEU A N 1
ATOM 4630 C CA . LEU A 1 592 ? -5.361 -29.220 -1.924 1.00 88.75 592 LEU A CA 1
ATOM 4631 C C . LEU A 1 592 ? -5.662 -28.751 -0.499 1.00 88.75 592 LEU A C 1
ATOM 4633 O O . LEU A 1 592 ? -6.399 -27.785 -0.323 1.00 88.75 592 LEU A O 1
ATOM 4637 N N . ALA A 1 593 ? -5.070 -29.393 0.511 1.00 91.25 593 ALA A N 1
ATOM 4638 C CA . ALA A 1 593 ? -5.207 -28.951 1.893 1.00 91.25 593 ALA A CA 1
ATOM 4639 C C . ALA A 1 593 ? -4.648 -27.537 2.092 1.00 91.25 593 ALA A C 1
ATOM 4641 O O . ALA A 1 593 ? -5.313 -26.710 2.708 1.00 91.25 593 ALA A O 1
ATOM 4642 N N . GLY A 1 594 ? -3.481 -27.242 1.512 1.00 90.88 594 GLY A N 1
ATOM 4643 C CA . GLY A 1 594 ? -2.889 -25.905 1.502 1.00 90.88 594 GLY A CA 1
ATOM 4644 C C . GLY A 1 594 ? -3.822 -24.871 0.884 1.00 90.88 594 GLY A C 1
ATOM 4645 O O . GLY A 1 594 ? -4.116 -23.860 1.511 1.00 90.88 594 GLY A O 1
ATOM 4646 N N . ALA A 1 595 ? -4.344 -25.139 -0.314 1.00 88.62 595 ALA A N 1
ATOM 4647 C CA . ALA A 1 595 ? -5.250 -24.220 -0.996 1.00 88.62 595 ALA A CA 1
ATOM 4648 C C . ALA A 1 595 ? -6.519 -23.941 -0.172 1.00 88.62 595 ALA A C 1
ATOM 4650 O O . ALA A 1 595 ? -6.888 -22.791 0.017 1.00 88.62 595 ALA A O 1
ATOM 4651 N N . LEU A 1 596 ? -7.157 -24.976 0.379 1.00 88.06 596 LEU A N 1
ATOM 4652 C CA . LEU A 1 596 ? -8.424 -24.829 1.104 1.00 88.06 596 LEU A CA 1
ATOM 4653 C C . LEU A 1 596 ? -8.279 -24.187 2.487 1.00 88.06 596 LEU A C 1
ATOM 4655 O O . LEU A 1 596 ? -9.190 -23.493 2.934 1.00 88.06 596 LEU A O 1
ATOM 4659 N N . VAL A 1 597 ? -7.168 -24.439 3.180 1.00 90.56 597 VAL A N 1
ATOM 4660 C CA . VAL A 1 597 ? -6.909 -23.860 4.506 1.00 90.56 597 VAL A CA 1
ATOM 4661 C C . VAL A 1 597 ? -6.418 -22.418 4.384 1.00 90.56 597 VAL A C 1
ATOM 4663 O O . VAL A 1 597 ? -6.795 -21.590 5.204 1.00 90.56 597 VAL A O 1
ATOM 4666 N N . ASN A 1 598 ? -5.623 -22.098 3.358 1.00 85.56 598 ASN A N 1
ATOM 4667 C CA . ASN A 1 598 ? -5.071 -20.754 3.181 1.00 85.56 598 ASN A CA 1
ATOM 4668 C C . ASN A 1 598 ? -6.041 -19.773 2.496 1.00 85.56 598 ASN A C 1
ATOM 4670 O O . ASN A 1 598 ? -5.936 -18.575 2.728 1.00 85.56 598 ASN A O 1
ATOM 4674 N N . ASP A 1 599 ? -6.981 -20.249 1.670 1.00 75.75 599 ASP A N 1
ATOM 4675 C CA . ASP A 1 599 ? -7.895 -19.402 0.878 1.00 75.75 599 ASP A CA 1
ATOM 4676 C C . ASP A 1 599 ? -9.215 -19.050 1.605 1.00 75.75 599 ASP A C 1
ATOM 4678 O O . ASP A 1 599 ? -10.206 -18.664 0.983 1.00 75.75 599 ASP A O 1
ATOM 4682 N N . GLY A 1 600 ? -9.274 -19.205 2.933 1.00 66.19 600 GLY A N 1
ATOM 4683 C CA . GLY A 1 600 ? -10.470 -18.862 3.702 1.00 66.19 600 GLY A CA 1
ATOM 4684 C C . GLY A 1 600 ? -10.364 -19.121 5.203 1.00 66.19 600 GLY A C 1
ATOM 4685 O O . GLY A 1 600 ? -9.293 -19.323 5.761 1.00 66.19 600 GLY A O 1
ATOM 4686 N N . SER A 1 601 ? -11.514 -19.155 5.871 1.00 72.75 601 SER A N 1
ATOM 4687 C CA . SER A 1 601 ? -11.666 -19.479 7.300 1.00 72.75 601 SER A CA 1
ATOM 4688 C C . SER A 1 601 ? -11.564 -20.984 7.613 1.00 72.75 601 SER A C 1
ATOM 4690 O O . SER A 1 601 ? -12.159 -21.484 8.577 1.00 72.75 601 SER A O 1
ATOM 4692 N N . GLY A 1 602 ? -10.865 -21.726 6.755 1.00 81.81 602 GLY A N 1
ATOM 4693 C CA . GLY A 1 602 ? -10.759 -23.173 6.827 1.00 81.81 602 GLY A CA 1
ATOM 4694 C C . GLY A 1 602 ? -9.743 -23.641 7.863 1.00 81.81 602 GLY A C 1
ATOM 4695 O O . GLY A 1 602 ? -8.769 -22.959 8.163 1.00 81.81 602 GLY A O 1
ATOM 4696 N N . ILE A 1 603 ? -9.964 -24.835 8.405 1.00 90.69 603 ILE A N 1
ATOM 4697 C CA . ILE A 1 603 ? -8.997 -25.526 9.261 1.00 90.69 603 ILE A CA 1
ATOM 4698 C C . ILE A 1 603 ? -8.799 -26.940 8.732 1.00 90.69 603 ILE A C 1
ATOM 4700 O O . ILE A 1 603 ? -9.737 -27.574 8.242 1.00 90.69 603 ILE A O 1
ATOM 4704 N N . GLY A 1 604 ? -7.574 -27.443 8.810 1.00 92.50 604 GLY A N 1
ATOM 4705 C CA . GLY A 1 604 ? -7.273 -28.821 8.467 1.00 92.50 604 GLY A CA 1
ATOM 4706 C C . GLY A 1 604 ? -6.909 -29.666 9.683 1.00 92.50 604 GLY A C 1
ATOM 4707 O O . GLY A 1 604 ? -6.530 -29.162 10.738 1.00 92.50 604 GLY A O 1
ATOM 4708 N N . ALA A 1 605 ? -6.990 -30.978 9.522 1.00 93.06 605 ALA A N 1
ATOM 4709 C CA . ALA A 1 605 ? -6.504 -31.962 10.471 1.00 93.06 605 ALA A CA 1
ATOM 4710 C C . ALA A 1 605 ? -5.834 -33.102 9.702 1.00 93.06 605 ALA A C 1
ATOM 4712 O O . ALA A 1 605 ? -6.418 -33.652 8.771 1.00 93.06 605 ALA A O 1
ATOM 4713 N N . VAL A 1 606 ? -4.620 -33.478 10.096 1.00 94.88 606 VAL A N 1
ATOM 4714 C CA . VAL A 1 606 ? -3.913 -34.641 9.554 1.00 94.88 606 VAL A CA 1
ATOM 4715 C C . VAL A 1 606 ? -3.717 -35.690 10.637 1.00 94.88 606 VAL A C 1
ATOM 4717 O O . VAL A 1 606 ? -3.297 -35.370 11.746 1.00 94.88 606 VAL A O 1
ATOM 4720 N N . LEU A 1 607 ? -3.996 -36.952 10.321 1.00 93.56 607 LEU A N 1
ATOM 4721 C CA . LEU A 1 607 ? -3.552 -38.091 11.123 1.00 93.56 607 LEU A CA 1
ATOM 4722 C C . LEU A 1 607 ? -2.133 -38.444 10.705 1.00 93.56 607 LEU A C 1
ATOM 4724 O O . LEU A 1 607 ? -1.903 -38.749 9.535 1.00 93.56 607 LEU A O 1
ATOM 4728 N N . THR A 1 608 ? -1.186 -38.385 11.637 1.00 92.25 608 THR A N 1
ATOM 4729 C CA . THR A 1 608 ? 0.223 -38.597 11.304 1.00 92.25 608 THR A CA 1
ATOM 4730 C C . THR A 1 608 ? 0.519 -40.084 11.073 1.00 92.25 608 THR A C 1
ATOM 4732 O O . THR A 1 608 ? -0.199 -40.948 11.595 1.00 92.25 608 THR A O 1
ATOM 4735 N N . PRO A 1 609 ? 1.568 -40.410 10.293 1.00 92.06 609 PRO A N 1
ATOM 4736 C CA . PRO A 1 609 ? 1.942 -41.793 10.015 1.00 92.06 609 PRO A CA 1
ATOM 4737 C C . PRO A 1 609 ? 2.183 -42.612 11.286 1.00 92.06 609 PRO A C 1
ATOM 4739 O O . PRO A 1 609 ? 3.039 -42.280 12.100 1.00 92.06 609 PRO A O 1
ATOM 4742 N N . VAL A 1 610 ? 1.463 -43.726 11.423 1.00 89.12 610 VAL A N 1
ATOM 4743 C CA . VAL A 1 610 ? 1.678 -44.744 12.475 1.00 89.12 610 VAL A CA 1
ATOM 4744 C C . VAL A 1 610 ? 2.089 -46.096 11.902 1.00 89.12 610 VAL A C 1
ATOM 4746 O O . VAL A 1 610 ? 2.542 -46.974 12.633 1.00 89.12 610 VAL A O 1
ATOM 4749 N N . TYR A 1 611 ? 1.947 -46.271 10.589 1.00 86.25 611 TYR A N 1
ATOM 4750 C CA . TYR A 1 611 ? 2.286 -47.496 9.887 1.00 86.25 611 TYR A CA 1
ATOM 4751 C C . TYR A 1 611 ? 3.069 -47.208 8.607 1.00 86.25 611 TYR A C 1
ATOM 4753 O O . TYR A 1 611 ? 2.724 -46.320 7.835 1.00 86.25 611 TYR A O 1
ATOM 4761 N N . PHE A 1 612 ? 4.093 -48.017 8.338 1.00 83.31 612 PHE A N 1
ATOM 4762 C CA . PHE A 1 612 ? 4.760 -48.071 7.042 1.00 83.31 612 PHE A CA 1
ATOM 4763 C C . PHE A 1 612 ? 5.251 -49.497 6.781 1.00 83.31 612 PHE A C 1
ATOM 4765 O O . PHE A 1 612 ? 5.771 -50.148 7.687 1.00 83.31 612 PHE A O 1
ATOM 4772 N N . HIS A 1 613 ? 5.112 -49.982 5.545 1.00 80.69 613 HIS A N 1
ATOM 4773 C CA . HIS A 1 613 ? 5.425 -51.372 5.186 1.00 80.69 613 HIS A CA 1
ATOM 4774 C C . HIS A 1 613 ? 6.901 -51.754 5.422 1.00 80.69 613 HIS A C 1
ATOM 4776 O O . HIS A 1 613 ? 7.204 -52.913 5.701 1.00 80.69 613 HIS A O 1
ATOM 4782 N N . LYS A 1 614 ? 7.836 -50.792 5.340 1.00 75.06 614 LYS A N 1
ATOM 4783 C CA . LYS A 1 614 ? 9.266 -51.020 5.598 1.00 75.06 614 LYS A CA 1
ATOM 4784 C C . LYS A 1 614 ? 9.615 -50.755 7.065 1.00 75.06 614 LYS A C 1
ATOM 4786 O O . LYS A 1 614 ? 9.534 -49.622 7.547 1.00 75.06 614 LYS A O 1
ATOM 4791 N N . LYS A 1 615 ? 10.084 -51.794 7.760 1.00 79.88 615 LYS A N 1
ATOM 4792 C CA . LYS A 1 615 ? 10.533 -51.713 9.159 1.00 79.88 615 LYS A CA 1
ATOM 4793 C C . LYS A 1 615 ? 11.640 -50.659 9.328 1.00 79.88 615 LYS A C 1
ATOM 4795 O O . LYS A 1 615 ? 12.566 -50.594 8.523 1.00 79.88 615 LYS A O 1
ATOM 4800 N N . GLY A 1 616 ? 11.541 -49.841 10.377 1.00 80.38 616 GLY A N 1
ATOM 4801 C CA . GLY A 1 616 ? 12.537 -48.815 10.723 1.00 80.38 616 GLY A CA 1
ATOM 4802 C C . GLY A 1 616 ? 12.489 -47.526 9.891 1.00 80.38 616 GLY A C 1
ATOM 4803 O O . GLY A 1 616 ? 13.287 -46.630 10.138 1.00 80.38 616 GLY A O 1
ATOM 4804 N N . ALA A 1 617 ? 11.566 -47.397 8.931 1.00 80.19 617 ALA A N 1
ATOM 4805 C CA . ALA A 1 617 ? 11.461 -46.207 8.078 1.00 80.19 617 ALA A CA 1
ATOM 4806 C C . ALA A 1 617 ? 10.347 -45.224 8.491 1.00 80.19 617 ALA A C 1
ATOM 4808 O O . ALA A 1 617 ? 10.234 -44.165 7.881 1.00 80.19 617 ALA A O 1
ATOM 4809 N N . LEU A 1 618 ? 9.554 -45.539 9.524 1.00 81.75 618 LEU A N 1
ATOM 4810 C CA . LEU A 1 618 ? 8.392 -44.735 9.929 1.00 81.75 618 LEU A CA 1
ATOM 4811 C C . LEU A 1 618 ? 8.756 -43.272 10.231 1.00 81.75 618 LEU A C 1
ATOM 4813 O O . LEU A 1 618 ? 8.084 -42.373 9.742 1.00 81.75 618 LEU A O 1
ATOM 4817 N N . PHE A 1 619 ? 9.867 -43.031 10.936 1.00 81.94 619 PHE A N 1
ATOM 4818 C CA . PHE A 1 619 ? 10.315 -41.672 11.265 1.00 81.94 619 PHE A CA 1
ATOM 4819 C C . PHE A 1 619 ? 10.633 -40.830 10.017 1.00 81.94 619 PHE A C 1
ATOM 4821 O O . PHE A 1 619 ? 10.304 -39.650 9.968 1.00 81.94 619 PHE A O 1
ATOM 4828 N N . LYS A 1 620 ? 11.233 -41.437 8.979 1.00 80.81 620 LYS A N 1
ATOM 4829 C CA . LYS A 1 620 ? 11.549 -40.741 7.718 1.00 80.81 620 LYS A CA 1
ATOM 4830 C C . LYS A 1 620 ? 10.283 -40.370 6.962 1.00 80.81 620 LYS A C 1
ATOM 4832 O O . LYS A 1 620 ? 10.232 -39.337 6.306 1.00 80.81 620 LYS A O 1
ATOM 4837 N N . VAL A 1 621 ? 9.278 -41.236 7.036 1.00 83.19 621 VAL A N 1
ATOM 4838 C CA . VAL A 1 621 ? 7.980 -41.027 6.395 1.00 83.19 621 VAL A CA 1
ATOM 4839 C C . VAL A 1 621 ? 7.195 -39.937 7.120 1.00 83.19 621 VAL A C 1
ATOM 4841 O O . VAL A 1 621 ? 6.592 -39.094 6.466 1.00 83.19 621 VAL A O 1
ATOM 4844 N N . GLU A 1 622 ? 7.259 -39.895 8.451 1.00 86.75 622 GLU A N 1
ATOM 4845 C CA . GLU A 1 622 ? 6.703 -38.795 9.242 1.00 86.75 622 GLU A CA 1
ATOM 4846 C C . GLU A 1 622 ? 7.394 -37.458 8.921 1.00 86.75 622 GLU A C 1
ATOM 4848 O O . GLU A 1 622 ? 6.722 -36.456 8.686 1.00 86.75 622 GLU A O 1
ATOM 4853 N N . GLU A 1 623 ? 8.728 -37.436 8.831 1.00 87.19 623 GLU A N 1
ATOM 4854 C CA . GLU A 1 623 ? 9.480 -36.233 8.455 1.00 87.19 623 GLU A CA 1
ATOM 4855 C C . GLU A 1 623 ? 9.136 -35.755 7.034 1.00 87.19 623 GLU A C 1
ATOM 4857 O O . GLU A 1 623 ? 8.926 -34.560 6.815 1.00 87.19 623 GLU A O 1
ATOM 4862 N N . ALA A 1 624 ? 9.041 -36.678 6.073 1.00 85.31 624 ALA A N 1
ATOM 4863 C CA . ALA A 1 624 ? 8.661 -36.369 4.697 1.00 85.31 624 ALA A CA 1
ATOM 4864 C C . ALA A 1 624 ? 7.237 -35.796 4.611 1.00 85.31 624 ALA A C 1
ATOM 4866 O O . ALA A 1 624 ? 7.037 -34.773 3.958 1.00 85.31 624 ALA A O 1
ATOM 4867 N N . ALA A 1 625 ? 6.278 -36.395 5.323 1.00 87.56 625 ALA A N 1
ATOM 4868 C CA . ALA A 1 625 ? 4.904 -35.906 5.408 1.00 87.56 625 ALA A CA 1
ATOM 4869 C C . ALA A 1 625 ? 4.837 -34.482 5.991 1.00 87.56 625 ALA A C 1
ATOM 4871 O O . ALA A 1 625 ? 4.176 -33.608 5.426 1.00 87.56 625 ALA A O 1
ATOM 4872 N N . ASN A 1 626 ? 5.580 -34.215 7.070 1.00 90.12 626 ASN A N 1
ATOM 4873 C CA . ASN A 1 626 ? 5.626 -32.886 7.686 1.00 90.12 626 ASN A CA 1
ATOM 4874 C C . ASN A 1 626 ? 6.231 -31.836 6.737 1.00 90.12 626 ASN A C 1
ATOM 4876 O O . ASN A 1 626 ? 5.685 -30.738 6.617 1.00 90.12 626 ASN A O 1
ATOM 4880 N N . LYS A 1 627 ? 7.324 -32.168 6.028 1.00 88.75 627 LYS A N 1
ATOM 4881 C CA . LYS A 1 627 ? 7.943 -31.281 5.021 1.00 88.75 627 LYS A CA 1
ATOM 4882 C C . LYS A 1 627 ? 6.997 -30.981 3.864 1.00 88.75 627 LYS A C 1
ATOM 4884 O O . LYS A 1 627 ? 6.959 -29.853 3.387 1.00 88.75 627 LYS A O 1
ATOM 4889 N N . GLN A 1 628 ? 6.230 -31.973 3.428 1.00 90.06 628 GLN A N 1
ATOM 4890 C CA . GLN A 1 628 ? 5.286 -31.831 2.327 1.00 90.06 628 GLN A CA 1
ATOM 4891 C C . GLN A 1 628 ? 4.119 -30.902 2.679 1.00 90.06 628 GLN A C 1
ATOM 4893 O O . GLN A 1 628 ? 3.749 -30.052 1.875 1.00 90.06 628 GLN A O 1
ATOM 4898 N N . LEU A 1 629 ? 3.586 -31.012 3.897 1.00 92.62 629 LEU A N 1
ATOM 4899 C CA . LEU A 1 629 ? 2.561 -30.099 4.409 1.00 92.62 629 LEU A CA 1
ATOM 4900 C C . LEU A 1 629 ? 3.122 -28.687 4.651 1.00 92.62 629 LEU A C 1
ATOM 4902 O O . LEU A 1 629 ? 2.467 -27.706 4.313 1.00 92.62 629 LEU A O 1
ATOM 4906 N N . ALA A 1 630 ? 4.356 -28.567 5.151 1.00 90.25 630 ALA A N 1
ATOM 4907 C CA . ALA A 1 630 ? 5.019 -27.272 5.317 1.00 90.25 630 ALA A CA 1
ATOM 4908 C C . ALA A 1 630 ? 5.270 -26.580 3.965 1.00 90.25 630 ALA A C 1
ATOM 4910 O O . ALA A 1 630 ? 5.028 -25.385 3.831 1.00 90.25 630 ALA A O 1
ATOM 4911 N N . GLY A 1 631 ? 5.668 -27.337 2.936 1.00 86.88 631 GLY A N 1
ATOM 4912 C CA . GLY A 1 631 ? 5.801 -26.845 1.560 1.00 86.88 631 GLY A CA 1
ATOM 4913 C C . GLY A 1 631 ? 4.478 -26.412 0.913 1.00 86.88 631 GLY A C 1
ATOM 4914 O O . GLY A 1 631 ? 4.499 -25.714 -0.095 1.00 86.88 631 GLY A O 1
ATOM 4915 N N . ALA A 1 632 ? 3.336 -26.780 1.502 1.00 91.00 632 ALA A N 1
ATOM 4916 C CA . ALA A 1 632 ? 2.009 -26.288 1.134 1.00 91.00 632 ALA A CA 1
ATOM 4917 C C . ALA A 1 632 ? 1.563 -25.073 1.982 1.00 91.00 632 ALA A C 1
ATOM 4919 O O . ALA A 1 632 ? 0.378 -24.740 2.002 1.00 91.00 632 ALA A O 1
ATOM 4920 N N . ASN A 1 633 ? 2.502 -24.411 2.673 1.00 90.44 633 ASN A N 1
ATOM 4921 C CA . ASN A 1 633 ? 2.285 -23.263 3.562 1.00 90.44 633 ASN A CA 1
ATOM 4922 C C . ASN A 1 633 ? 1.341 -23.553 4.743 1.00 90.44 633 ASN A C 1
ATOM 4924 O O . ASN A 1 633 ? 0.574 -22.684 5.157 1.00 90.44 633 ASN A O 1
ATOM 4928 N N . LEU A 1 634 ? 1.390 -24.772 5.292 1.00 92.94 634 LEU A N 1
ATOM 4929 C CA . LEU A 1 634 ? 0.592 -25.171 6.453 1.00 92.94 634 LEU A CA 1
ATOM 4930 C C . LEU A 1 634 ? 1.450 -25.241 7.721 1.00 92.94 634 LEU A C 1
ATOM 4932 O O . LEU A 1 634 ? 2.426 -25.998 7.785 1.00 92.94 634 LEU A O 1
ATOM 4936 N N . ASN A 1 635 ? 1.033 -24.512 8.756 1.00 90.88 635 ASN A N 1
ATOM 4937 C CA . ASN A 1 635 ? 1.541 -24.653 10.116 1.00 90.88 635 ASN A CA 1
ATOM 4938 C C . ASN A 1 635 ? 0.902 -25.891 10.788 1.00 90.88 635 ASN A C 1
ATOM 4940 O O . ASN A 1 635 ? -0.284 -26.172 10.615 1.00 90.88 635 ASN A O 1
ATOM 4944 N N . GLN A 1 636 ? 1.725 -26.653 11.517 1.00 90.81 636 GLN A N 1
ATOM 4945 C CA . GLN A 1 636 ? 1.426 -27.962 12.110 1.00 90.81 636 GLN A CA 1
ATOM 4946 C C . GLN A 1 636 ? 1.783 -28.041 13.611 1.00 90.81 636 GLN A C 1
ATOM 4948 O O . GLN A 1 636 ? 2.063 -29.131 14.134 1.00 90.81 636 GLN A O 1
ATOM 4953 N N . ASP A 1 637 ? 1.848 -26.897 14.296 1.00 85.31 637 ASP A N 1
ATOM 4954 C CA . ASP A 1 637 ? 2.297 -26.799 15.692 1.00 85.31 637 ASP A CA 1
ATOM 4955 C C . ASP A 1 637 ? 1.282 -27.386 16.680 1.00 85.31 637 ASP A C 1
ATOM 4957 O O . ASP A 1 637 ? 1.652 -27.991 17.691 1.00 85.31 637 ASP A O 1
ATOM 4961 N N . HIS A 1 638 ? -0.006 -27.277 16.358 1.00 85.00 638 HIS A N 1
ATOM 4962 C CA . HIS A 1 638 ? -1.091 -27.778 17.197 1.00 85.00 638 HIS A CA 1
ATOM 4963 C C . HIS A 1 638 ? -1.269 -29.283 17.009 1.00 85.00 638 HIS A C 1
ATOM 4965 O O . HIS A 1 638 ? -1.624 -29.753 15.928 1.00 85.00 638 HIS A O 1
ATOM 4971 N N . ARG A 1 639 ? -1.046 -30.058 18.072 1.00 85.75 639 ARG A N 1
ATOM 4972 C CA . ARG A 1 639 ? -1.154 -31.525 18.056 1.00 85.75 639 ARG A CA 1
ATOM 4973 C C . ARG A 1 639 ? -2.423 -31.988 18.752 1.00 85.75 639 ARG A C 1
ATOM 4975 O O . ARG A 1 639 ? -2.830 -31.413 19.756 1.00 85.75 639 ARG A O 1
ATOM 4982 N N . PHE A 1 640 ? -3.000 -33.072 18.255 1.00 84.88 640 PHE A N 1
ATOM 4983 C CA . PHE A 1 640 ? -4.092 -33.775 18.914 1.00 84.88 640 PHE A CA 1
ATOM 4984 C C . PHE A 1 640 ? -3.844 -35.283 18.905 1.00 84.88 640 PHE A C 1
ATOM 4986 O O . PHE A 1 640 ? -2.998 -35.803 18.177 1.00 84.88 640 PHE A O 1
ATOM 4993 N N . ALA A 1 641 ? -4.592 -35.995 19.736 1.00 82.19 641 ALA A N 1
ATOM 4994 C CA . ALA A 1 641 ? -4.585 -37.445 19.795 1.00 82.19 641 ALA A CA 1
ATOM 4995 C C . ALA A 1 641 ? -6.034 -37.933 19.775 1.00 82.19 641 ALA A C 1
ATOM 4997 O O . ALA A 1 641 ? -6.862 -37.427 20.531 1.00 82.19 641 ALA A O 1
ATOM 4998 N N . LEU A 1 642 ? -6.346 -38.898 18.910 1.00 79.81 642 LEU A N 1
ATOM 4999 C CA . LEU A 1 642 ? -7.656 -39.546 18.875 1.00 79.81 642 LEU A CA 1
ATOM 5000 C C . LEU A 1 642 ? -7.594 -40.851 19.673 1.00 79.81 642 LEU A C 1
ATOM 5002 O O . LEU A 1 642 ? -6.978 -41.810 19.198 1.00 79.81 642 LEU A O 1
ATOM 5006 N N . PRO A 1 643 ? -8.192 -40.913 20.873 1.00 76.44 643 PRO A N 1
ATOM 5007 C CA . PRO A 1 643 ? -8.230 -42.139 21.655 1.00 76.44 643 PRO A CA 1
ATOM 5008 C C . PRO A 1 643 ? -9.180 -43.165 21.030 1.00 76.44 643 PRO A C 1
ATOM 5010 O O . PRO A 1 643 ? -10.317 -42.852 20.678 1.00 76.44 643 PRO A O 1
ATOM 5013 N N . PHE A 1 644 ? -8.739 -44.419 20.942 1.00 74.50 644 PHE A N 1
ATOM 5014 C CA . PHE A 1 644 ? -9.609 -45.535 20.585 1.00 74.50 644 PHE A CA 1
ATOM 5015 C C . PHE A 1 644 ? -10.448 -45.943 21.799 1.00 74.50 644 PHE A C 1
ATOM 5017 O O . PHE A 1 644 ? -9.923 -46.426 22.804 1.00 74.50 644 PHE A O 1
ATOM 5024 N N . GLN A 1 645 ? -11.769 -45.791 21.699 1.00 69.44 645 GLN A N 1
ATOM 5025 C CA . GLN A 1 645 ? -12.684 -46.171 22.773 1.00 69.44 645 GLN A CA 1
ATOM 5026 C C . GLN A 1 645 ? -12.556 -47.671 23.099 1.00 69.44 645 GLN A C 1
ATOM 5028 O O . GLN A 1 645 ? -12.641 -48.525 22.216 1.00 69.44 645 GLN A O 1
ATOM 5033 N N . GLY A 1 646 ? -12.326 -47.994 24.377 1.00 65.31 646 GLY A N 1
ATOM 5034 C CA . GLY A 1 646 ? -12.261 -49.375 24.874 1.00 65.31 646 GLY A CA 1
ATOM 5035 C C . GLY A 1 646 ? -11.011 -50.171 24.472 1.00 65.31 646 GLY A C 1
ATOM 5036 O O . GLY A 1 646 ? -10.945 -51.367 24.754 1.00 65.31 646 GLY A O 1
ATOM 5037 N N . ARG A 1 647 ? -10.012 -49.547 23.830 1.00 62.34 647 ARG A N 1
ATOM 5038 C CA . ARG A 1 647 ? -8.745 -50.199 23.465 1.00 62.34 647 ARG A CA 1
ATOM 5039 C C . ARG A 1 647 ? -7.583 -49.600 24.244 1.00 62.34 647 ARG A C 1
ATOM 5041 O O . ARG A 1 647 ? -6.972 -48.624 23.818 1.00 62.34 647 ARG A O 1
ATOM 5048 N N . ASN A 1 648 ? -7.245 -50.249 25.351 1.00 69.50 648 ASN A N 1
ATOM 5049 C CA . ASN A 1 648 ? -6.064 -49.913 26.136 1.00 69.50 648 ASN A CA 1
ATOM 5050 C C . ASN A 1 648 ? -4.930 -50.889 25.815 1.00 69.50 648 ASN A C 1
ATOM 5052 O O . ASN A 1 648 ? -5.166 -52.083 25.606 1.00 69.50 648 ASN A O 1
ATOM 5056 N N . ASP A 1 649 ? -3.698 -50.387 25.794 1.00 63.41 649 ASP A N 1
ATOM 5057 C CA . ASP A 1 649 ? -2.504 -51.219 25.767 1.00 63.41 649 ASP A CA 1
ATOM 5058 C C . ASP A 1 649 ? -2.558 -52.190 26.956 1.00 63.41 649 ASP A C 1
ATOM 5060 O O . ASP A 1 649 ? -2.686 -51.784 28.114 1.00 63.41 649 ASP A O 1
ATOM 5064 N N . LYS A 1 650 ? -2.480 -53.494 26.669 1.00 59.66 650 LYS A N 1
ATOM 5065 C CA . LYS A 1 650 ? -2.590 -54.550 27.684 1.00 59.66 650 LYS A CA 1
ATOM 5066 C C . LYS A 1 650 ? -1.461 -54.503 28.722 1.00 59.66 650 LYS A C 1
ATOM 5068 O O . LYS A 1 650 ? -1.630 -55.070 29.796 1.00 59.66 650 LYS A O 1
ATOM 5073 N N . ARG A 1 651 ? -0.324 -53.872 28.408 1.00 60.31 651 ARG A N 1
ATOM 5074 C CA . ARG A 1 651 ? 0.862 -53.781 29.272 1.00 60.31 651 ARG A CA 1
ATOM 5075 C C . ARG A 1 651 ? 0.804 -52.575 30.204 1.00 60.31 651 ARG A C 1
ATOM 5077 O O . ARG A 1 651 ? 1.129 -52.709 31.376 1.00 60.31 651 ARG A O 1
ATOM 5084 N N . GLU A 1 652 ? 0.372 -51.421 29.696 1.00 58.34 652 GLU A N 1
ATOM 5085 C CA . GLU A 1 652 ? 0.463 -50.143 30.425 1.00 58.34 652 GLU A CA 1
ATOM 5086 C C . GLU A 1 652 ? -0.901 -49.522 30.767 1.00 58.34 652 GLU A C 1
ATOM 5088 O O . GLU A 1 652 ? -0.952 -48.464 31.386 1.00 58.34 652 GLU A O 1
ATOM 5093 N N . LYS A 1 653 ? -2.014 -50.151 30.356 1.00 61.88 653 LYS A N 1
ATOM 5094 C CA . LYS A 1 653 ? -3.390 -49.616 30.440 1.00 61.88 653 LYS A CA 1
ATOM 5095 C C . LYS A 1 653 ? -3.581 -48.248 29.765 1.00 61.88 653 LYS A C 1
ATOM 5097 O O . LYS A 1 653 ? -4.640 -47.645 29.918 1.00 61.88 653 LYS A O 1
ATOM 5102 N N . ARG A 1 654 ? -2.601 -47.778 28.989 1.00 63.81 654 ARG A N 1
ATOM 5103 C CA . ARG A 1 654 ? -2.683 -46.537 28.216 1.00 63.81 654 ARG A CA 1
ATOM 5104 C C . ARG A 1 654 ? -3.691 -46.698 27.092 1.00 63.81 654 ARG A C 1
ATOM 5106 O O . ARG A 1 654 ? -3.628 -47.677 26.351 1.00 63.81 654 ARG A O 1
ATOM 5113 N N . THR A 1 655 ? -4.599 -45.744 26.949 1.00 67.75 655 THR A N 1
ATOM 5114 C CA . THR A 1 655 ? -5.512 -45.698 25.807 1.00 67.75 655 THR A CA 1
ATOM 5115 C C . THR A 1 655 ? -4.690 -45.638 24.526 1.00 67.75 655 THR A C 1
ATOM 5117 O O . THR A 1 655 ? -3.811 -44.784 24.398 1.00 67.75 655 THR A O 1
ATOM 5120 N N . LEU A 1 656 ? -4.935 -46.551 23.583 1.00 72.44 656 LEU A N 1
ATOM 5121 C CA . LEU A 1 656 ? -4.309 -46.454 22.269 1.00 72.44 656 LEU A CA 1
ATOM 5122 C C . LEU A 1 656 ? -4.796 -45.165 21.611 1.00 72.44 656 LEU A C 1
ATOM 5124 O O . LEU A 1 656 ? -5.994 -44.878 21.616 1.00 72.44 656 LEU A O 1
ATOM 5128 N N . VAL A 1 657 ? -3.873 -44.398 21.041 1.00 79.69 657 VAL A N 1
ATOM 5129 C CA . VAL A 1 657 ? -4.179 -43.120 20.398 1.00 79.69 657 VAL A CA 1
ATOM 5130 C C . VAL A 1 657 ? -3.659 -43.093 18.971 1.00 79.69 657 VAL A C 1
ATOM 5132 O O . VAL A 1 657 ? -2.573 -43.595 18.687 1.00 79.69 657 VAL A O 1
ATOM 5135 N N . GLN A 1 658 ? -4.424 -42.469 18.081 1.00 86.00 658 GLN A N 1
ATOM 5136 C CA . GLN A 1 658 ? -3.935 -42.050 16.776 1.00 86.00 658 GLN A CA 1
ATOM 5137 C C . GLN A 1 658 ? -3.433 -40.601 16.890 1.00 86.00 658 GLN A C 1
ATOM 5139 O O . GLN A 1 658 ? -4.240 -39.711 17.173 1.00 86.00 658 GLN A O 1
ATOM 5144 N N . PRO A 1 659 ? -2.130 -40.338 16.700 1.00 89.12 659 PRO A N 1
ATOM 5145 C CA . PRO A 1 659 ? -1.606 -38.982 16.704 1.00 89.12 659 PRO A CA 1
ATOM 5146 C C . PRO A 1 659 ? -2.086 -38.207 15.474 1.00 89.12 659 PRO A C 1
ATOM 5148 O O . PRO A 1 659 ? -2.250 -38.756 14.379 1.00 89.12 659 PRO A O 1
ATOM 5151 N N . GLY A 1 660 ? -2.302 -36.912 15.665 1.00 91.50 660 GLY A N 1
ATOM 5152 C CA . GLY A 1 660 ? -2.679 -35.993 14.609 1.00 91.50 660 GLY A CA 1
ATOM 5153 C C . GLY A 1 660 ? -2.201 -34.571 14.870 1.00 91.50 660 GLY A C 1
ATOM 5154 O O . GLY A 1 660 ? -1.709 -34.233 15.951 1.00 91.50 660 GLY A O 1
ATOM 5155 N N . ARG A 1 661 ? -2.311 -33.735 13.844 1.00 92.06 661 ARG A N 1
ATOM 5156 C CA . ARG A 1 661 ? -1.940 -32.320 13.877 1.00 92.06 661 ARG A CA 1
ATOM 5157 C C . ARG A 1 661 ? -3.011 -31.492 13.198 1.00 92.06 661 ARG A C 1
ATOM 5159 O O . ARG A 1 661 ? -3.544 -31.909 12.171 1.00 92.06 661 ARG A O 1
ATOM 5166 N N . PHE A 1 662 ? -3.326 -30.335 13.758 1.00 92.00 662 PHE A N 1
ATOM 5167 C CA . PHE A 1 662 ? -4.124 -29.353 13.042 1.00 92.00 662 PHE A CA 1
ATOM 5168 C C . PHE A 1 662 ? -3.254 -28.663 11.996 1.00 92.00 662 PHE A C 1
ATOM 5170 O O . PHE A 1 662 ? -2.062 -28.448 12.206 1.00 92.00 662 PHE A O 1
ATOM 5177 N N . LEU A 1 663 ? -3.872 -28.358 10.863 1.00 93.69 663 LEU A N 1
ATOM 5178 C CA . LEU A 1 663 ? -3.287 -27.626 9.756 1.00 93.69 663 LEU A CA 1
ATOM 5179 C C . LEU A 1 663 ? -3.942 -26.256 9.751 1.00 93.69 663 LEU A C 1
ATOM 5181 O O . LEU A 1 663 ? -5.158 -26.142 9.592 1.00 93.69 663 LEU A O 1
ATOM 5185 N N . VAL A 1 664 ? -3.133 -25.234 9.957 1.00 92.06 664 VAL A N 1
ATOM 5186 C CA . VAL A 1 664 ? -3.568 -23.839 9.977 1.00 92.06 664 VAL A CA 1
ATOM 5187 C C . VAL A 1 664 ? -2.674 -23.030 9.042 1.00 92.06 664 VAL A C 1
ATOM 5189 O O . VAL A 1 664 ? -1.572 -23.491 8.723 1.00 92.06 664 VAL A O 1
ATOM 5192 N N . PRO A 1 665 ? -3.114 -21.852 8.576 1.00 91.06 665 PRO A N 1
ATOM 5193 C CA . PRO A 1 665 ? -2.278 -21.014 7.730 1.00 91.06 665 PRO A CA 1
ATOM 5194 C C . PRO A 1 665 ? -0.944 -20.687 8.404 1.00 91.06 665 PRO A C 1
ATOM 5196 O O . PRO A 1 665 ? -0.883 -20.481 9.616 1.00 91.06 665 PRO A O 1
ATOM 5199 N N . MET A 1 666 ? 0.132 -20.653 7.619 1.00 86.00 666 MET A N 1
ATOM 5200 C CA . MET A 1 666 ? 1.454 -20.256 8.117 1.00 86.00 666 MET A CA 1
ATOM 5201 C C . MET A 1 666 ? 1.596 -18.731 8.266 1.00 86.00 666 MET A C 1
ATOM 5203 O O . MET A 1 666 ? 2.441 -18.261 9.022 1.00 86.00 666 MET A O 1
ATOM 5207 N N . GLU A 1 667 ? 0.775 -17.957 7.552 1.00 85.00 667 GLU A N 1
ATOM 5208 C CA . GLU A 1 667 ? 0.706 -16.499 7.681 1.00 85.00 667 GLU A CA 1
ATOM 5209 C C . GLU A 1 667 ? -0.045 -16.105 8.962 1.00 85.00 667 GLU A C 1
ATOM 5211 O O . GLU A 1 667 ? -1.178 -16.532 9.171 1.00 85.00 667 GLU A O 1
ATOM 5216 N N . GLU A 1 668 ? 0.566 -15.254 9.790 1.00 79.94 668 GLU A N 1
ATOM 5217 C CA . GLU A 1 668 ? 0.069 -14.880 11.125 1.00 79.94 668 GLU A CA 1
ATOM 5218 C C . GLU A 1 668 ? -1.350 -14.277 11.115 1.00 79.94 668 GLU A C 1
ATOM 5220 O O . GLU A 1 668 ? -2.164 -14.570 11.987 1.00 79.94 668 GLU A O 1
ATOM 5225 N N . GLU A 1 669 ? -1.679 -13.454 10.115 1.00 79.88 669 GLU A N 1
ATOM 5226 C CA . GLU A 1 669 ? -2.995 -12.809 9.997 1.00 79.88 669 GLU A CA 1
ATOM 5227 C C . GLU A 1 669 ? -4.096 -13.833 9.689 1.00 79.88 669 GLU A C 1
ATOM 5229 O O . GLU A 1 669 ? -5.120 -13.904 10.374 1.00 79.88 669 GLU A O 1
ATOM 5234 N N . SER A 1 670 ? -3.841 -14.685 8.696 1.00 80.50 670 SER A N 1
ATOM 5235 C CA . SER A 1 670 ? -4.718 -15.787 8.303 1.00 80.50 670 SER A CA 1
ATOM 5236 C C . SER A 1 670 ? -4.857 -16.813 9.435 1.00 80.50 670 SER A C 1
ATOM 5238 O O . SER A 1 670 ? -5.959 -17.281 9.726 1.00 80.50 670 SER A O 1
ATOM 5240 N N . TYR A 1 671 ? -3.763 -17.101 10.145 1.00 84.19 671 TYR A N 1
ATOM 5241 C CA . TYR A 1 671 ? -3.759 -17.917 11.355 1.00 84.19 671 TYR A CA 1
ATOM 5242 C C . TYR A 1 671 ? -4.675 -17.327 12.430 1.00 84.19 671 TYR A C 1
ATOM 5244 O O . TYR A 1 671 ? -5.541 -18.032 12.949 1.00 84.19 671 TYR A O 1
ATOM 5252 N N . GLN A 1 672 ? -4.542 -16.034 12.735 1.00 81.81 672 GLN A N 1
ATOM 5253 C CA . GLN A 1 672 ? -5.342 -15.383 13.766 1.00 81.81 672 GLN A CA 1
ATOM 5254 C C . GLN A 1 672 ? -6.833 -15.362 13.394 1.00 81.81 672 GLN A C 1
ATOM 5256 O O . GLN A 1 672 ? -7.663 -15.706 14.235 1.00 81.81 672 GLN A O 1
ATOM 5261 N N . LYS A 1 673 ? -7.173 -15.088 12.125 1.00 82.12 673 LYS A N 1
ATOM 5262 C CA . LYS A 1 673 ? -8.552 -15.147 11.602 1.00 82.12 673 LYS A CA 1
ATOM 5263 C C . LYS A 1 673 ? -9.176 -16.534 11.777 1.00 82.12 673 LYS A C 1
ATOM 5265 O O . LYS A 1 673 ? -10.302 -16.651 12.264 1.00 82.12 673 LYS A O 1
ATOM 5270 N N . VAL A 1 674 ? -8.455 -17.593 11.400 1.00 83.25 674 VAL A N 1
ATOM 5271 C CA . VAL A 1 674 ? -8.910 -18.983 11.579 1.00 83.25 674 VAL A CA 1
ATOM 5272 C C . VAL A 1 674 ? -9.061 -19.292 13.067 1.00 83.25 674 VAL A C 1
ATOM 5274 O O . VAL A 1 674 ? -10.091 -19.812 13.500 1.00 83.25 674 VAL A O 1
ATOM 5277 N N . MET A 1 675 ? -8.080 -18.918 13.884 1.00 83.19 675 MET A N 1
ATOM 5278 C CA . MET A 1 675 ? -8.138 -19.175 15.315 1.00 83.19 675 MET A CA 1
ATOM 5279 C C . MET A 1 675 ? -9.271 -18.409 15.993 1.00 83.19 675 MET A C 1
ATOM 5281 O O . MET A 1 675 ? -9.898 -18.986 16.863 1.00 83.19 675 MET A O 1
ATOM 5285 N N . ASP A 1 676 ? -9.640 -17.193 15.603 1.00 80.81 676 ASP A N 1
ATOM 5286 C CA . ASP A 1 676 ? -10.773 -16.492 16.230 1.00 80.81 676 ASP A CA 1
ATOM 5287 C C . ASP A 1 676 ? -12.120 -17.195 16.004 1.00 80.81 676 ASP A C 1
ATOM 5289 O O . ASP A 1 676 ? -12.980 -17.200 16.889 1.00 80.81 676 ASP A O 1
ATOM 5293 N N . ILE A 1 677 ? -12.270 -17.883 14.872 1.00 79.25 677 ILE A N 1
ATOM 5294 C CA . ILE A 1 677 ? -13.453 -18.691 14.558 1.00 79.25 677 ILE A CA 1
ATOM 5295 C C . ILE A 1 677 ? -13.439 -19.993 15.367 1.00 79.25 677 ILE A C 1
ATOM 5297 O O . ILE A 1 677 ? -14.432 -20.360 16.002 1.00 79.25 677 ILE A O 1
ATOM 5301 N N . TRP A 1 678 ? -12.298 -20.685 15.382 1.00 77.81 678 TRP A N 1
ATOM 5302 C CA . TRP A 1 678 ? -12.192 -22.039 15.926 1.00 77.81 678 TRP A CA 1
ATOM 5303 C C . TRP A 1 678 ? -11.733 -22.096 17.397 1.00 77.81 678 TRP A C 1
ATOM 5305 O O . TRP A 1 678 ? -11.881 -23.131 18.038 1.00 77.81 678 TRP A O 1
ATOM 5315 N N . ARG A 1 679 ? -11.270 -20.996 18.007 1.00 73.00 679 ARG A N 1
ATOM 5316 C CA . ARG A 1 679 ? -10.751 -20.922 19.400 1.00 73.00 679 ARG A CA 1
ATOM 5317 C C . ARG A 1 679 ? -11.778 -21.337 20.450 1.00 73.00 679 ARG A C 1
ATOM 5319 O O . ARG A 1 679 ? -11.413 -21.740 21.554 1.00 73.00 679 ARG A O 1
ATOM 5326 N N . THR A 1 680 ? -13.067 -21.235 20.137 1.00 68.25 680 THR A N 1
ATOM 5327 C CA . THR A 1 680 ? -14.138 -21.694 21.033 1.00 68.25 680 THR A CA 1
ATOM 5328 C C . THR A 1 680 ? -14.449 -23.186 20.892 1.00 68.25 680 THR A C 1
ATOM 5330 O O . THR A 1 680 ? -15.129 -23.734 21.763 1.00 68.25 680 THR A O 1
ATOM 5333 N N . ALA A 1 681 ? -13.924 -23.856 19.860 1.00 71.06 681 ALA A N 1
ATOM 5334 C CA . ALA A 1 681 ? -14.126 -25.279 19.637 1.00 71.06 681 ALA A CA 1
ATOM 5335 C C . ALA A 1 681 ? -13.505 -26.093 20.789 1.00 71.06 681 ALA A C 1
ATOM 5337 O O . ALA A 1 681 ? -12.331 -25.898 21.114 1.00 71.06 681 ALA A O 1
ATOM 5338 N N . PRO A 1 682 ? -14.246 -27.042 21.396 1.00 66.50 682 PRO A N 1
ATOM 5339 C CA . PRO A 1 682 ? -13.752 -27.837 22.523 1.00 66.50 682 PRO A CA 1
ATOM 5340 C C . PRO A 1 682 ? -12.416 -28.539 22.247 1.00 66.50 682 PRO A C 1
ATOM 5342 O O . PRO A 1 682 ? -11.554 -28.564 23.121 1.00 66.50 682 PRO A O 1
ATOM 5345 N N . LEU A 1 683 ? -12.228 -29.018 21.011 1.00 65.44 683 LEU A N 1
ATOM 5346 C CA . LEU A 1 683 ? -11.013 -29.683 20.522 1.00 65.44 683 LEU A CA 1
ATOM 5347 C C . LEU A 1 683 ? -9.745 -28.811 20.582 1.00 65.44 683 LEU A C 1
ATOM 5349 O O . LEU A 1 683 ? -8.652 -29.359 20.658 1.00 65.44 683 LEU A O 1
ATOM 5353 N N . LEU A 1 684 ? -9.884 -27.482 20.554 1.00 69.38 684 LEU A N 1
ATOM 5354 C CA . LEU A 1 684 ? -8.770 -26.523 20.595 1.00 69.38 684 LEU A CA 1
ATOM 5355 C C . LEU A 1 684 ? -8.603 -25.857 21.971 1.00 69.38 684 LEU A C 1
ATOM 5357 O O . LEU A 1 684 ? -7.638 -25.130 22.189 1.00 69.38 684 LEU A O 1
ATOM 5361 N N . ARG A 1 685 ? -9.544 -26.077 22.902 1.00 62.25 685 ARG A N 1
ATOM 5362 C CA . ARG A 1 685 ? -9.638 -25.330 24.168 1.00 62.25 685 ARG A CA 1
ATOM 5363 C C . ARG A 1 685 ? -9.264 -26.150 25.401 1.00 62.25 685 ARG A C 1
ATOM 5365 O O . ARG A 1 685 ? -8.811 -25.569 26.385 1.00 62.25 685 ARG A O 1
ATOM 5372 N N . LYS A 1 686 ? -9.505 -27.466 25.389 1.00 55.12 686 LYS A N 1
ATOM 5373 C CA . LYS A 1 686 ? -9.251 -28.366 26.527 1.00 55.12 686 LYS A CA 1
ATOM 5374 C C . LYS A 1 686 ? -8.883 -29.778 26.048 1.00 55.12 686 LYS A C 1
ATOM 5376 O O . LYS A 1 686 ? -9.458 -30.232 25.059 1.00 55.12 686 LYS A O 1
ATOM 5381 N N . PRO A 1 687 ? -8.002 -30.509 26.757 1.00 53.38 687 PRO A N 1
ATOM 5382 C CA . PRO A 1 687 ? -7.857 -31.944 26.535 1.00 53.38 687 PRO A CA 1
ATOM 5383 C C . PRO A 1 687 ? -9.205 -32.633 26.804 1.00 53.38 687 PRO A C 1
ATOM 5385 O O . PRO A 1 687 ? -9.786 -32.482 27.876 1.00 53.38 687 PRO A O 1
ATOM 5388 N N . LEU A 1 688 ? -9.729 -33.352 25.805 1.00 52.78 688 LEU A N 1
ATOM 5389 C CA . LEU A 1 688 ? -11.007 -34.081 25.889 1.00 52.78 688 LEU A CA 1
ATOM 5390 C C . LEU A 1 688 ? -10.879 -35.447 26.591 1.00 52.78 688 LEU A C 1
ATOM 5392 O O . LEU A 1 688 ? -11.884 -36.127 26.780 1.00 52.78 688 LEU A O 1
ATOM 5396 N N . ALA A 1 689 ? -9.660 -35.851 26.960 1.00 53.81 689 ALA A N 1
ATOM 5397 C CA . ALA A 1 689 ? -9.369 -37.088 27.676 1.00 53.81 689 ALA A CA 1
ATOM 5398 C C . ALA A 1 689 ? -8.575 -36.783 28.956 1.00 53.81 689 ALA A C 1
ATOM 5400 O O . ALA A 1 689 ? -7.657 -35.963 28.929 1.00 53.81 689 ALA A O 1
ATOM 5401 N N . GLU A 1 690 ? -8.935 -37.439 30.060 1.00 49.50 690 GLU A N 1
ATOM 5402 C CA . GLU A 1 690 ? -8.197 -37.378 31.328 1.00 49.50 690 GLU A CA 1
ATOM 5403 C C . GLU A 1 690 ? -6.789 -37.974 31.152 1.00 49.50 690 GLU A C 1
ATOM 5405 O O . GLU A 1 690 ? -6.623 -39.000 30.484 1.00 49.50 690 GLU A O 1
ATOM 5410 N N . GLU A 1 691 ? -5.763 -37.335 31.727 1.00 46.50 691 GLU A N 1
ATOM 5411 C CA . GLU A 1 691 ? -4.396 -37.867 31.707 1.00 46.50 691 GLU A CA 1
ATOM 5412 C C . GLU A 1 691 ? -4.364 -39.255 32.362 1.00 46.50 691 GLU A C 1
ATOM 5414 O O . GLU A 1 691 ? -4.756 -39.435 33.516 1.00 46.50 691 GLU A O 1
ATOM 5419 N N . SER A 1 692 ? -3.882 -40.261 31.628 1.00 50.31 692 SER A N 1
ATOM 5420 C CA . SER A 1 692 ? -3.702 -41.597 32.191 1.00 50.31 692 SER A CA 1
ATOM 5421 C C . SER A 1 692 ? -2.612 -41.563 33.261 1.00 50.31 692 SER A C 1
ATOM 5423 O O . SER A 1 692 ? -1.478 -41.173 32.972 1.00 50.31 692 SER A O 1
ATOM 5425 N N . VAL A 1 693 ? -2.925 -42.030 34.469 1.00 49.16 693 VAL A N 1
ATOM 5426 C CA . VAL A 1 693 ? -1.947 -42.170 35.553 1.00 49.16 693 VAL A CA 1
ATOM 5427 C C . VAL A 1 693 ? -0.854 -43.153 35.120 1.00 49.16 693 VAL A C 1
ATOM 5429 O O . VAL A 1 693 ? -1.126 -44.325 34.854 1.00 49.16 693 VAL A O 1
ATOM 5432 N N . LEU A 1 694 ? 0.390 -42.673 35.040 1.00 48.47 694 LEU A N 1
ATOM 5433 C CA . LEU A 1 694 ? 1.574 -43.516 34.867 1.00 48.47 694 LEU A CA 1
ATOM 5434 C C . LEU A 1 694 ? 1.620 -44.552 36.000 1.00 48.47 694 LEU A C 1
ATOM 5436 O O . LEU A 1 694 ? 1.664 -44.191 37.176 1.00 48.47 694 LEU A O 1
ATOM 5440 N N . LEU A 1 695 ? 1.630 -45.841 35.654 1.00 50.06 695 LEU A N 1
ATOM 5441 C CA . LEU A 1 695 ? 1.946 -46.890 36.621 1.00 50.06 695 LEU A CA 1
ATOM 5442 C C . LEU A 1 695 ? 3.378 -46.667 37.116 1.00 50.06 695 LEU A C 1
ATOM 5444 O O . LEU A 1 695 ? 4.294 -46.517 36.307 1.00 50.06 695 LEU A O 1
ATOM 5448 N N . ALA A 1 696 ? 3.564 -46.643 38.436 1.00 48.09 696 ALA A N 1
ATOM 5449 C CA . ALA A 1 696 ? 4.886 -46.535 39.031 1.00 48.09 696 ALA A CA 1
ATOM 5450 C C . ALA A 1 696 ? 5.746 -47.715 38.557 1.00 48.09 696 ALA A C 1
ATOM 5452 O O . ALA A 1 696 ? 5.454 -48.872 38.866 1.00 48.09 696 ALA A O 1
ATOM 5453 N N . THR A 1 697 ? 6.789 -47.436 37.780 1.00 50.75 697 THR A N 1
ATOM 5454 C CA . THR A 1 697 ? 7.810 -48.432 37.464 1.00 50.75 697 THR A CA 1
ATOM 5455 C C . THR A 1 697 ? 8.752 -48.574 38.655 1.00 50.75 697 THR A C 1
ATOM 5457 O O . THR A 1 697 ? 8.932 -47.646 39.444 1.00 50.75 697 THR A O 1
ATOM 5460 N N . ARG A 1 698 ? 9.355 -49.759 38.799 1.00 47.25 698 ARG A N 1
ATOM 5461 C CA . ARG A 1 698 ? 10.238 -50.131 39.919 1.00 47.25 698 ARG A CA 1
ATOM 5462 C C . ARG A 1 698 ? 11.426 -49.168 40.116 1.00 47.25 698 ARG A C 1
ATOM 5464 O O . ARG A 1 698 ? 11.979 -49.113 41.208 1.00 47.25 698 ARG A O 1
ATOM 5471 N N . ASP A 1 699 ? 11.753 -48.383 39.090 1.00 49.03 699 ASP A N 1
ATOM 5472 C CA . ASP A 1 699 ? 12.858 -47.420 39.070 1.00 49.03 699 ASP A CA 1
ATOM 5473 C C . ASP A 1 699 ? 12.453 -46.007 39.540 1.00 49.03 699 ASP A C 1
ATOM 5475 O O . ASP A 1 699 ? 13.310 -45.150 39.735 1.00 49.03 699 ASP A O 1
ATOM 5479 N N . MET A 1 700 ? 11.160 -45.748 39.774 1.00 48.09 700 MET A N 1
ATOM 5480 C CA . MET A 1 700 ? 10.656 -44.471 40.300 1.00 48.09 700 MET A CA 1
ATOM 5481 C C . MET A 1 700 ? 10.561 -44.473 41.837 1.00 48.09 700 MET A C 1
ATOM 5483 O O . MET A 1 700 ? 9.527 -44.125 42.415 1.00 48.09 700 MET A O 1
ATOM 5487 N N . LEU A 1 701 ? 11.642 -44.871 42.521 1.00 42.09 701 LEU A N 1
ATOM 5488 C CA . LEU A 1 701 ? 11.771 -44.692 43.971 1.00 42.09 701 LEU A CA 1
ATOM 5489 C C . LEU A 1 701 ? 11.885 -43.194 44.289 1.00 42.09 701 LEU A C 1
ATOM 5491 O O . LEU A 1 701 ? 12.856 -42.530 43.935 1.00 42.09 701 LEU A O 1
ATOM 5495 N N . ARG A 1 702 ? 10.868 -42.658 44.968 1.00 45.97 702 ARG A N 1
ATOM 5496 C CA . ARG A 1 702 ? 10.865 -41.294 45.509 1.00 45.97 702 ARG A CA 1
ATOM 5497 C C . ARG A 1 702 ? 11.951 -41.169 46.590 1.00 45.97 702 ARG A C 1
ATOM 5499 O O . ARG A 1 702 ? 11.926 -41.977 47.519 1.00 45.97 702 ARG A O 1
ATOM 5506 N N . PRO A 1 703 ? 12.809 -40.134 46.594 1.00 42.31 703 PRO A N 1
ATOM 5507 C CA . PRO A 1 703 ? 13.452 -39.704 47.826 1.00 42.31 703 PRO A CA 1
ATOM 5508 C C . PRO A 1 703 ? 12.406 -38.922 48.632 1.00 42.31 703 PRO A C 1
ATOM 5510 O O . PRO A 1 703 ? 12.282 -37.706 48.511 1.00 42.31 703 PRO A O 1
ATOM 5513 N N . ALA A 1 704 ? 11.571 -39.633 49.390 1.00 39.44 704 ALA A N 1
ATOM 5514 C CA . ALA A 1 704 ? 10.600 -39.017 50.283 1.00 39.44 704 ALA A CA 1
ATOM 5515 C C . ALA A 1 704 ? 11.169 -38.939 51.706 1.00 39.44 704 ALA A C 1
ATOM 5517 O O . ALA A 1 704 ? 11.425 -39.960 52.333 1.00 39.44 704 ALA A O 1
ATOM 5518 N N . ALA A 1 705 ? 11.314 -37.701 52.182 1.00 42.53 705 ALA A N 1
ATOM 5519 C CA . ALA A 1 705 ? 11.076 -37.274 53.559 1.00 42.53 705 ALA A CA 1
ATOM 5520 C C . ALA A 1 705 ? 11.790 -38.046 54.690 1.00 42.53 705 ALA A C 1
ATOM 5522 O O . ALA A 1 705 ? 11.217 -38.921 55.329 1.00 42.53 705 ALA A O 1
ATOM 5523 N N . ALA A 1 706 ? 13.002 -37.596 55.027 1.00 42.53 706 ALA A N 1
ATOM 5524 C CA . ALA A 1 706 ? 13.593 -37.771 56.358 1.00 42.53 706 ALA A CA 1
ATOM 5525 C C . ALA A 1 706 ? 14.288 -36.484 56.856 1.00 42.53 706 ALA A C 1
ATOM 5527 O O . ALA A 1 706 ? 15.322 -36.543 57.513 1.00 42.53 706 ALA A O 1
ATOM 5528 N N . ILE A 1 707 ? 13.741 -35.305 56.531 1.00 43.03 707 ILE A N 1
ATOM 5529 C CA . ILE A 1 707 ? 14.159 -34.024 57.129 1.00 43.03 707 ILE A CA 1
ATOM 5530 C C . ILE A 1 707 ? 12.899 -33.218 57.457 1.00 43.03 707 ILE A C 1
ATOM 5532 O O . ILE A 1 707 ? 12.538 -32.276 56.763 1.00 43.03 707 ILE A O 1
ATOM 5536 N N . ALA A 1 708 ? 12.182 -33.664 58.483 1.00 37.81 708 ALA A N 1
ATOM 5537 C CA . ALA A 1 708 ? 11.166 -32.871 59.170 1.00 37.81 708 ALA A CA 1
ATOM 5538 C C . ALA A 1 708 ? 11.033 -33.328 60.633 1.00 37.81 708 ALA A C 1
ATOM 5540 O O . ALA A 1 708 ? 9.925 -33.417 61.140 1.00 37.81 708 ALA A O 1
ATOM 5541 N N . ASP A 1 709 ? 12.157 -33.661 61.287 1.00 40.16 709 ASP A N 1
ATOM 5542 C CA . ASP A 1 709 ? 12.156 -33.961 62.731 1.00 40.16 709 ASP A CA 1
ATOM 5543 C C . ASP A 1 709 ? 13.405 -33.496 63.508 1.00 40.16 709 ASP A C 1
ATOM 5545 O O . ASP A 1 709 ? 13.545 -33.798 64.688 1.00 40.16 709 ASP A O 1
ATOM 5549 N N . LYS A 1 710 ? 14.309 -32.715 62.899 1.00 42.22 710 LYS A N 1
ATOM 5550 C CA . LYS A 1 710 ? 15.338 -31.944 63.626 1.00 42.22 710 LYS A CA 1
ATOM 5551 C C . LYS A 1 710 ? 15.733 -30.698 62.835 1.00 42.22 710 LYS A C 1
ATOM 5553 O O . LYS A 1 710 ? 16.667 -30.772 62.038 1.00 42.22 710 LYS A O 1
ATOM 5558 N N . LEU A 1 711 ? 15.006 -29.602 63.048 1.00 35.34 711 LEU A N 1
ATOM 5559 C CA . LEU A 1 711 ? 15.495 -28.217 63.153 1.00 35.34 711 LEU A CA 1
ATOM 5560 C C . LEU A 1 711 ? 14.327 -27.286 63.480 1.00 35.34 711 LEU A C 1
ATOM 5562 O O . LEU A 1 711 ? 13.337 -27.313 62.715 1.00 35.34 711 LEU A O 1
#

Radius of gyration: 35.53 Å; chains: 1; bounding box: 80×122×114 Å

Sequence (711 aa):
MTDTAPKPSLASKEESEETPSESVALSLNTKPEEPEPRVEVSPETFREVAYAVLVDELKKWGSPAQYLQKTYPTPESQLEFKELLLEHFPKSPGIDYHSSSELPSNMTDLMALHLSDLGFFARSSTKPAPFLHTSISLLDEYLTNSFLTEQDPVLLAQGPSTSPTPDPFWSIYVKGAARSCTALFLAAQCIKRGWKLAVLRPNLQQSLLVVHARRGFMPTDREAVALENARLSSRGAIRKSHCVLTWLGKLSLLREQGLSAENTLKVWNQSCTKESALTGSRRVALLQLLGMPKAAADLLLEHVSLFGDRTAFMEDAFASKRLGVGAMPRSGSKAWNMRLQVTEAGQMLFLRYIHSQHLKRLPGTRAKRSKDDLEEAISMAQLLVSLTDDLTAQMPIASVDAQVFERFVEGDTNLDLELQSALSEKRADFDHGDITIFRELVNEHATSTDRKRQALGMPTSSIAAAQLERQEFDIAMSTLKRDCDAYRIWLTQSRDREAAAYFAELQHQKQRKQKAKDIAKEMGQPSSALWTMQLTKLGKPAACYQEIEGAIKNIMKREQFTSKDQVLSLVVLNWAAPSTFSSEQQACQASLAGALVNDGSGIGAVLTPVYFHKKGALFKVEEAANKQLAGANLNQDHRFALPFQGRNDKREKRTLVQPGRFLVPMEEESYQKVMDIWRTAPLLRKPLAEESVLLATRDMLRPAAAIADKL

Organism: NCBI:txid2562239

pLDDT: mean 78.14, std 17.66, range [24.17, 97.5]